Protein AF-0000000084931578 (afdb_homodimer)

Structure (mmCIF, N/CA/C/O backbone):
data_AF-0000000084931578-model_v1
#
loop_
_entity.id
_entity.type
_entity.pdbx_description
1 polymer 'Bacilysin biosynthesis protein BacA'
#
loop_
_atom_site.group_PDB
_atom_site.id
_atom_site.type_symbol
_atom_site.label_atom_id
_atom_site.label_alt_id
_atom_site.label_comp_id
_atom_site.label_asym_id
_atom_site.label_entity_id
_atom_site.label_seq_id
_atom_site.pdbx_PDB_ins_code
_atom_site.Cartn_x
_atom_site.Cartn_y
_atom_site.Cartn_z
_atom_site.occupancy
_atom_site.B_iso_or_equiv
_atom_site.auth_seq_id
_atom_site.auth_comp_id
_atom_site.auth_asym_id
_atom_site.auth_atom_id
_atom_site.pdbx_PDB_model_num
ATOM 1 N N . MET A 1 1 ? 1.864 -27.344 15.055 1 29.47 1 MET A N 1
ATOM 2 C CA . MET A 1 1 ? 2.592 -26.094 15.172 1 29.47 1 MET A CA 1
ATOM 3 C C . MET A 1 1 ? 2.314 -25.188 13.969 1 29.47 1 MET A C 1
ATOM 5 O O . MET A 1 1 ? 2.623 -25.547 12.836 1 29.47 1 MET A O 1
ATOM 9 N N . ASN A 1 2 ? 1.313 -24.25 13.953 1 34.22 2 ASN A N 1
ATOM 10 C CA . ASN A 1 2 ? 0.598 -23.609 12.852 1 34.22 2 ASN A CA 1
ATOM 11 C C . ASN A 1 2 ? 1.52 -22.719 12.031 1 34.22 2 ASN A C 1
ATOM 13 O O . ASN A 1 2 ? 2.42 -22.078 12.57 1 34.22 2 ASN A O 1
ATOM 17 N N . ASP A 1 3 ? 1.694 -23.047 10.742 1 42.78 3 ASP A N 1
ATOM 18 C CA . ASP A 1 3 ? 2.5 -22.453 9.688 1 42.78 3 ASP A CA 1
ATOM 19 C C . ASP A 1 3 ? 2.523 -20.938 9.805 1 42.78 3 ASP A C 1
ATOM 21 O O . ASP A 1 3 ? 3.537 -20.297 9.508 1 42.78 3 ASP A O 1
ATOM 25 N N . SER A 1 4 ? 1.486 -20.453 10.391 1 46.97 4 SER A N 1
ATOM 26 C CA . SER A 1 4 ? 1.402 -19 10.578 1 46.97 4 SER A CA 1
ATOM 27 C C . SER A 1 4 ? 2.398 -18.516 11.633 1 46.97 4 SER A C 1
ATOM 29 O O . SER A 1 4 ? 2.977 -17.438 11.5 1 46.97 4 SER A O 1
ATOM 31 N N . THR A 1 5 ? 2.592 -19.422 12.617 1 41.91 5 THR A N 1
ATOM 32 C CA . THR A 1 5 ? 3.488 -19.062 13.711 1 41.91 5 THR A CA 1
ATOM 33 C C . THR A 1 5 ? 4.938 -19.062 13.234 1 41.91 5 THR A C 1
ATOM 35 O O . THR A 1 5 ? 5.719 -18.188 13.633 1 41.91 5 THR A O 1
ATOM 38 N N . ALA A 1 6 ? 5.332 -20.016 12.5 1 41.78 6 ALA A N 1
ATOM 39 C CA . ALA A 1 6 ? 6.699 -20.109 12 1 41.78 6 ALA A CA 1
ATOM 40 C C . ALA A 1 6 ? 7.012 -18.938 11.055 1 41.78 6 ALA A C 1
ATOM 42 O O . ALA A 1 6 ? 8.102 -18.359 11.117 1 41.78 6 ALA A O 1
ATOM 43 N N . LEU A 1 7 ? 6.051 -18.594 10.305 1 50.47 7 LEU A N 1
ATOM 44 C CA . LEU A 1 7 ? 6.215 -17.484 9.375 1 50.47 7 LEU A CA 1
ATOM 45 C C . LEU A 1 7 ? 6.383 -16.156 10.133 1 50.47 7 LEU A C 1
ATOM 47 O O . LEU A 1 7 ? 7.191 -15.32 9.75 1 50.47 7 LEU A O 1
ATOM 51 N N . LYS A 1 8 ? 5.707 -16.203 11.273 1 54.22 8 LYS A N 1
ATOM 52 C CA . LYS A 1 8 ? 5.816 -15.008 12.102 1 54.22 8 LYS A CA 1
ATOM 53 C C . LYS A 1 8 ? 7.18 -14.938 12.789 1 54.22 8 LYS A C 1
ATOM 55 O O . LYS A 1 8 ? 7.797 -13.875 12.844 1 54.22 8 LYS A O 1
ATOM 60 N N . ALA A 1 9 ? 7.633 -16.062 13.32 1 46.94 9 ALA A N 1
ATOM 61 C CA . ALA A 1 9 ? 8.914 -16.125 14.023 1 46.94 9 ALA A CA 1
ATOM 62 C C . ALA A 1 9 ? 10.062 -15.742 13.094 1 46.94 9 ALA A C 1
ATOM 64 O O . ALA A 1 9 ? 10.977 -15.016 13.492 1 46.94 9 ALA A O 1
ATOM 65 N N . ASP A 1 10 ? 10.047 -16.281 11.82 1 58.78 10 ASP A N 1
ATOM 66 C CA . ASP A 1 10 ? 11.094 -15.984 10.852 1 58.78 10 ASP A CA 1
ATOM 67 C C . ASP A 1 10 ? 11.094 -14.5 10.469 1 58.78 10 ASP A C 1
ATOM 69 O O . ASP A 1 10 ? 12.148 -13.883 10.359 1 58.78 10 ASP A O 1
ATOM 73 N N . ARG A 1 11 ? 9.938 -13.945 10.602 1 66.81 11 ARG A N 1
ATOM 74 C CA . ARG A 1 11 ? 9.836 -12.523 10.281 1 66.81 11 ARG A CA 1
ATOM 75 C C . ARG A 1 11 ? 10.352 -11.664 11.43 1 66.81 11 ARG A C 1
ATOM 77 O O . ARG A 1 11 ? 10.992 -10.641 11.211 1 66.81 11 ARG A O 1
ATOM 84 N N . ASP A 1 12 ? 10.148 -12.219 12.586 1 68.44 12 ASP A N 1
ATOM 85 C CA . ASP A 1 12 ? 10.625 -11.484 13.758 1 68.44 12 ASP A CA 1
ATOM 86 C C . ASP A 1 12 ? 12.148 -11.406 13.766 1 68.44 12 ASP A C 1
ATOM 88 O O . ASP A 1 12 ? 12.719 -10.375 14.141 1 68.44 12 ASP A O 1
ATOM 92 N N . GLY A 1 13 ? 12.766 -12.5 13.352 1 68.44 13 GLY A N 1
ATOM 93 C CA . GLY A 1 13 ? 14.219 -12.484 13.266 1 68.44 13 GLY A CA 1
ATOM 94 C C . GLY A 1 13 ? 14.742 -11.492 12.242 1 68.44 13 GLY A C 1
ATOM 95 O O . GLY A 1 13 ? 15.711 -10.773 12.508 1 68.44 13 GLY A O 1
ATOM 96 N N . THR A 1 14 ? 14.047 -11.43 11.133 1 72.19 14 THR A N 1
ATOM 97 C CA . THR A 1 14 ? 14.414 -10.484 10.078 1 72.19 14 THR A CA 1
ATOM 98 C C . THR A 1 14 ? 14.242 -9.047 10.555 1 72.19 14 THR A C 1
ATOM 100 O O . THR A 1 14 ? 15.102 -8.203 10.305 1 72.19 14 THR A O 1
ATOM 103 N N . LEU A 1 15 ? 13.273 -8.781 11.359 1 83.81 15 LEU A N 1
ATOM 104 C CA . LEU A 1 15 ? 12.945 -7.434 11.797 1 83.81 15 LEU A CA 1
ATOM 105 C C . LEU A 1 15 ? 13.961 -6.926 12.812 1 83.81 15 LEU A C 1
ATOM 107 O O . LEU A 1 15 ? 14.289 -5.734 12.828 1 83.81 15 LEU A O 1
ATOM 111 N N . SER A 1 16 ? 14.547 -7.887 13.555 1 82.31 16 SER A N 1
ATOM 112 C CA . SER A 1 16 ? 15.438 -7.5 14.648 1 82.31 16 SER A CA 1
ATOM 113 C C . SER A 1 16 ? 16.781 -7.012 14.117 1 82.31 16 SER A C 1
ATOM 115 O O . SER A 1 16 ? 17.516 -6.309 14.82 1 82.31 16 SER A O 1
ATOM 117 N N . GLY A 1 17 ? 17.062 -7.262 12.906 1 91.69 17 GLY A N 1
ATOM 118 C CA . GLY A 1 17 ? 18.344 -6.887 12.344 1 91.69 17 GLY A CA 1
ATOM 119 C C . GLY A 1 17 ? 18.344 -5.52 11.688 1 91.69 17 GLY A C 1
ATOM 120 O O . GLY A 1 17 ? 19.391 -4.969 11.367 1 91.69 17 GLY A O 1
ATOM 121 N N . VAL A 1 18 ? 17.172 -4.902 11.609 1 95.94 18 VAL A N 1
ATOM 122 C CA . VAL A 1 18 ? 17.062 -3.627 10.914 1 95.94 18 VAL A CA 1
ATOM 123 C C . VAL A 1 18 ? 17.453 -2.486 11.852 1 95.94 18 VAL A C 1
ATOM 125 O O . VAL A 1 18 ? 16.828 -2.303 12.906 1 95.94 18 VAL A O 1
ATOM 128 N N . THR A 1 19 ? 18.469 -1.692 11.461 1 97.31 19 THR A N 1
ATOM 129 C CA . THR A 1 19 ? 18.922 -0.599 12.312 1 97.31 19 THR A CA 1
ATOM 130 C C . THR A 1 19 ? 18.875 0.727 11.555 1 97.31 19 THR A C 1
ATOM 132 O O . THR A 1 19 ? 19.062 1.792 12.156 1 97.31 19 THR A O 1
ATOM 135 N N . ARG A 1 20 ? 18.672 0.65 10.219 1 98.31 20 ARG A N 1
ATOM 136 C CA . ARG A 1 20 ? 18.562 1.847 9.391 1 98.31 20 ARG A CA 1
ATOM 137 C C . ARG A 1 20 ? 17.312 1.793 8.516 1 98.31 20 ARG A C 1
ATOM 139 O O . ARG A 1 20 ? 17.031 0.767 7.895 1 98.31 20 ARG A O 1
ATOM 146 N N . ILE A 1 21 ? 16.609 2.895 8.516 1 98.62 21 ILE A N 1
ATOM 147 C CA . ILE A 1 21 ? 15.438 3 7.664 1 98.62 21 ILE A CA 1
ATOM 148 C C . ILE A 1 21 ? 15.578 4.199 6.734 1 98.62 21 ILE A C 1
ATOM 150 O O . ILE A 1 21 ? 15.844 5.316 7.188 1 98.62 21 ILE A O 1
ATOM 154 N N . HIS A 1 22 ? 15.5 3.9 5.445 1 98.69 22 HIS A N 1
ATOM 155 C CA . HIS A 1 22 ? 15.422 4.922 4.41 1 98.69 22 HIS A CA 1
ATOM 156 C C . HIS A 1 22 ? 13.977 5.281 4.094 1 98.69 22 HIS A C 1
ATOM 158 O O . HIS A 1 22 ? 13.133 4.391 3.93 1 98.69 22 HIS A O 1
ATOM 164 N N . THR A 1 23 ? 13.688 6.559 4.02 1 98.06 23 THR A N 1
ATOM 165 C CA . THR A 1 23 ? 12.312 6.957 3.723 1 98.06 23 THR A CA 1
ATOM 166 C C . THR A 1 23 ? 12.266 8.391 3.197 1 98.06 23 THR A C 1
ATOM 168 O O . THR A 1 23 ? 13.305 8.984 2.92 1 98.06 23 THR A O 1
ATOM 171 N N . LEU A 1 24 ? 11.047 8.828 3.01 1 95.25 24 LEU A N 1
ATOM 172 C CA . LEU A 1 24 ? 10.781 10.102 2.34 1 95.25 24 LEU A CA 1
ATOM 173 C C . LEU A 1 24 ? 11.148 11.273 3.24 1 95.25 24 LEU A C 1
ATOM 175 O O . LEU A 1 24 ? 10.789 11.289 4.422 1 95.25 24 LEU A O 1
ATOM 179 N N . GLY A 1 25 ? 11.953 12.172 2.717 1 91.94 25 GLY A N 1
ATOM 180 C CA . GLY A 1 25 ? 12.062 13.508 3.285 1 91.94 25 GLY A CA 1
ATOM 181 C C . GLY A 1 25 ? 11.148 14.516 2.623 1 91.94 25 GLY A C 1
ATOM 182 O O . GLY A 1 25 ? 10.242 14.141 1.871 1 91.94 25 GLY A O 1
ATOM 183 N N . PRO A 1 26 ? 11.289 15.781 2.936 1 89.31 26 PRO A N 1
ATOM 184 C CA . PRO A 1 26 ? 12.141 16.344 3.984 1 89.31 26 PRO A CA 1
ATOM 185 C C . PRO A 1 26 ? 11.656 15.992 5.391 1 89.31 26 PRO A C 1
ATOM 187 O O . PRO A 1 26 ? 10.734 15.188 5.547 1 89.31 26 PRO A O 1
ATOM 190 N N . SER A 1 27 ? 12.391 16.453 6.395 1 91.19 27 SER A N 1
ATOM 191 C CA . SER A 1 27 ? 11.984 16.25 7.781 1 91.19 27 SER A CA 1
ATOM 192 C C . SER A 1 27 ? 10.562 16.734 8.023 1 91.19 27 SER A C 1
ATOM 194 O O . SER A 1 27 ? 10.141 17.75 7.473 1 91.19 27 SER A O 1
ATOM 196 N N . GLY A 1 28 ? 9.805 15.906 8.859 1 88.5 28 GLY A N 1
ATOM 197 C CA . GLY A 1 28 ? 8.453 16.297 9.211 1 88.5 28 GLY A CA 1
ATOM 198 C C . GLY A 1 28 ? 7.391 15.539 8.43 1 88.5 28 GLY A C 1
ATOM 199 O O . GLY A 1 28 ? 6.195 15.734 8.648 1 88.5 28 GLY A O 1
ATOM 200 N N . THR A 1 29 ? 7.828 14.703 7.473 1 90.56 29 THR A N 1
ATOM 201 C CA . THR A 1 29 ? 6.867 13.938 6.684 1 90.56 29 THR A CA 1
ATOM 202 C C . THR A 1 29 ? 6.211 12.852 7.531 1 90.56 29 THR A C 1
ATOM 204 O O . THR A 1 29 ? 6.742 12.461 8.57 1 90.56 29 THR A O 1
ATOM 207 N N . ASN A 1 30 ? 5.055 12.445 7.129 1 93.88 30 ASN A N 1
ATOM 208 C CA . ASN A 1 30 ? 4.395 11.305 7.758 1 93.88 30 ASN A CA 1
ATOM 209 C C . ASN A 1 30 ? 5.27 10.055 7.715 1 93.88 30 ASN A C 1
ATOM 211 O O . ASN A 1 30 ? 5.246 9.242 8.641 1 93.88 30 ASN A O 1
ATOM 215 N N . LEU A 1 31 ? 6.07 9.93 6.668 1 96.44 31 LEU A N 1
ATOM 216 C CA . LEU A 1 31 ? 6.918 8.75 6.523 1 96.44 31 LEU A CA 1
ATOM 217 C C . LEU A 1 31 ? 8.062 8.781 7.535 1 96.44 31 LEU A C 1
ATOM 219 O O . LEU A 1 31 ? 8.406 7.746 8.117 1 96.44 31 LEU A O 1
ATOM 223 N N . GLU A 1 32 ? 8.609 9.953 7.738 1 96.44 32 GLU A N 1
ATOM 224 C CA . GLU A 1 32 ? 9.609 10.062 8.789 1 96.44 32 GLU A CA 1
ATOM 225 C C . GLU A 1 32 ? 9.023 9.719 10.156 1 96.44 32 GLU A C 1
ATOM 227 O O . GLU A 1 32 ? 9.617 8.969 10.93 1 96.44 32 GLU A O 1
ATOM 232 N N . LYS A 1 33 ? 7.852 10.289 10.438 1 96.44 33 LYS A N 1
ATOM 233 C CA . LYS A 1 33 ? 7.129 9.984 11.672 1 96.44 33 LYS A CA 1
ATOM 234 C C . LYS A 1 33 ? 6.957 8.477 11.844 1 96.44 33 LYS A C 1
ATOM 236 O O . LYS A 1 33 ? 7.211 7.934 12.922 1 96.44 33 LYS A O 1
ATOM 241 N N . ALA A 1 34 ? 6.578 7.797 10.797 1 98.19 34 ALA A N 1
ATOM 242 C CA . ALA A 1 34 ? 6.336 6.355 10.82 1 98.19 34 ALA A CA 1
ATOM 243 C C . ALA A 1 34 ? 7.629 5.586 11.086 1 98.19 34 ALA A C 1
ATOM 245 O O . ALA A 1 34 ? 7.629 4.594 11.812 1 98.19 34 ALA A O 1
ATOM 246 N N . ALA A 1 35 ? 8.703 6.035 10.484 1 98.62 35 ALA A N 1
ATOM 247 C CA . ALA A 1 35 ? 9.984 5.367 10.688 1 98.62 35 ALA A CA 1
ATOM 248 C C . ALA A 1 35 ? 10.422 5.445 12.141 1 98.62 35 ALA A C 1
ATOM 250 O O . ALA A 1 35 ? 10.82 4.441 12.734 1 98.62 35 ALA A O 1
ATOM 251 N N . HIS A 1 36 ? 10.312 6.586 12.727 1 98.44 36 HIS A N 1
ATOM 252 C CA . HIS A 1 36 ? 10.664 6.746 14.133 1 98.44 36 HIS A CA 1
ATOM 253 C C . HIS A 1 36 ? 9.742 5.922 15.023 1 98.44 36 HIS A C 1
ATOM 255 O O . HIS A 1 36 ? 10.188 5.32 16 1 98.44 36 HIS A O 1
ATOM 261 N N . HIS A 1 37 ? 8.492 5.941 14.672 1 98.25 37 HIS A N 1
ATOM 262 C CA . HIS A 1 37 ? 7.523 5.152 15.422 1 98.25 37 HIS A CA 1
ATOM 263 C C . HIS A 1 37 ? 7.887 3.672 15.398 1 98.25 37 HIS A C 1
ATOM 265 O O . HIS A 1 37 ? 7.812 2.996 16.438 1 98.25 37 HIS A O 1
ATOM 271 N N . TRP A 1 38 ? 8.273 3.178 14.242 1 97.88 38 TRP A N 1
ATOM 272 C CA . TRP A 1 38 ? 8.625 1.77 14.086 1 97.88 38 TRP A CA 1
ATOM 273 C C . TRP A 1 38 ? 9.773 1.392 15.016 1 97.88 38 TRP A C 1
ATOM 275 O O . TRP A 1 38 ? 9.711 0.37 15.703 1 97.88 38 TRP A O 1
ATOM 285 N N . PHE A 1 39 ? 10.812 2.203 15.094 1 97.81 39 PHE A N 1
ATOM 286 C CA . PHE A 1 39 ? 11.953 1.946 15.969 1 97.81 39 PHE A CA 1
ATOM 287 C C . PHE A 1 39 ? 11.539 2.043 17.438 1 97.81 39 PHE A C 1
ATOM 289 O O . PHE A 1 39 ? 11.93 1.201 18.25 1 97.81 39 PHE A O 1
ATOM 296 N N . ALA A 1 40 ? 10.75 3.043 17.781 1 97.5 40 ALA A N 1
ATOM 297 C CA . ALA A 1 40 ? 10.344 3.27 19.172 1 97.5 40 ALA A CA 1
ATOM 298 C C . ALA A 1 40 ? 9.539 2.09 19.703 1 97.5 40 ALA A C 1
ATOM 300 O O . ALA A 1 40 ? 9.766 1.637 20.828 1 97.5 40 ALA A O 1
ATOM 301 N N . GLU A 1 41 ? 8.633 1.572 18.906 1 95.56 41 GLU A N 1
ATOM 302 C CA . GLU A 1 41 ? 7.781 0.458 19.312 1 95.56 41 GLU A CA 1
ATOM 303 C C . GLU A 1 41 ? 8.609 -0.794 19.594 1 95.56 41 GLU A C 1
ATOM 305 O O . GLU A 1 41 ? 8.211 -1.642 20.391 1 95.56 41 GLU A O 1
ATOM 310 N N . ARG A 1 42 ? 9.742 -0.866 19 1 93.81 42 ARG A N 1
ATOM 311 C CA . ARG A 1 42 ? 10.57 -2.061 19.109 1 93.81 42 ARG A CA 1
ATOM 312 C C . ARG A 1 42 ? 11.727 -1.828 20.078 1 93.81 42 ARG A C 1
ATOM 314 O O . ARG A 1 42 ? 12.516 -2.738 20.344 1 93.81 42 ARG A O 1
ATOM 321 N N . GLY A 1 43 ? 11.797 -0.645 20.562 1 94.56 43 GLY A N 1
ATOM 322 C CA . GLY A 1 43 ? 12.875 -0.302 21.484 1 94.56 43 GLY A CA 1
ATOM 323 C C . GLY A 1 43 ? 14.242 -0.31 20.812 1 94.56 43 GLY A C 1
ATOM 324 O O . GLY A 1 43 ? 15.234 -0.687 21.438 1 94.56 43 GLY A O 1
ATOM 325 N N . VAL A 1 44 ? 14.266 -0.039 19.562 1 93.5 44 VAL A N 1
ATOM 326 C CA . VAL A 1 44 ? 15.516 -0.022 18.797 1 93.5 44 VAL A CA 1
ATOM 327 C C . VAL A 1 44 ? 15.969 1.42 18.578 1 93.5 44 VAL A C 1
ATOM 329 O O . VAL A 1 44 ? 15.164 2.285 18.234 1 93.5 44 VAL A O 1
ATOM 332 N N . ASN A 1 45 ? 17.188 1.663 18.922 1 95.38 45 ASN A N 1
ATOM 333 C CA . ASN A 1 45 ? 17.797 2.957 18.609 1 95.38 45 ASN A CA 1
ATOM 334 C C . ASN A 1 45 ? 18.344 2.986 17.188 1 95.38 45 ASN A C 1
ATOM 336 O O . ASN A 1 45 ? 19.562 2.973 16.984 1 95.38 45 ASN A O 1
ATOM 340 N N . GLY A 1 46 ? 17.5 3.1 16.219 1 97.19 46 GLY A N 1
ATOM 341 C CA . GLY A 1 46 ? 17.891 3.062 14.812 1 97.19 46 GLY A CA 1
ATOM 342 C C . GLY A 1 46 ? 18.031 4.441 14.195 1 97.19 46 GLY A C 1
ATOM 343 O O . GLY A 1 46 ? 17.75 5.449 14.844 1 97.19 46 GLY A O 1
ATOM 344 N N . THR A 1 47 ? 18.562 4.453 13.008 1 98.38 47 THR A N 1
ATOM 345 C CA . THR A 1 47 ? 18.781 5.684 12.258 1 98.38 47 THR A CA 1
ATOM 346 C C . THR A 1 47 ? 17.766 5.801 11.117 1 98.38 47 THR A C 1
ATOM 348 O O . THR A 1 47 ? 17.547 4.84 10.375 1 98.38 47 THR A O 1
ATOM 351 N N . VAL A 1 48 ? 17.188 6.953 11.023 1 98.69 48 VAL A N 1
ATOM 352 C CA . VAL A 1 48 ? 16.281 7.25 9.914 1 98.69 48 VAL A CA 1
ATOM 353 C C . VAL A 1 48 ? 16.984 8.156 8.906 1 98.69 48 VAL A C 1
ATOM 355 O O . VAL A 1 48 ? 17.5 9.227 9.273 1 98.69 48 VAL A O 1
ATOM 358 N N . LEU A 1 49 ? 17.094 7.715 7.695 1 98.69 49 LEU A N 1
ATOM 359 C CA . LEU A 1 49 ? 17.703 8.477 6.605 1 98.69 49 LEU A CA 1
ATOM 360 C C . LEU A 1 49 ? 16.641 8.977 5.633 1 98.69 49 LEU A C 1
ATOM 362 O O . LEU A 1 49 ? 15.875 8.18 5.078 1 98.69 49 LEU A O 1
ATOM 366 N N . LEU A 1 50 ? 16.625 10.281 5.434 1 97.31 50 LEU A N 1
ATOM 367 C CA . LEU A 1 50 ? 15.602 10.922 4.609 1 97.31 50 LEU A CA 1
ATOM 368 C C . LEU A 1 50 ? 16.109 11.156 3.193 1 97.31 50 LEU A C 1
ATOM 370 O O . LEU A 1 50 ? 17.266 11.523 3 1 97.31 50 LEU A O 1
ATOM 374 N N . HIS A 1 51 ? 15.25 10.906 2.205 1 97.19 51 HIS A N 1
ATOM 375 C CA . HIS A 1 51 ? 15.547 11.055 0.785 1 97.19 51 HIS A CA 1
ATOM 376 C C . HIS A 1 51 ? 14.492 11.898 0.083 1 97.19 51 HIS A C 1
ATOM 378 O O . HIS A 1 51 ? 13.391 12.086 0.608 1 97.19 51 HIS A O 1
ATOM 384 N N . SER A 1 52 ? 14.812 12.422 -1.125 1 93.75 52 SER A N 1
ATOM 385 C CA . SER A 1 52 ? 13.859 13.234 -1.879 1 93.75 52 SER A CA 1
ATOM 386 C C . SER A 1 52 ? 12.68 12.398 -2.355 1 93.75 52 SER A C 1
ATOM 388 O O . SER A 1 52 ? 11.547 12.891 -2.412 1 93.75 52 SER A O 1
ATOM 390 N N . GLU A 1 53 ? 12.953 11.18 -2.672 1 94.69 53 GLU A N 1
ATOM 391 C CA . GLU A 1 53 ? 11.938 10.195 -3.043 1 94.69 53 GLU A CA 1
ATOM 392 C C . GLU A 1 53 ? 12.148 8.875 -2.295 1 94.69 53 GLU A C 1
ATOM 394 O O . GLU A 1 53 ? 13.273 8.555 -1.9 1 94.69 53 GLU A O 1
ATOM 399 N N . VAL A 1 54 ? 11.086 8.141 -2.104 1 96.88 54 VAL A N 1
ATOM 400 C CA . VAL A 1 54 ? 11.164 6.887 -1.354 1 96.88 54 VAL A CA 1
ATOM 401 C C . VAL A 1 54 ? 12.148 5.938 -2.033 1 96.88 54 VAL A C 1
ATOM 403 O O . VAL A 1 54 ? 13.008 5.344 -1.374 1 96.88 54 VAL A O 1
ATOM 406 N N . GLU A 1 55 ? 12.094 5.867 -3.363 1 96.5 55 GLU A N 1
ATOM 407 C CA . GLU A 1 55 ? 12.859 4.871 -4.105 1 96.5 55 GLU A CA 1
ATOM 408 C C . GLU A 1 55 ? 14.344 5.219 -4.113 1 96.5 55 GLU A C 1
ATOM 410 O O . GLU A 1 55 ? 15.18 4.379 -4.453 1 96.5 55 GLU A O 1
ATOM 415 N N . ASP A 1 56 ? 14.719 6.477 -3.713 1 97.12 56 ASP A N 1
ATOM 416 C CA . ASP A 1 56 ? 16.125 6.844 -3.596 1 97.12 56 ASP A CA 1
ATOM 417 C C . ASP A 1 56 ? 16.844 5.961 -2.572 1 97.12 56 ASP A C 1
ATOM 419 O O . ASP A 1 56 ? 18.062 5.809 -2.619 1 97.12 56 ASP A O 1
ATOM 423 N N . GLY A 1 57 ? 16.109 5.387 -1.657 1 97.62 57 GLY A N 1
ATOM 424 C CA . GLY A 1 57 ? 16.688 4.465 -0.688 1 97.62 57 GLY A CA 1
ATOM 425 C C . GLY A 1 57 ? 17.359 3.266 -1.329 1 97.62 57 GLY A C 1
ATOM 426 O O . GLY A 1 57 ? 18.297 2.699 -0.765 1 97.62 57 GLY A O 1
ATOM 427 N N . LEU A 1 58 ? 16.922 2.9 -2.523 1 96.75 58 LEU A N 1
ATOM 428 C CA . LEU A 1 58 ? 17.484 1.758 -3.24 1 96.75 58 LEU A CA 1
ATOM 429 C C . LEU A 1 58 ? 18.953 1.988 -3.574 1 96.75 58 LEU A C 1
ATOM 431 O O . LEU A 1 58 ? 19.734 1.041 -3.611 1 96.75 58 LEU A O 1
ATOM 435 N N . ASP A 1 59 ? 19.281 3.184 -3.799 1 96.31 59 ASP A N 1
ATOM 436 C CA . ASP A 1 59 ? 20.641 3.533 -4.176 1 96.31 59 ASP A CA 1
ATOM 437 C C . ASP A 1 59 ? 21.547 3.641 -2.947 1 96.31 59 ASP A C 1
ATOM 439 O O . ASP A 1 59 ? 22.766 3.527 -3.055 1 96.31 59 ASP A O 1
ATOM 443 N N . ALA A 1 60 ? 20.938 3.826 -1.803 1 96.31 60 ALA A N 1
ATOM 444 C CA . ALA A 1 60 ? 21.703 4.133 -0.596 1 96.31 60 ALA A CA 1
ATOM 445 C C . ALA A 1 60 ? 21.844 2.9 0.295 1 96.31 60 ALA A C 1
ATOM 447 O O . ALA A 1 60 ? 22.797 2.785 1.063 1 96.31 60 ALA A O 1
ATOM 448 N N . MET A 1 61 ? 20.984 1.977 0.166 1 95.31 61 MET A N 1
ATOM 449 C CA . MET A 1 61 ? 20.906 0.893 1.143 1 95.31 61 MET A CA 1
ATOM 450 C C . MET A 1 61 ? 21.938 -0.192 0.828 1 95.31 61 MET A C 1
ATOM 452 O O . MET A 1 61 ? 22.312 -0.388 -0.332 1 95.31 61 MET A O 1
ATOM 456 N N . GLY A 1 62 ? 22.469 -1.049 1.839 1 90.38 62 GLY A N 1
ATOM 457 C CA . GLY A 1 62 ? 23.469 -2.094 1.73 1 90.38 62 GLY A CA 1
ATOM 458 C C . GLY A 1 62 ? 22.891 -3.457 1.417 1 90.38 62 GLY A C 1
ATOM 459 O O . GLY A 1 62 ? 23.609 -4.445 1.322 1 90.38 62 GLY A O 1
ATOM 460 N N . PHE A 1 63 ? 21.672 -3.66 1.215 1 94.5 63 PHE A N 1
ATOM 461 C CA . PHE A 1 63 ? 20.922 -4.875 0.915 1 94.5 63 PHE A CA 1
ATOM 462 C C . PHE A 1 63 ? 21.5 -6.066 1.679 1 94.5 63 PHE A C 1
ATOM 464 O O . PHE A 1 63 ? 21.719 -7.133 1.102 1 94.5 63 PHE A O 1
ATOM 471 N N . ASP A 1 64 ? 21.797 -5.953 2.953 1 93.69 64 ASP A N 1
ATOM 472 C CA . ASP A 1 64 ? 22.391 -7.012 3.771 1 93.69 64 ASP A CA 1
ATOM 473 C C . ASP A 1 64 ? 21.438 -7.426 4.895 1 93.69 64 ASP A C 1
ATOM 475 O O . ASP A 1 64 ? 21.844 -8.102 5.84 1 93.69 64 ASP A O 1
ATOM 479 N N . GLY A 1 65 ? 20.344 -6.969 4.852 1 94.94 65 GLY A N 1
ATOM 480 C CA . GLY A 1 65 ? 19.344 -7.34 5.844 1 94.94 65 GLY A CA 1
ATOM 481 C C . GLY A 1 65 ? 19.266 -6.363 7.004 1 94.94 65 GLY A C 1
ATOM 482 O O . GLY A 1 65 ? 18.344 -6.426 7.809 1 94.94 65 GLY A O 1
ATOM 483 N N . SER A 1 66 ? 20.141 -5.371 7.078 1 96.31 66 SER A N 1
ATOM 484 C CA . SER A 1 66 ? 20.188 -4.469 8.227 1 96.31 66 SER A CA 1
ATOM 485 C C . SER A 1 66 ? 19.469 -3.156 7.93 1 96.31 66 SER A C 1
ATOM 487 O O . SER A 1 66 ? 19.312 -2.318 8.82 1 96.31 66 SER A O 1
ATOM 489 N N . GLU A 1 67 ? 19.094 -2.943 6.625 1 97.88 67 GLU A N 1
ATOM 490 C CA . GLU A 1 67 ? 18.469 -1.685 6.223 1 97.88 67 GLU A CA 1
ATOM 491 C C . GLU A 1 67 ? 17.141 -1.925 5.508 1 97.88 67 GLU A C 1
ATOM 493 O O . GLU A 1 67 ? 16.953 -2.959 4.863 1 97.88 67 GLU A O 1
ATOM 498 N N . ALA A 1 68 ? 16.297 -0.956 5.684 1 98.19 68 ALA A N 1
ATOM 499 C CA . ALA A 1 68 ? 14.961 -1.088 5.094 1 98.19 68 ALA A CA 1
ATOM 500 C C . ALA A 1 68 ? 14.484 0.239 4.508 1 98.19 68 ALA A C 1
ATOM 502 O O . ALA A 1 68 ? 14.992 1.302 4.871 1 98.19 68 ALA A O 1
ATOM 503 N N . ILE A 1 69 ? 13.586 0.117 3.566 1 98.5 69 ILE A N 1
ATOM 504 C CA . ILE A 1 69 ? 12.805 1.243 3.078 1 98.5 69 ILE A CA 1
ATOM 505 C C . ILE A 1 69 ? 11.43 1.241 3.746 1 98.5 69 ILE A C 1
ATOM 507 O O . ILE A 1 69 ? 10.742 0.216 3.768 1 98.5 69 ILE A O 1
ATOM 511 N N . LEU A 1 70 ? 11.109 2.318 4.375 1 98.75 70 LEU A N 1
ATOM 512 C CA . LEU A 1 70 ? 9.75 2.51 4.871 1 98.75 70 LEU A CA 1
ATOM 513 C C . LEU A 1 70 ? 8.938 3.385 3.92 1 98.75 70 LEU A C 1
ATOM 515 O O . LEU A 1 70 ? 9.383 4.469 3.539 1 98.75 70 LEU A O 1
ATOM 519 N N . ALA A 1 71 ? 7.789 2.877 3.465 1 98.25 71 ALA A N 1
ATOM 520 C CA . ALA A 1 71 ? 6.875 3.596 2.58 1 98.25 71 ALA A CA 1
ATOM 521 C C . ALA A 1 71 ? 5.453 3.574 3.127 1 98.25 71 ALA A C 1
ATOM 523 O O . ALA A 1 71 ? 5.219 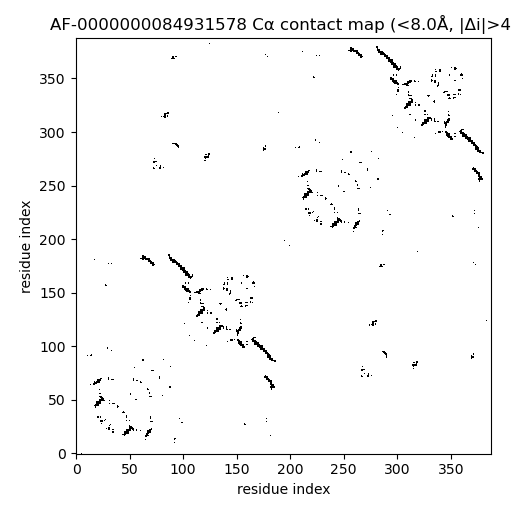3.117 4.25 1 98.25 71 ALA A O 1
ATOM 524 N N . CYS A 1 72 ? 4.59 4.281 2.447 1 97.31 72 CYS A N 1
ATOM 525 C CA . CYS A 1 72 ? 3.156 4.23 2.709 1 97.31 72 CYS A CA 1
ATOM 526 C C . CYS A 1 72 ? 2.438 3.408 1.643 1 97.31 72 CYS A C 1
ATOM 528 O O . CYS A 1 72 ? 2.801 3.459 0.466 1 97.31 72 CYS A O 1
ATOM 530 N N . ALA A 1 73 ? 1.421 2.66 2.043 1 97.38 73 ALA A N 1
ATOM 531 C CA . ALA A 1 73 ? 0.681 1.823 1.104 1 97.38 73 ALA A CA 1
ATOM 532 C C . ALA A 1 73 ? 0.114 2.656 -0.043 1 97.38 73 ALA A C 1
ATOM 534 O O . ALA A 1 73 ? -0.029 2.162 -1.165 1 97.38 73 ALA A O 1
ATOM 535 N N . VAL A 1 74 ? -0.073 3.908 0.221 1 94.25 74 VAL A N 1
ATOM 536 C CA . VAL A 1 74 ? -0.715 4.742 -0.789 1 94.25 74 VAL A CA 1
ATOM 537 C C . VAL A 1 74 ? 0.332 5.605 -1.489 1 94.25 74 VAL A C 1
ATOM 539 O O . VAL A 1 74 ? -0.009 6.582 -2.162 1 94.25 74 VAL A O 1
ATOM 542 N N . TYR A 1 75 ? 1.587 5.301 -1.243 1 93.38 75 TYR A N 1
ATOM 543 C CA . TYR A 1 75 ? 2.621 5.957 -2.037 1 93.38 75 TYR A CA 1
ATOM 544 C C . TYR A 1 75 ? 2.447 5.648 -3.52 1 93.38 75 TYR A C 1
ATOM 546 O O . TYR A 1 75 ? 2.324 4.484 -3.908 1 93.38 75 TYR A O 1
ATOM 554 N N . PRO A 1 76 ? 2.443 6.684 -4.355 1 90 76 PRO A N 1
ATOM 555 C CA . PRO A 1 76 ? 2.027 6.492 -5.746 1 90 76 PRO A CA 1
ATOM 556 C C . PRO A 1 76 ? 2.951 5.551 -6.516 1 90 76 PRO A C 1
ATOM 558 O O . PRO A 1 76 ? 2.516 4.883 -7.457 1 90 76 PRO A O 1
ATOM 561 N N . LYS A 1 77 ? 4.172 5.445 -6.109 1 92.88 77 LYS A N 1
ATOM 562 C CA . LYS A 1 77 ? 5.125 4.641 -6.871 1 92.88 77 LYS A CA 1
ATOM 563 C C . LYS A 1 77 ? 5.441 3.336 -6.148 1 92.88 77 LYS A C 1
ATOM 565 O O . LYS A 1 77 ? 6.406 2.648 -6.492 1 92.88 77 LYS A O 1
ATOM 570 N N . LEU A 1 78 ? 4.684 2.996 -5.152 1 95 78 LEU A N 1
ATOM 571 C CA . LEU A 1 78 ? 5.008 1.809 -4.371 1 95 78 LEU A CA 1
ATOM 572 C C . LEU A 1 78 ? 4.941 0.554 -5.234 1 95 78 LEU A C 1
ATOM 574 O O . LEU A 1 78 ? 5.801 -0.326 -5.125 1 95 78 LEU A O 1
ATOM 578 N N . HIS A 1 79 ? 3.906 0.513 -6.078 1 91.81 79 HIS A N 1
ATOM 579 C CA . HIS A 1 79 ? 3.752 -0.604 -7 1 91.81 79 HIS A CA 1
ATOM 580 C C . HIS A 1 79 ? 5.039 -0.858 -7.781 1 91.81 79 HIS A C 1
ATOM 582 O O . HIS A 1 79 ? 5.574 -1.969 -7.758 1 91.81 79 HIS A O 1
ATOM 588 N N . ASP A 1 80 ? 5.59 0.135 -8.391 1 89.88 80 ASP A N 1
ATOM 589 C CA . ASP A 1 80 ? 6.785 0.027 -9.219 1 89.88 80 ASP A CA 1
ATOM 590 C C . ASP A 1 80 ? 8.016 -0.283 -8.367 1 89.88 80 ASP A C 1
ATOM 592 O O . ASP A 1 80 ? 8.875 -1.074 -8.773 1 89.88 80 ASP A O 1
ATOM 596 N N . LEU A 1 81 ? 8.086 0.36 -7.23 1 93.56 81 LEU A N 1
ATOM 597 C CA . LEU A 1 81 ? 9.211 0.154 -6.324 1 93.56 81 LEU A CA 1
ATOM 598 C C . LEU A 1 81 ? 9.328 -1.313 -5.926 1 93.56 81 LEU A C 1
ATOM 600 O O . LEU A 1 81 ? 10.406 -1.901 -6.012 1 93.56 81 LEU A O 1
ATOM 604 N N . VAL A 1 82 ? 8.258 -1.915 -5.586 1 92.69 82 VAL A N 1
ATOM 605 C CA . VAL A 1 82 ? 8.258 -3.275 -5.059 1 92.69 82 VAL A CA 1
ATOM 606 C C . VAL A 1 82 ? 8.461 -4.27 -6.199 1 92.69 82 VAL A C 1
ATOM 608 O O . VAL A 1 82 ? 9.367 -5.102 -6.152 1 92.69 82 VAL A O 1
ATOM 611 N N . PHE A 1 83 ? 7.699 -4.16 -7.258 1 86.44 83 PHE A N 1
ATOM 612 C CA . PHE A 1 83 ? 7.734 -5.184 -8.289 1 86.44 83 PHE A CA 1
ATOM 613 C C . PHE A 1 83 ? 9 -5.066 -9.133 1 86.44 83 PHE A C 1
ATOM 615 O O . PHE A 1 83 ? 9.445 -6.047 -9.727 1 86.44 83 PHE A O 1
ATOM 622 N N . GLY A 1 84 ? 9.594 -3.934 -9.117 1 86.25 84 GLY A N 1
ATOM 623 C CA . GLY A 1 84 ? 10.875 -3.787 -9.797 1 86.25 84 GLY A CA 1
ATOM 624 C C . GLY A 1 84 ? 12.031 -4.367 -9.008 1 86.25 84 GLY A C 1
ATOM 625 O O . GLY A 1 84 ? 13.133 -4.523 -9.539 1 86.25 84 GLY A O 1
ATOM 626 N N . ASN A 1 85 ? 11.773 -4.727 -7.758 1 90.12 85 ASN A N 1
ATOM 627 C CA . ASN A 1 85 ? 12.891 -5.102 -6.898 1 90.12 85 ASN A CA 1
ATOM 628 C C . ASN A 1 85 ? 12.57 -6.336 -6.062 1 90.12 85 ASN A C 1
ATOM 630 O O . ASN A 1 85 ? 13.086 -6.492 -4.953 1 90.12 85 ASN A O 1
ATOM 634 N N . LEU A 1 86 ? 11.758 -7.176 -6.559 1 87.25 86 LEU A N 1
ATOM 635 C CA . LEU A 1 86 ? 11.352 -8.375 -5.836 1 87.25 86 LEU A CA 1
ATOM 636 C C . LEU A 1 86 ? 12.562 -9.266 -5.543 1 87.25 86 LEU A C 1
ATOM 638 O O . LEU A 1 86 ? 12.555 -10.023 -4.57 1 87.25 86 LEU A O 1
ATOM 642 N N . HIS A 1 87 ? 13.578 -9.148 -6.289 1 84.06 87 HIS A N 1
ATOM 643 C CA . HIS A 1 87 ? 14.758 -9.992 -6.148 1 84.06 87 HIS A CA 1
ATOM 644 C C . HIS A 1 87 ? 15.641 -9.516 -5 1 84.06 87 HIS A C 1
ATOM 646 O O . HIS A 1 87 ? 16.547 -10.227 -4.566 1 84.06 87 HIS A O 1
ATOM 652 N N . ARG A 1 88 ? 15.367 -8.352 -4.43 1 91.44 88 ARG A N 1
ATOM 653 C CA . ARG A 1 88 ? 16.297 -7.816 -3.447 1 91.44 88 ARG A CA 1
ATOM 654 C C . ARG A 1 88 ? 15.57 -7.059 -2.346 1 91.44 88 ARG A C 1
ATOM 656 O O . ARG A 1 88 ? 16.188 -6.578 -1.396 1 91.44 88 ARG A O 1
ATOM 663 N N . LEU A 1 89 ? 14.289 -6.871 -2.482 1 93.06 89 LEU A N 1
ATOM 664 C CA . LEU A 1 89 ? 13.461 -6.223 -1.472 1 93.06 89 LEU A CA 1
ATOM 665 C C . LEU A 1 89 ? 12.359 -7.164 -0.988 1 93.06 89 LEU A C 1
ATOM 667 O O . LEU A 1 89 ? 11.727 -7.852 -1.791 1 93.06 89 LEU A O 1
ATOM 671 N N . GLU A 1 90 ? 12.164 -7.234 0.29 1 93.38 90 GLU A N 1
ATOM 672 C CA . GLU A 1 90 ? 11.109 -8.055 0.878 1 93.38 90 GLU A CA 1
ATOM 673 C C . GLU A 1 90 ? 10.25 -7.242 1.842 1 93.38 90 GLU A C 1
ATOM 675 O O . GLU A 1 90 ? 10.773 -6.598 2.754 1 93.38 90 GLU A O 1
ATOM 680 N N . MET A 1 91 ? 8.953 -7.207 1.584 1 95.75 91 MET A N 1
ATOM 681 C CA . MET A 1 91 ? 8.039 -6.621 2.566 1 95.75 91 MET A CA 1
ATOM 682 C C . MET A 1 91 ? 7.984 -7.469 3.832 1 95.75 91 MET A C 1
ATOM 684 O O . MET A 1 91 ? 7.582 -8.633 3.787 1 95.75 91 MET A O 1
ATOM 688 N N . VAL A 1 92 ? 8.352 -6.875 4.988 1 96.19 92 VAL A N 1
ATOM 689 C CA . VAL A 1 92 ? 8.539 -7.715 6.164 1 96.19 92 VAL A CA 1
ATOM 690 C C . VAL A 1 92 ? 7.609 -7.246 7.285 1 96.19 92 VAL A C 1
ATOM 692 O O . VAL A 1 92 ? 7.398 -7.961 8.266 1 96.19 92 VAL A O 1
ATOM 695 N N . ASP A 1 93 ? 7.094 -6.039 7.141 1 97.19 93 ASP A N 1
ATOM 696 C CA . ASP A 1 93 ? 6.227 -5.516 8.188 1 97.19 93 ASP A CA 1
ATOM 697 C C . ASP A 1 93 ? 5.277 -4.453 7.637 1 97.19 93 ASP A C 1
ATOM 699 O O . ASP A 1 93 ? 5.516 -3.896 6.562 1 97.19 93 ASP A O 1
ATOM 703 N N . SER A 1 94 ? 4.238 -4.27 8.32 1 98.19 94 SER A N 1
ATOM 704 C CA . SER A 1 94 ? 3.271 -3.205 8.078 1 98.19 94 SER A CA 1
ATOM 705 C C . SER A 1 94 ? 2.547 -2.805 9.359 1 98.19 94 SER A C 1
ATOM 707 O O . SER A 1 94 ? 2.455 -3.598 10.297 1 98.19 94 SER A O 1
ATOM 709 N N . PHE A 1 95 ? 2.119 -1.541 9.383 1 97.5 95 PHE A N 1
ATOM 710 C CA . PHE 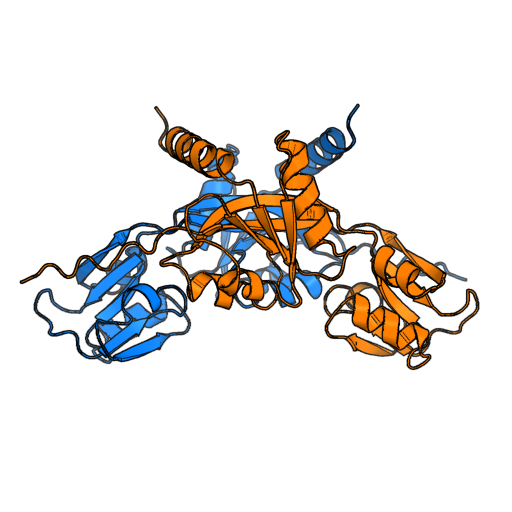A 1 95 ? 1.384 -1.051 10.539 1 97.5 95 PHE A CA 1
ATOM 711 C C . PHE A 1 95 ? 0.563 0.182 10.18 1 97.5 95 PHE A C 1
ATOM 713 O O . PHE A 1 95 ? 0.834 0.841 9.172 1 97.5 95 PHE A O 1
ATOM 720 N N . ILE A 1 96 ? -0.42 0.417 10.984 1 97.38 96 ILE A N 1
ATOM 721 C CA . ILE A 1 96 ? -1.252 1.606 10.836 1 97.38 96 ILE A CA 1
ATOM 722 C C . ILE A 1 96 ? -0.794 2.686 11.812 1 97.38 96 ILE A C 1
ATOM 724 O O . ILE A 1 96 ? -0.514 2.395 12.984 1 97.38 96 ILE A O 1
ATOM 728 N N . LEU A 1 97 ? -0.628 3.834 11.328 1 97.38 97 LEU A N 1
ATOM 729 C CA . LEU A 1 97 ? -0.288 4.988 12.148 1 97.38 97 LEU A CA 1
ATOM 730 C C . LEU A 1 97 ? -1.017 6.238 11.664 1 97.38 97 LEU A C 1
ATOM 732 O O . LEU A 1 97 ? -1.128 6.465 10.461 1 97.38 97 LEU A O 1
ATOM 736 N N . ASP A 1 98 ? -1.446 7.004 12.586 1 95.94 98 ASP A N 1
ATOM 737 C CA . ASP A 1 98 ? -2.076 8.281 12.258 1 95.94 98 ASP A CA 1
ATOM 738 C C . ASP A 1 98 ? -1.072 9.242 11.625 1 95.94 98 ASP A C 1
ATOM 740 O O . ASP A 1 98 ? 0.061 9.359 12.094 1 95.94 98 ASP A O 1
ATOM 744 N N . THR A 1 99 ? -1.531 9.898 10.539 1 93.94 99 THR A N 1
ATOM 745 C CA . THR A 1 99 ? -0.739 10.984 9.977 1 93.94 99 THR A CA 1
ATOM 746 C C . THR A 1 99 ? -0.71 12.18 10.922 1 93.94 99 THR A C 1
ATOM 748 O O . THR A 1 99 ? -1.416 12.195 11.938 1 93.94 99 THR A O 1
ATOM 751 N N . HIS A 1 100 ? 0.21 13.109 10.609 1 93.75 100 HIS A N 1
ATOM 752 C CA . HIS A 1 100 ? -0.045 14.438 11.148 1 93.75 100 HIS A CA 1
ATOM 753 C C . HIS A 1 100 ? -1.442 14.93 10.781 1 93.75 100 HIS A C 1
ATOM 755 O O . HIS A 1 100 ? -2.043 14.438 9.82 1 93.75 100 HIS A O 1
ATOM 761 N N . ASP A 1 101 ? -1.912 15.883 11.562 1 93.38 101 ASP A N 1
ATOM 762 C CA . ASP A 1 101 ? -3.238 16.406 11.258 1 93.38 101 ASP A CA 1
ATOM 763 C C . ASP A 1 101 ? -3.289 16.984 9.844 1 93.38 101 ASP A C 1
ATOM 765 O O . ASP A 1 101 ? -2.355 17.656 9.414 1 93.38 101 ASP A O 1
ATOM 769 N N . MET A 1 102 ? -4.383 16.625 9.172 1 90.31 102 MET A N 1
ATOM 770 C CA . MET A 1 102 ? -4.695 17.328 7.926 1 90.31 102 MET A CA 1
ATOM 771 C C . MET A 1 102 ? -5.465 18.609 8.203 1 90.31 102 MET A C 1
ATOM 773 O O . MET A 1 102 ? -6.398 18.625 9 1 90.31 102 MET A O 1
ATOM 777 N N . VAL A 1 103 ? -5.004 19.656 7.508 1 91.38 103 VAL A N 1
ATOM 778 C CA . VAL A 1 103 ? -5.598 20.938 7.828 1 91.38 103 VAL A CA 1
ATOM 779 C C . VAL A 1 103 ? -5.883 21.719 6.543 1 91.38 103 VAL A C 1
ATOM 781 O O . VAL A 1 103 ? -5.219 21.5 5.523 1 91.38 103 VAL A O 1
ATOM 784 N N . LEU A 1 104 ? -6.914 22.469 6.621 1 90.81 104 LEU A N 1
ATOM 785 C CA . LEU A 1 104 ? -7.031 23.625 5.727 1 90.81 104 LEU A CA 1
ATOM 786 C C . LEU A 1 104 ? -6.266 24.828 6.281 1 90.81 104 LEU A C 1
ATOM 788 O O . LEU A 1 104 ? -6.484 25.234 7.426 1 90.81 104 LEU A O 1
ATOM 792 N N . ALA A 1 105 ? -5.359 25.281 5.449 1 94.12 105 ALA A N 1
ATOM 793 C CA . ALA A 1 105 ? -4.527 26.375 5.938 1 94.12 105 ALA A CA 1
ATOM 794 C C . ALA A 1 105 ? -4.457 27.516 4.914 1 94.12 105 ALA A C 1
ATOM 796 O O . ALA A 1 105 ? -4.629 27.281 3.713 1 94.12 105 ALA A O 1
ATOM 797 N N . GLY A 1 106 ? -4.328 28.672 5.445 1 94.88 106 GLY A N 1
ATOM 798 C CA . GLY A 1 106 ? -4.164 29.875 4.637 1 94.88 106 GLY A CA 1
ATOM 799 C C . GLY A 1 106 ? -3.182 30.859 5.234 1 94.88 106 GLY A C 1
ATOM 800 O O . GLY A 1 106 ? -2.604 30.609 6.293 1 94.88 106 GLY A O 1
ATOM 801 N N . ARG A 1 107 ? -2.947 31.938 4.434 1 92.5 107 ARG A N 1
ATOM 802 C CA . ARG A 1 107 ? -1.976 32.938 4.852 1 92.5 107 ARG A CA 1
ATOM 803 C C . ARG A 1 107 ? -2.523 33.781 5.996 1 92.5 107 ARG A C 1
ATOM 805 O O . ARG A 1 107 ? -1.756 34.375 6.758 1 92.5 107 ARG A O 1
ATOM 812 N N . SER A 1 108 ? -3.812 33.938 6.105 1 86.81 108 SER A N 1
ATOM 813 C CA . SER A 1 108 ? -4.434 34.719 7.172 1 86.81 108 SER A CA 1
ATOM 814 C C . SER A 1 108 ? -5.77 34.125 7.59 1 86.81 108 SER A C 1
ATOM 816 O O . SER A 1 108 ? -6.355 33.312 6.852 1 86.81 108 SER A O 1
ATOM 818 N N . GLU A 1 109 ? -6.27 34.312 8.844 1 77.75 109 GLU A N 1
ATOM 819 C CA . GLU A 1 109 ? -7.508 33.75 9.391 1 77.75 109 GLU A CA 1
ATOM 820 C C . GLU A 1 109 ? -8.719 34.25 8.609 1 77.75 109 GLU A C 1
ATOM 822 O O . GLU A 1 109 ? -9.703 33.531 8.453 1 77.75 109 GLU A O 1
ATOM 827 N N . GLY A 1 110 ? -8.672 35.375 7.984 1 75 110 GLY A N 1
ATOM 828 C CA . GLY A 1 110 ? -9.836 35.969 7.34 1 75 110 GLY A CA 1
ATOM 829 C C . GLY A 1 110 ? -9.773 35.906 5.828 1 75 110 GLY A C 1
ATOM 830 O O . GLY A 1 110 ? -10.469 36.656 5.141 1 75 110 GLY A O 1
ATOM 831 N N . VAL A 1 111 ? -9.141 34.969 5.355 1 73.19 111 VAL A N 1
ATOM 832 C CA . VAL A 1 111 ? -8.992 34.938 3.902 1 73.19 111 VAL A CA 1
ATOM 833 C C . VAL A 1 111 ? -10.219 34.281 3.277 1 73.19 111 VAL A C 1
ATOM 835 O O . VAL A 1 111 ? -10.711 33.25 3.773 1 73.19 111 VAL A O 1
ATOM 838 N N . GLU A 1 112 ? -10.852 34.969 2.398 1 82.31 112 GLU A N 1
ATOM 839 C CA . GLU A 1 112 ? -11.867 34.312 1.568 1 82.31 112 GLU A CA 1
ATOM 840 C C . GLU A 1 112 ? -11.258 33.219 0.701 1 82.31 112 GLU A C 1
ATOM 842 O O . GLU A 1 112 ? -10.375 33.5 -0.114 1 82.31 112 GLU A O 1
ATOM 847 N N . VAL A 1 113 ? -11.695 32.031 0.93 1 86.62 113 VAL A N 1
ATOM 848 C CA . VAL A 1 113 ? -11.102 30.891 0.249 1 86.62 113 VAL A CA 1
ATOM 849 C C . VAL A 1 113 ? -11.812 30.656 -1.084 1 86.62 113 VAL A C 1
ATOM 851 O O . VAL A 1 113 ? -12.969 30.234 -1.113 1 86.62 113 VAL A O 1
ATOM 854 N N . ARG A 1 114 ? -11.172 31 -2.146 1 88.44 114 ARG A N 1
ATOM 855 C CA . ARG A 1 114 ? -11.719 30.75 -3.477 1 88.44 114 ARG A CA 1
ATOM 856 C C . ARG A 1 114 ? -10.914 29.688 -4.211 1 88.44 114 ARG A C 1
ATOM 858 O O . ARG A 1 114 ? -11.469 28.891 -4.973 1 88.44 114 ARG A O 1
ATOM 865 N N . THR A 1 115 ? -9.625 29.734 -3.971 1 91.38 115 THR A N 1
ATOM 866 C CA . THR A 1 115 ? -8.734 28.766 -4.598 1 91.38 115 THR A CA 1
ATOM 867 C C . THR A 1 115 ? -7.98 27.953 -3.541 1 91.38 115 THR A C 1
ATOM 869 O O . THR A 1 115 ? -7.48 28.516 -2.564 1 91.38 115 THR A O 1
ATOM 872 N N . ILE A 1 116 ? -8.055 26.656 -3.725 1 91.75 116 ILE A N 1
ATOM 873 C CA . ILE A 1 116 ? -7.418 25.75 -2.777 1 91.75 116 ILE A CA 1
ATOM 874 C C . ILE A 1 116 ? -6.441 24.844 -3.516 1 91.75 116 ILE A C 1
ATOM 876 O O . ILE A 1 116 ? -6.758 24.328 -4.594 1 91.75 116 ILE A O 1
ATOM 880 N N . VAL A 1 117 ? -5.238 24.75 -3.021 1 90.94 117 VAL A N 1
ATOM 881 C CA . VAL A 1 117 ? -4.289 23.766 -3.529 1 90.94 117 VAL A CA 1
ATOM 882 C C . VAL A 1 117 ? -4.129 22.641 -2.523 1 90.94 117 VAL A C 1
ATOM 884 O O . VAL A 1 117 ? -4.016 22.875 -1.319 1 90.94 117 VAL A O 1
ATOM 887 N N . SER A 1 118 ? -4.324 21.453 -2.979 1 87.19 118 SER A N 1
ATOM 888 C CA . SER A 1 118 ? -4.316 20.297 -2.1 1 87.19 118 SER A CA 1
ATOM 889 C C . SER A 1 118 ? -3.473 19.156 -2.684 1 87.19 118 SER A C 1
ATOM 891 O O . SER A 1 118 ? -3.35 19.031 -3.904 1 87.19 118 SER A O 1
ATOM 893 N N . HIS A 1 119 ? -2.762 18.5 -1.768 1 76.06 119 HIS A N 1
ATOM 894 C CA . HIS A 1 119 ? -2.271 17.203 -2.211 1 76.06 119 HIS A CA 1
ATOM 895 C C . HIS A 1 119 ? -3.422 16.297 -2.617 1 76.06 119 HIS A C 1
ATOM 897 O O . HIS A 1 119 ? -4.57 16.516 -2.23 1 76.06 119 HIS A O 1
ATOM 903 N N . ALA A 1 120 ? -3.223 15.375 -3.521 1 62.88 120 ALA A N 1
ATOM 904 C CA . ALA A 1 120 ? -4.262 14.477 -4.027 1 62.88 120 ALA A CA 1
ATOM 905 C C . ALA A 1 120 ? -5.098 13.906 -2.885 1 62.88 120 ALA A C 1
ATOM 907 O O . ALA A 1 120 ? -6.328 13.875 -2.963 1 62.88 120 ALA A O 1
ATOM 908 N N . ALA A 1 121 ? -4.559 13.57 -1.808 1 57.78 121 ALA A N 1
ATOM 909 C CA . ALA A 1 121 ? -5.238 12.797 -0.769 1 57.78 121 ALA A CA 1
ATOM 910 C C . ALA A 1 121 ? -6.414 13.578 -0.19 1 57.78 121 ALA A C 1
ATOM 912 O O . ALA A 1 121 ? -7.539 13.07 -0.138 1 57.78 121 ALA A O 1
ATOM 913 N N . PRO A 1 122 ? -6.262 14.805 0.211 1 58.88 122 PRO A N 1
ATOM 914 C CA . PRO A 1 122 ? -7.312 15.43 1.02 1 58.88 122 PRO A CA 1
ATOM 915 C C . PRO A 1 122 ? -8.219 16.344 0.202 1 58.88 122 PRO A C 1
ATOM 917 O O . PRO A 1 122 ? -8.992 17.125 0.771 1 58.88 122 PRO A O 1
ATOM 920 N N . SER A 1 123 ? -8.141 16.234 -1.079 1 61.03 123 SER A N 1
ATOM 921 C CA . SER A 1 123 ? -8.945 17.156 -1.882 1 61.03 123 SER A CA 1
ATOM 922 C C . SER A 1 123 ? -10.438 16.922 -1.66 1 61.03 123 SER A C 1
ATOM 924 O O . SER A 1 123 ? -11.234 17.859 -1.725 1 61.03 123 SER A O 1
ATOM 926 N N . SER A 1 124 ? -10.766 15.664 -1.352 1 65.19 124 SER A N 1
ATOM 927 C CA . SER A 1 124 ? -12.172 15.344 -1.16 1 65.19 124 SER A CA 1
ATOM 928 C C . SER A 1 124 ? -12.727 16 0.094 1 65.19 124 SER A C 1
ATOM 930 O O . SER A 1 124 ? -13.938 16.203 0.217 1 65.19 124 SER A O 1
ATOM 932 N N . LEU A 1 125 ? -11.82 16.484 0.945 1 66.81 125 LEU A N 1
ATOM 933 C CA . LEU A 1 125 ? -12.211 17.109 2.209 1 66.81 125 LEU A CA 1
ATOM 934 C C . LEU A 1 125 ? -12.742 18.516 1.982 1 66.81 125 LEU A C 1
ATOM 936 O O . LEU A 1 125 ? -13.461 19.047 2.83 1 66.81 125 LEU A O 1
ATOM 940 N N . VAL A 1 126 ? -12.344 19.078 0.745 1 68.88 126 VAL A N 1
ATOM 941 C CA . VAL A 1 126 ? -12.688 20.484 0.532 1 68.88 126 VAL A CA 1
ATOM 942 C C . VAL A 1 126 ? -13.383 20.641 -0.817 1 68.88 126 VAL A C 1
ATOM 944 O O . VAL A 1 126 ? -13.422 21.75 -1.375 1 68.88 126 VAL A O 1
ATOM 947 N N . ALA A 1 127 ? -13.961 19.609 -1.32 1 66.31 127 ALA A N 1
ATOM 948 C CA . ALA A 1 127 ? -14.539 19.625 -2.66 1 66.31 127 ALA A CA 1
ATOM 949 C C . ALA A 1 127 ? -15.633 20.672 -2.777 1 66.31 127 ALA A C 1
ATOM 951 O O . ALA A 1 127 ? -15.836 21.25 -3.852 1 66.31 127 ALA A O 1
ATOM 952 N N . ASP A 1 128 ? -16.188 21.062 -1.693 1 71.38 128 ASP A N 1
ATOM 953 C CA . ASP A 1 128 ? -17.312 22 -1.756 1 71.38 128 ASP A CA 1
ATOM 954 C C . ASP A 1 128 ? -16.891 23.391 -1.304 1 71.38 128 ASP A C 1
ATOM 956 O O . ASP A 1 128 ? -17.719 24.297 -1.175 1 71.38 128 ASP A O 1
ATOM 960 N N . ARG A 1 129 ? -15.578 23.641 -1.161 1 76.62 129 ARG A N 1
ATOM 961 C CA . ARG A 1 129 ? -15.156 24.891 -0.544 1 76.62 129 ARG A CA 1
ATOM 962 C C . ARG A 1 129 ? -14.539 25.828 -1.576 1 76.62 129 ARG A C 1
ATOM 964 O O . ARG A 1 129 ? -14.336 27.016 -1.302 1 76.62 129 ARG A O 1
ATOM 971 N N . GLY A 1 130 ? -14.281 25.391 -2.727 1 80.38 130 GLY A N 1
ATOM 972 C CA . GLY A 1 130 ? -13.641 26.203 -3.758 1 80.38 130 GLY A CA 1
ATOM 973 C C . GLY A 1 130 ? -13.078 25.359 -4.895 1 80.38 130 GLY A C 1
ATOM 974 O O . GLY A 1 130 ? -13.391 24.172 -5.02 1 80.38 130 GLY A O 1
ATOM 975 N N . THR A 1 131 ? -12.375 26.125 -5.785 1 87.12 131 THR A N 1
ATOM 976 C CA . THR A 1 131 ? -11.68 25.438 -6.863 1 87.12 131 THR A CA 1
ATOM 977 C C . THR A 1 131 ? -10.406 24.766 -6.348 1 87.12 131 THR A C 1
ATOM 979 O O . THR A 1 131 ? -9.516 25.453 -5.84 1 87.12 131 THR A O 1
ATOM 982 N N . VAL A 1 132 ? -10.367 23.531 -6.445 1 87.56 132 VAL A N 1
ATOM 983 C CA . VAL A 1 132 ? -9.258 22.766 -5.867 1 87.56 132 VAL A CA 1
ATOM 984 C C . VAL A 1 132 ? -8.289 22.344 -6.965 1 87.56 132 VAL A C 1
ATOM 986 O O . VAL A 1 132 ? -8.703 21.812 -7.996 1 87.56 132 VAL A O 1
ATOM 989 N N . THR A 1 133 ? -7.043 22.75 -6.797 1 88.19 133 THR A N 1
ATOM 990 C CA . THR A 1 133 ? -5.949 22.312 -7.656 1 88.19 133 THR A CA 1
ATOM 991 C C . THR A 1 133 ? -5.035 21.344 -6.91 1 88.19 133 THR A C 1
ATOM 993 O O . THR A 1 133 ? -4.773 21.516 -5.719 1 88.19 133 THR A O 1
ATOM 996 N N . THR A 1 134 ? -4.52 20.328 -7.613 1 86 134 THR A N 1
ATOM 997 C CA . THR A 1 134 ? -3.717 19.297 -6.969 1 86 134 THR A CA 1
ATOM 998 C C . THR A 1 134 ? -2.236 19.656 -7.008 1 86 134 THR A C 1
ATOM 1000 O O . THR A 1 134 ? -1.739 20.141 -8.023 1 86 134 THR A O 1
ATOM 1003 N N . ALA A 1 135 ? -1.669 19.5 -5.863 1 86.88 135 ALA A N 1
ATOM 1004 C CA . ALA A 1 135 ? -0.219 19.641 -5.758 1 86.88 135 ALA A CA 1
ATOM 1005 C C . ALA A 1 135 ? 0.447 18.266 -5.637 1 86.88 135 ALA A C 1
ATOM 1007 O O . ALA A 1 135 ? -0.205 17.281 -5.281 1 86.88 135 ALA A O 1
ATOM 1008 N N . SER A 1 136 ? 1.702 18.141 -5.906 1 75.88 136 SER A N 1
ATOM 1009 C CA . SER A 1 136 ? 2.447 16.875 -5.93 1 75.88 136 SER A CA 1
ATOM 1010 C C . SER A 1 136 ? 2.738 16.391 -4.52 1 75.88 136 SER A C 1
ATOM 1012 O O . SER A 1 136 ? 3.104 15.219 -4.324 1 75.88 136 SER A O 1
ATOM 1014 N N . SER A 1 137 ? 2.715 17.188 -3.5 1 79.81 137 SER A N 1
ATOM 1015 C CA . SER A 1 137 ? 3.016 16.844 -2.117 1 79.81 137 SER A CA 1
ATOM 1016 C C . SER A 1 137 ? 2.389 17.828 -1.145 1 79.81 137 SER A C 1
ATOM 1018 O O . SER A 1 137 ? 2.006 18.938 -1.537 1 79.81 137 SER A O 1
ATOM 1020 N N . ASN A 1 138 ? 2.318 17.359 0.082 1 87 138 ASN A N 1
ATOM 1021 C CA . ASN A 1 138 ? 1.827 18.25 1.128 1 87 138 ASN A CA 1
ATOM 1022 C C . ASN A 1 138 ? 2.715 19.484 1.279 1 87 138 ASN A C 1
ATOM 1024 O O . ASN A 1 138 ? 2.215 20.609 1.408 1 87 138 ASN A O 1
ATOM 1028 N N . SER A 1 139 ? 3.977 19.297 1.229 1 86.12 139 SER A N 1
ATOM 1029 C CA . SER A 1 139 ? 4.91 20.406 1.368 1 86.12 139 SER A CA 1
ATOM 1030 C C . SER A 1 139 ? 4.758 21.406 0.224 1 86.12 139 SER A C 1
ATOM 1032 O O . SER A 1 139 ? 4.805 22.625 0.44 1 86.12 139 SER A O 1
ATOM 1034 N N . ARG A 1 140 ? 4.566 20.859 -0.982 1 86.69 140 ARG A N 1
ATOM 1035 C CA . ARG A 1 140 ? 4.391 21.719 -2.143 1 86.69 140 ARG A CA 1
ATOM 1036 C C . ARG A 1 140 ? 3.09 22.516 -2.037 1 86.69 140 ARG A C 1
ATOM 1038 O O . ARG A 1 140 ? 3.055 23.703 -2.363 1 86.69 140 ARG A O 1
ATOM 1045 N N . ALA A 1 141 ? 2.084 21.875 -1.608 1 91.81 141 ALA A N 1
ATOM 1046 C CA . ALA A 1 141 ? 0.809 22.562 -1.43 1 91.81 141 ALA A CA 1
ATOM 1047 C C . ALA A 1 141 ? 0.948 23.719 -0.456 1 91.81 141 ALA A C 1
ATOM 1049 O O . ALA A 1 141 ? 0.507 24.844 -0.747 1 91.81 141 ALA A O 1
ATOM 1050 N N . ALA A 1 142 ? 1.573 23.484 0.601 1 93.75 142 ALA A N 1
ATOM 1051 C CA . ALA A 1 142 ? 1.773 24.516 1.611 1 93.75 142 ALA A CA 1
ATOM 1052 C C . ALA A 1 142 ? 2.621 25.656 1.062 1 93.75 142 ALA A C 1
ATOM 1054 O O . ALA A 1 142 ? 2.314 26.828 1.29 1 93.75 142 ALA A O 1
ATOM 1055 N N . ALA A 1 143 ? 3.621 25.312 0.37 1 93.06 143 ALA A N 1
ATOM 1056 C CA . ALA A 1 143 ? 4.523 26.312 -0.184 1 93.06 143 ALA A CA 1
ATOM 1057 C C . ALA A 1 143 ? 3.797 27.219 -1.178 1 93.06 143 ALA A C 1
ATOM 1059 O O . ALA A 1 143 ? 3.988 28.438 -1.174 1 93.06 143 ALA A O 1
ATOM 1060 N N . LEU A 1 144 ? 3.004 26.625 -2.041 1 94.25 144 LEU A N 1
ATOM 1061 C CA . LEU A 1 144 ? 2.254 27.391 -3.033 1 94.25 144 LEU A CA 1
ATOM 1062 C C . LEU A 1 144 ? 1.277 28.344 -2.357 1 94.25 144 LEU A C 1
ATOM 1064 O O . LEU A 1 144 ? 1.111 29.484 -2.801 1 94.25 144 LEU A O 1
ATOM 1068 N N . CYS A 1 145 ? 0.678 27.922 -1.334 1 95.31 145 CYS A N 1
ATOM 1069 C CA . CYS A 1 145 ? -0.234 28.766 -0.573 1 95.31 145 CYS A CA 1
ATOM 1070 C C . CYS A 1 145 ? 0.516 29.906 0.103 1 95.31 145 CYS A C 1
ATOM 1072 O O . CYS A 1 145 ? 0.09 31.062 0.035 1 95.31 145 CYS A O 1
ATOM 1074 N N . ALA A 1 146 ? 1.562 29.594 0.709 1 95.88 146 ALA A N 1
ATOM 1075 C CA . ALA A 1 146 ? 2.381 30.594 1.384 1 95.88 146 ALA A CA 1
ATOM 1076 C C . ALA A 1 146 ? 2.861 31.656 0.403 1 95.88 146 ALA A C 1
ATOM 1078 O O . ALA A 1 146 ? 2.971 32.844 0.758 1 95.88 146 ALA A O 1
ATOM 1079 N N . ALA A 1 147 ? 3.098 31.219 -0.821 1 95.94 147 ALA A N 1
ATOM 1080 C CA . ALA A 1 147 ? 3.582 32.125 -1.865 1 95.94 147 ALA A CA 1
ATOM 1081 C C . ALA A 1 147 ? 2.451 32.969 -2.406 1 95.94 147 ALA A C 1
ATOM 1083 O O . ALA A 1 147 ? 2.686 33.875 -3.209 1 95.94 147 ALA A O 1
ATOM 1084 N N . GLY A 1 148 ? 1.274 32.688 -2.021 1 94.31 148 GLY A N 1
ATOM 1085 C CA . GLY A 1 148 ? 0.136 33.5 -2.42 1 94.31 148 GLY A CA 1
ATOM 1086 C C . GLY A 1 148 ? -0.477 33.062 -3.736 1 94.31 148 GLY A C 1
ATOM 1087 O O . GLY A 1 148 ? -1.291 33.781 -4.316 1 94.31 148 GLY A O 1
ATOM 1088 N N . GLU A 1 149 ? -0.122 31.891 -4.207 1 95.44 149 GLU A N 1
ATOM 1089 C CA . GLU A 1 149 ? -0.648 31.406 -5.477 1 95.44 149 GLU A CA 1
ATOM 1090 C C . GLU A 1 149 ? -2.07 30.875 -5.32 1 95.44 149 GLU A C 1
ATOM 1092 O O . GLU A 1 149 ? -2.838 30.844 -6.285 1 95.44 149 GLU A O 1
ATOM 1097 N N . PHE A 1 150 ? -2.363 30.5 -4.102 1 95.25 150 PHE A N 1
ATOM 1098 C CA . PHE A 1 150 ? -3.695 30.031 -3.742 1 95.25 150 PHE A CA 1
ATOM 1099 C C . PHE A 1 150 ? -4.152 30.656 -2.426 1 95.25 150 PHE A C 1
ATOM 1101 O O . PHE A 1 150 ? -3.324 31.062 -1.61 1 95.25 150 PHE A O 1
ATOM 1108 N N . ASP A 1 151 ? -5.461 30.734 -2.234 1 94.12 151 ASP A N 1
ATOM 1109 C CA . ASP A 1 151 ? -6.004 31.312 -1.012 1 94.12 151 ASP A CA 1
ATOM 1110 C C . ASP A 1 151 ? -5.754 30.406 0.188 1 94.12 151 ASP A C 1
ATOM 1112 O O . ASP A 1 151 ? -5.531 30.875 1.302 1 94.12 151 ASP A O 1
ATOM 1116 N N . ALA A 1 152 ? -5.852 29.109 -0.113 1 94.12 152 ALA A N 1
ATOM 1117 C CA . ALA A 1 152 ? -5.707 28.125 0.945 1 94.12 152 ALA A CA 1
ATOM 1118 C C . ALA A 1 152 ? -5.113 26.828 0.401 1 94.12 152 ALA A C 1
ATOM 1120 O O . ALA A 1 152 ? -4.961 26.672 -0.812 1 94.12 152 ALA A O 1
ATOM 1121 N N . CYS A 1 153 ? -4.688 26 1.337 1 93 153 CYS A N 1
ATOM 1122 C CA . CYS A 1 153 ? -4.207 24.672 0.964 1 93 153 CYS A CA 1
ATOM 1123 C C . CYS A 1 153 ? -4.688 23.625 1.951 1 93 153 CYS A C 1
ATOM 1125 O O . CYS A 1 153 ? -4.992 23.938 3.104 1 93 153 CYS A O 1
ATOM 1127 N N . VAL A 1 154 ? -4.91 22.484 1.433 1 91.31 154 VAL A N 1
ATOM 1128 C CA . VAL A 1 154 ? -5.035 21.312 2.293 1 91.31 154 VAL A CA 1
ATOM 1129 C C . VAL A 1 154 ? -3.688 20.609 2.396 1 91.31 154 VAL A C 1
ATOM 1131 O O . VAL A 1 154 ? -3.098 20.219 1.381 1 91.31 154 VAL A O 1
ATOM 1134 N N . THR A 1 155 ? -3.225 20.531 3.59 1 91.12 155 THR A N 1
ATOM 1135 C CA . THR A 1 155 ? -1.901 19.969 3.852 1 91.12 155 THR A CA 1
ATOM 1136 C C . THR A 1 155 ? -1.82 19.406 5.27 1 91.12 155 THR A C 1
ATOM 1138 O O . THR A 1 155 ? -2.836 19.312 5.961 1 91.12 155 THR A O 1
ATOM 1141 N N . THR A 1 156 ? -0.666 18.953 5.648 1 91.44 156 THR A N 1
ATOM 1142 C CA . THR A 1 156 ? -0.474 18.531 7.031 1 91.44 156 THR A CA 1
ATOM 1143 C C . THR A 1 156 ? -0.2 19.734 7.934 1 91.44 156 THR A C 1
ATOM 1145 O O . THR A 1 156 ? 0.282 20.766 7.473 1 91.44 156 THR A O 1
ATOM 1148 N N . SER A 1 157 ? -0.524 19.531 9.188 1 93.31 157 SER A N 1
ATOM 1149 C CA . SER A 1 157 ? -0.232 20.578 10.172 1 93.31 157 SER A CA 1
ATOM 1150 C C . SER A 1 157 ? 1.252 20.922 10.18 1 93.31 157 SER A C 1
ATOM 1152 O O . SER A 1 157 ? 1.619 22.094 10.289 1 93.31 157 SER A O 1
ATOM 1154 N N . ARG A 1 158 ? 2.047 19.984 9.977 1 92.81 158 ARG A N 1
ATOM 1155 C CA . ARG A 1 158 ? 3.492 20.188 9.977 1 92.81 158 ARG A CA 1
ATOM 1156 C C . ARG A 1 158 ? 3.926 21.016 8.781 1 92.81 158 ARG A C 1
ATOM 1158 O O . ARG A 1 158 ? 4.727 21.953 8.922 1 92.81 158 ARG A O 1
ATOM 1165 N N . ALA A 1 159 ? 3.434 20.688 7.645 1 91.62 159 ALA A N 1
ATOM 1166 C CA . ALA A 1 159 ? 3.77 21.438 6.438 1 91.62 159 ALA A CA 1
ATOM 1167 C C . ALA A 1 159 ? 3.264 22.875 6.531 1 91.62 159 ALA A C 1
ATOM 1169 O O . ALA A 1 159 ? 3.947 23.812 6.109 1 91.62 159 ALA A O 1
ATOM 1170 N N . ALA A 1 160 ? 2.09 23.078 7.047 1 94.12 160 ALA A N 1
ATOM 1171 C CA . ALA A 1 160 ? 1.539 24.422 7.238 1 94.12 160 ALA A CA 1
ATOM 1172 C C . ALA A 1 160 ? 2.43 25.25 8.156 1 94.12 160 ALA A C 1
ATOM 1174 O O . ALA A 1 160 ? 2.74 26.406 7.848 1 94.12 160 ALA A O 1
ATOM 1175 N N . GLN A 1 161 ? 2.779 24.609 9.211 1 94.75 161 GLN A N 1
ATOM 1176 C CA . GLN A 1 161 ? 3.635 25.266 10.188 1 94.75 161 GLN A CA 1
ATOM 1177 C C . GLN A 1 161 ? 4.977 25.656 9.57 1 94.75 161 GLN A C 1
ATOM 1179 O O . GLN A 1 161 ? 5.477 26.766 9.789 1 94.75 161 GLN A O 1
ATOM 1184 N N . ALA A 1 162 ? 5.496 24.766 8.859 1 93.12 162 ALA A N 1
ATOM 1185 C CA . ALA A 1 162 ? 6.793 24.984 8.234 1 93.12 162 ALA A CA 1
ATOM 1186 C C . ALA A 1 162 ? 6.75 26.203 7.305 1 93.12 162 ALA A C 1
ATOM 1188 O O . ALA A 1 162 ? 7.758 26.891 7.129 1 93.12 162 ALA A O 1
ATOM 1189 N N . GLU A 1 163 ? 5.586 26.5 6.727 1 95 163 GLU A N 1
ATOM 1190 C CA . GLU A 1 163 ? 5.449 27.594 5.773 1 95 163 GLU A CA 1
ATOM 1191 C C . GLU A 1 163 ? 4.832 28.812 6.434 1 95 163 GLU A C 1
ATOM 1193 O O . GLU A 1 163 ? 4.504 29.797 5.758 1 95 163 GLU A O 1
ATOM 1198 N N . GLY A 1 164 ? 4.578 28.734 7.738 1 95.62 164 GLY A N 1
ATOM 1199 C CA . GLY A 1 164 ? 4.035 29.859 8.477 1 95.62 164 GLY A CA 1
ATOM 1200 C C . GLY A 1 164 ? 2.57 30.125 8.18 1 95.62 164 GLY A C 1
ATOM 1201 O O . GLY A 1 164 ? 2.107 31.25 8.258 1 95.62 164 GLY A O 1
ATOM 1202 N N . LEU A 1 165 ? 1.866 29.141 7.789 1 96.44 165 LEU A N 1
ATOM 1203 C CA . LEU A 1 165 ? 0.456 29.297 7.453 1 96.44 165 LEU A CA 1
ATOM 1204 C C . LEU A 1 165 ? -0.417 29.172 8.695 1 96.44 165 LEU A C 1
ATOM 1206 O O . LEU A 1 165 ? -0.015 28.547 9.68 1 96.44 165 LEU A O 1
ATOM 1210 N N . ARG A 1 166 ? -1.551 29.766 8.617 1 96 166 ARG A N 1
ATOM 1211 C CA . ARG A 1 166 ? -2.543 29.641 9.68 1 96 166 ARG A CA 1
ATOM 1212 C C . ARG A 1 166 ? -3.547 28.547 9.375 1 96 166 ARG A C 1
ATOM 1214 O O . ARG A 1 166 ? -4.086 28.469 8.273 1 96 166 ARG A O 1
ATOM 1221 N N . VAL A 1 167 ? -3.803 27.797 10.328 1 94.81 167 VAL A N 1
ATOM 1222 C CA . VAL A 1 167 ? -4.785 26.719 10.18 1 94.81 167 VAL A CA 1
ATOM 1223 C C . VAL A 1 167 ? -6.195 27.297 10.219 1 94.81 167 VAL A C 1
ATOM 1225 O O . VAL A 1 167 ? -6.559 28 11.172 1 94.81 167 VAL A O 1
ATOM 1228 N N . LEU A 1 168 ? -6.965 27.109 9.211 1 92.56 168 LEU A N 1
ATOM 1229 C CA . LEU A 1 168 ? -8.352 27.562 9.125 1 92.56 168 LEU A CA 1
ATOM 1230 C C . LEU A 1 168 ? -9.305 26.5 9.641 1 92.56 168 LEU A C 1
ATOM 1232 O O . LEU A 1 168 ? -10.352 26.812 10.211 1 92.56 168 LEU A O 1
ATOM 1236 N N . GLU A 1 169 ? -8.984 25.281 9.375 1 90.56 169 GLU A N 1
ATOM 1237 C CA . GLU A 1 169 ? -9.766 24.125 9.797 1 90.56 169 GLU A CA 1
ATOM 1238 C C . GLU A 1 169 ? -8.875 22.891 10 1 90.56 169 GLU A C 1
ATOM 1240 O O . GLU A 1 169 ? -7.977 22.641 9.188 1 90.56 169 GLU A O 1
ATOM 1245 N N . ASN A 1 170 ? -9.086 22.203 11.055 1 92.5 170 ASN A N 1
ATOM 1246 C CA . ASN A 1 170 ? -8.359 20.969 11.359 1 92.5 170 ASN A CA 1
ATOM 1247 C C . ASN A 1 170 ? -9.227 19.734 11.133 1 92.5 170 ASN A C 1
ATOM 1249 O O . ASN A 1 170 ? -10.211 19.531 11.844 1 92.5 170 ASN A O 1
ATOM 1253 N N . PHE A 1 171 ? -8.828 18.938 10.133 1 85.75 171 PHE A N 1
ATOM 1254 C CA . PHE A 1 171 ? -9.602 17.75 9.781 1 85.75 171 PHE A CA 1
ATOM 1255 C C . PHE A 1 171 ? -9.156 16.547 10.594 1 85.75 171 PHE A C 1
ATOM 1257 O O . PHE A 1 171 ? -9.781 15.484 10.547 1 85.75 171 PHE A O 1
ATOM 1264 N N . GLY A 1 172 ? -8.07 16.734 11.391 1 89.56 172 GLY A N 1
ATOM 1265 C CA . GLY A 1 172 ? -7.551 15.641 12.188 1 89.56 172 GLY A CA 1
ATOM 1266 C C . GLY A 1 172 ? -6.641 14.711 11.406 1 89.56 172 GLY A C 1
ATOM 1267 O O . GLY A 1 172 ? -6.305 14.992 10.258 1 89.56 172 GLY A O 1
ATOM 1268 N N . PRO A 1 173 ? -6.172 13.648 12.102 1 92.25 173 PRO A N 1
ATOM 1269 C CA . PRO A 1 173 ? -5.281 12.688 11.453 1 92.25 173 PRO A CA 1
ATOM 1270 C C . PRO A 1 173 ? -6.031 11.672 10.594 1 92.25 173 PRO A C 1
ATOM 1272 O O . PRO A 1 173 ? -7.25 11.531 10.719 1 92.25 173 PRO A O 1
ATOM 1275 N N . VAL A 1 174 ? -5.398 11.172 9.672 1 89.06 174 VAL A N 1
ATOM 1276 C CA . VAL A 1 174 ? -5.895 10.07 8.859 1 89.06 174 VAL A CA 1
ATOM 1277 C C . VAL A 1 174 ? -5.035 8.828 9.102 1 89.06 174 VAL A C 1
ATOM 1279 O O . VAL A 1 174 ? -3.812 8.867 8.938 1 89.06 174 VAL A O 1
ATOM 1282 N N . PRO A 1 175 ? -5.66 7.711 9.57 1 94.12 175 PRO A N 1
ATOM 1283 C CA . PRO A 1 175 ? -4.855 6.492 9.695 1 94.12 175 PRO A CA 1
ATOM 1284 C C . PRO A 1 175 ? -4.363 5.977 8.344 1 94.12 175 PRO A C 1
ATOM 1286 O O . PRO A 1 175 ? -5.133 5.926 7.379 1 94.12 175 PRO A O 1
ATOM 1289 N N . MET A 1 176 ? -3.096 5.68 8.25 1 95.44 176 MET A N 1
ATOM 1290 C CA . MET A 1 176 ? -2.492 5.156 7.031 1 95.44 176 MET A CA 1
ATOM 1291 C C . MET A 1 176 ? -1.674 3.902 7.324 1 95.44 176 MET A C 1
ATOM 1293 O O . MET A 1 176 ? -1.113 3.762 8.414 1 95.44 176 MET A O 1
ATOM 1297 N N . VAL A 1 177 ? -1.671 3.018 6.34 1 98 177 VAL A N 1
ATOM 1298 C CA . VAL A 1 177 ? -0.837 1.823 6.43 1 98 177 VAL A CA 1
ATOM 1299 C C . VAL A 1 177 ? 0.568 2.135 5.918 1 98 177 VAL A C 1
ATOM 1301 O O . VAL A 1 177 ? 0.733 2.645 4.809 1 98 177 VAL A O 1
ATOM 1304 N N . PHE A 1 178 ? 1.519 1.859 6.742 1 98.5 178 PHE A N 1
ATOM 1305 C CA . PHE A 1 178 ? 2.92 1.983 6.363 1 98.5 178 PHE A CA 1
ATOM 1306 C C . PHE A 1 178 ? 3.553 0.611 6.172 1 98.5 178 PHE A C 1
ATOM 1308 O O . PHE A 1 178 ? 3.16 -0.357 6.828 1 98.5 178 PHE A O 1
ATOM 1315 N N . THR A 1 179 ? 4.477 0.519 5.207 1 98.56 179 THR A N 1
ATOM 1316 C CA . THR A 1 179 ? 5.113 -0.744 4.844 1 98.56 179 THR A CA 1
ATOM 1317 C C . THR A 1 179 ? 6.625 -0.666 5.043 1 98.56 179 THR A C 1
ATOM 1319 O O . THR A 1 179 ? 7.234 0.378 4.801 1 98.56 179 THR A O 1
ATOM 1322 N N . LEU A 1 180 ? 7.188 -1.714 5.512 1 98.38 180 LEU A N 1
ATOM 1323 C CA . LEU A 1 180 ? 8.633 -1.824 5.691 1 98.38 180 LEU A CA 1
ATOM 1324 C C . LEU A 1 180 ? 9.219 -2.879 4.758 1 98.38 180 LEU A C 1
ATOM 1326 O O . LEU A 1 180 ? 8.773 -4.031 4.758 1 98.38 180 LEU A O 1
ATOM 1330 N N . HIS A 1 181 ? 10.211 -2.525 3.959 1 97.69 181 HIS A N 1
ATOM 1331 C CA . HIS A 1 181 ? 10.844 -3.363 2.949 1 97.69 181 HIS A CA 1
ATOM 1332 C C . HIS A 1 181 ? 12.328 -3.551 3.24 1 97.69 181 HIS A C 1
ATOM 1334 O O . HIS A 1 181 ? 13.117 -2.611 3.098 1 97.69 181 HIS A O 1
ATOM 1340 N N . VAL A 1 182 ? 12.734 -4.727 3.605 1 97.19 182 VAL A N 1
ATOM 1341 C CA . VAL A 1 182 ? 14.125 -4.984 3.965 1 97.19 182 VAL A CA 1
ATOM 1342 C C . VAL A 1 182 ? 14.922 -5.355 2.715 1 97.19 182 VAL A C 1
ATOM 1344 O O . VAL A 1 182 ? 14.43 -6.09 1.854 1 97.19 182 VAL A O 1
ATOM 1347 N N . GLY A 1 183 ? 16.078 -4.77 2.574 1 95.5 183 GLY A N 1
ATOM 1348 C CA . GLY A 1 183 ? 16.984 -5.125 1.498 1 95.5 183 GLY A CA 1
ATOM 1349 C C . GLY A 1 183 ? 17.766 -6.402 1.772 1 95.5 183 GLY A C 1
ATOM 1350 O O . GLY A 1 183 ? 18.328 -6.57 2.855 1 95.5 183 GLY A O 1
ATOM 1351 N N . ARG A 1 184 ? 17.719 -7.305 0.812 1 91.75 184 ARG A N 1
ATOM 1352 C CA . ARG A 1 184 ? 18.438 -8.562 0.895 1 91.75 184 ARG A CA 1
ATOM 1353 C C . ARG A 1 184 ? 19.359 -8.75 -0.312 1 91.75 184 ARG A C 1
ATOM 1355 O O . ARG A 1 184 ? 19.109 -8.164 -1.373 1 91.75 184 ARG A O 1
ATOM 1362 N N . THR A 1 185 ? 20.359 -9.578 0.029 1 82.69 185 THR A N 1
ATOM 1363 C CA . THR A 1 185 ? 21.219 -9.922 -1.098 1 82.69 185 THR A CA 1
ATOM 1364 C C . THR A 1 185 ? 20.422 -10.672 -2.172 1 82.69 185 THR A C 1
ATOM 1366 O O . THR A 1 185 ? 19.625 -11.547 -1.86 1 82.69 185 THR A O 1
ATOM 1369 N N . ALA A 1 186 ? 20.562 -10.102 -3.348 1 72.88 186 ALA A N 1
ATOM 1370 C CA . ALA A 1 186 ? 19.812 -10.672 -4.461 1 72.88 186 ALA A CA 1
ATOM 1371 C C . ALA A 1 186 ? 20.062 -12.172 -4.582 1 72.88 186 ALA A C 1
ATOM 1373 O O . ALA A 1 186 ? 21.203 -12.633 -4.402 1 72.88 186 ALA A O 1
ATOM 1374 N N . THR A 1 187 ? 19.109 -13 -4.352 1 58.03 187 THR A N 1
ATOM 1375 C CA . THR A 1 187 ? 19.266 -14.43 -4.598 1 58.03 187 THR A CA 1
ATOM 1376 C C . THR A 1 187 ? 19.578 -14.688 -6.07 1 58.03 187 THR A C 1
ATOM 1378 O O . THR A 1 187 ? 18.969 -14.086 -6.953 1 58.03 187 THR A O 1
ATOM 1381 N N . GLY A 1 188 ? 20.812 -14.625 -6.488 1 48 188 GLY A N 1
ATOM 1382 C CA . GLY A 1 188 ? 21.25 -14.984 -7.824 1 48 188 GLY A CA 1
ATOM 1383 C C . GLY A 1 188 ? 20.391 -16.062 -8.469 1 48 188 GLY A C 1
ATOM 1384 O O . GLY A 1 188 ? 19.719 -16.828 -7.777 1 48 188 GLY A O 1
ATOM 1385 N N . SER A 1 189 ? 19.656 -15.789 -9.555 1 42.78 189 SER A N 1
ATOM 1386 C CA . SER A 1 189 ? 19.219 -16.906 -10.391 1 42.78 189 SER A CA 1
ATOM 1387 C C . SER A 1 189 ? 20.219 -18.062 -10.336 1 42.78 189 SER A C 1
ATOM 1389 O O . SER A 1 189 ? 21.422 -17.859 -10.531 1 42.78 189 SER A O 1
ATOM 1391 N N . ALA A 1 190 ? 20.125 -19.062 -9.516 1 35.19 190 ALA A N 1
ATOM 1392 C CA . ALA A 1 190 ? 20.922 -20.266 -9.758 1 35.19 190 ALA A CA 1
ATOM 1393 C C . ALA A 1 190 ? 20.984 -20.594 -11.242 1 35.19 190 ALA A C 1
ATOM 1395 O O . ALA A 1 190 ? 19.984 -20.969 -11.852 1 35.19 190 ALA A O 1
ATOM 1396 N N . ALA A 1 191 ? 21.641 -19.906 -12.141 1 33.38 191 ALA A N 1
ATOM 1397 C CA . ALA A 1 191 ? 22.109 -20.547 -13.367 1 33.38 191 ALA A CA 1
ATOM 1398 C C . ALA A 1 191 ? 22.656 -21.938 -13.078 1 33.38 191 ALA A C 1
ATOM 1400 O O . ALA A 1 191 ? 23.719 -22.078 -12.453 1 33.38 191 ALA A O 1
ATOM 1401 N N . GLY A 1 192 ? 21.859 -22.859 -12.695 1 25.55 192 GLY A N 1
ATOM 1402 C CA . GLY A 1 192 ? 22.375 -24.203 -12.938 1 25.55 192 GLY A CA 1
ATOM 1403 C C . GLY A 1 192 ? 23.094 -24.328 -14.258 1 25.55 192 GLY A C 1
ATOM 1404 O O . GLY A 1 192 ? 22.625 -23.859 -15.289 1 25.55 192 GLY A O 1
ATOM 1405 N N . THR A 1 193 ? 24.375 -24.094 -14.195 1 25.05 193 THR A N 1
ATOM 1406 C CA . THR A 1 193 ? 25.219 -24.672 -15.234 1 25.05 193 THR A CA 1
ATOM 1407 C C . THR A 1 193 ? 24.609 -25.969 -15.758 1 25.05 193 THR A C 1
ATOM 1409 O O . THR A 1 193 ? 24.453 -26.938 -15.008 1 25.05 193 THR A O 1
ATOM 1412 N N . VAL A 1 194 ? 23.625 -25.859 -16.656 1 21.5 194 VAL A N 1
ATOM 1413 C CA . VAL A 1 194 ? 23.719 -27.047 -17.5 1 21.5 194 VAL A CA 1
ATOM 1414 C C . VAL A 1 194 ? 25.094 -27.109 -18.156 1 21.5 194 VAL A C 1
ATOM 1416 O O . VAL A 1 194 ? 25.625 -26.078 -18.578 1 21.5 194 VAL A O 1
ATOM 1419 N N . MET B 1 1 ? -2.254 5.227 30.625 1 29.67 1 MET B N 1
ATOM 1420 C CA . MET B 1 1 ? -2.994 4.363 29.703 1 29.67 1 MET B CA 1
ATOM 1421 C C . MET B 1 1 ? -2.684 4.723 28.25 1 29.67 1 MET B C 1
ATOM 1423 O O . MET B 1 1 ? -2.957 5.84 27.812 1 29.67 1 MET B O 1
ATOM 1427 N N . ASN B 1 2 ? -1.674 4.102 27.547 1 34.59 2 ASN B N 1
ATOM 1428 C CA . ASN B 1 2 ? -0.917 4.543 26.391 1 34.59 2 ASN B CA 1
ATOM 1429 C C . ASN B 1 2 ? -1.805 4.645 25.156 1 34.59 2 ASN B C 1
ATOM 1431 O O . ASN B 1 2 ? -2.711 3.832 24.953 1 34.59 2 ASN B O 1
ATOM 1435 N N . ASP B 1 3 ? -1.943 5.852 24.609 1 42.88 3 ASP B N 1
ATOM 1436 C CA . ASP B 1 3 ? -2.707 6.32 23.453 1 42.88 3 ASP B CA 1
ATOM 1437 C C . ASP B 1 3 ? -2.717 5.273 22.344 1 42.88 3 ASP B C 1
ATOM 1439 O O . ASP B 1 3 ? -3.713 5.125 21.625 1 42.88 3 ASP B O 1
ATOM 1443 N N . SER B 1 4 ? -1.679 4.469 22.375 1 47.25 4 SER B N 1
ATOM 1444 C CA . SER B 1 4 ? -1.587 3.414 21.359 1 47.25 4 SER B CA 1
ATOM 1445 C C . SER B 1 4 ? -2.613 2.316 21.625 1 47.25 4 SER B C 1
ATOM 1447 O O . SER B 1 4 ? -3.172 1.748 20.688 1 47.25 4 SER B O 1
ATOM 1449 N N . THR B 1 5 ? -2.852 2.119 22.922 1 42.31 5 THR B N 1
ATOM 1450 C CA . THR B 1 5 ? -3.779 1.061 23.312 1 42.31 5 THR B CA 1
ATOM 1451 C C . THR B 1 5 ? -5.215 1.453 22.969 1 42.31 5 THR B C 1
ATOM 1453 O O . THR B 1 5 ? -6.004 0.618 22.516 1 42.31 5 THR B O 1
ATOM 1456 N N . ALA B 1 6 ? -5.594 2.627 23.234 1 41.78 6 ALA B N 1
ATOM 1457 C CA . ALA B 1 6 ? -6.945 3.102 22.953 1 41.78 6 ALA B CA 1
ATOM 1458 C C . ALA B 1 6 ? -7.223 3.113 21.453 1 41.78 6 ALA B C 1
ATOM 1460 O O . ALA B 1 6 ? -8.305 2.719 21.016 1 41.78 6 ALA B O 1
ATOM 1461 N N . LEU B 1 7 ? -6.215 3.482 20.734 1 50.25 7 LEU B N 1
ATOM 1462 C CA . LEU B 1 7 ? -6.352 3.508 19.281 1 50.25 7 LEU B CA 1
ATOM 1463 C C . LEU B 1 7 ? -6.527 2.098 18.719 1 50.25 7 LEU B C 1
ATOM 1465 O O . LEU B 1 7 ? -7.32 1.881 17.797 1 50.25 7 LEU B O 1
ATOM 1469 N N . LYS B 1 8 ? -5.895 1.238 19.484 1 53.88 8 LYS B N 1
ATOM 1470 C CA . LYS B 1 8 ? -6.016 -0.157 19.078 1 53.88 8 LYS B CA 1
ATOM 1471 C C . LYS B 1 8 ? -7.391 -0.716 19.422 1 53.88 8 LYS B C 1
ATOM 1473 O O . LYS B 1 8 ? -8 -1.423 18.625 1 53.88 8 LYS B O 1
ATOM 1478 N N . ALA B 1 9 ? -7.859 -0.422 20.625 1 46.84 9 ALA B N 1
ATOM 1479 C CA . ALA B 1 9 ? -9.164 -0.912 21.078 1 46.84 9 ALA B CA 1
ATOM 1480 C C . ALA B 1 9 ? -10.281 -0.411 20.172 1 46.84 9 ALA B C 1
ATOM 1482 O O . ALA B 1 9 ? -11.195 -1.162 19.828 1 46.84 9 ALA B O 1
ATOM 1483 N N . ASP B 1 10 ? -10.242 0.912 19.781 1 58.47 10 ASP B N 1
ATOM 1484 C CA . ASP B 1 10 ? -11.258 1.504 18.922 1 58.47 10 ASP B CA 1
ATOM 1485 C C . ASP B 1 10 ? -11.234 0.877 17.531 1 58.47 10 ASP B C 1
ATOM 1487 O O . ASP B 1 10 ? -12.281 0.589 16.953 1 58.47 10 ASP B O 1
ATOM 1491 N N . ARG B 1 11 ? -10.078 0.41 17.203 1 66.44 11 ARG B N 1
ATOM 1492 C CA . ARG B 1 11 ? -9.961 -0.228 15.898 1 66.44 11 ARG B CA 1
ATOM 1493 C C . ARG B 1 11 ? -10.492 -1.655 15.938 1 66.44 11 ARG B C 1
ATOM 1495 O O . ARG B 1 11 ? -11.117 -2.113 14.984 1 66.44 11 ARG B O 1
ATOM 1502 N N . ASP B 1 12 ? -10.328 -2.221 17.078 1 68.38 12 ASP B N 1
ATOM 1503 C CA . ASP B 1 12 ? -10.828 -3.584 17.234 1 68.38 12 ASP B CA 1
ATOM 1504 C C . ASP B 1 12 ? -12.352 -3.623 17.141 1 68.38 12 ASP B C 1
ATOM 1506 O O . ASP B 1 12 ? -12.922 -4.551 16.562 1 68.38 12 ASP B O 1
ATOM 1510 N N . GLY B 1 13 ? -12.977 -2.607 17.719 1 68.5 13 GLY B N 1
ATOM 1511 C CA . GLY B 1 13 ? -14.422 -2.531 17.625 1 68.5 13 GLY B CA 1
ATOM 1512 C C . GLY B 1 13 ? -14.914 -2.35 16.203 1 68.5 13 GLY B C 1
ATOM 1513 O O . GLY B 1 13 ? -15.883 -2.99 15.781 1 68.5 13 GLY B O 1
ATOM 1514 N N . THR B 1 14 ? -14.188 -1.534 15.469 1 72.19 14 THR B N 1
ATOM 1515 C CA . THR B 1 14 ? -14.516 -1.297 14.07 1 72.19 14 THR B CA 1
ATOM 1516 C C . THR B 1 14 ? -14.352 -2.572 13.25 1 72.19 14 THR B C 1
ATOM 1518 O O . THR B 1 14 ? -15.188 -2.893 12.406 1 72.19 14 THR B O 1
ATOM 1521 N N . LEU B 1 15 ? -13.398 -3.381 13.57 1 84 15 LEU B N 1
ATOM 1522 C CA . LEU B 1 15 ? -13.062 -4.57 12.797 1 84 15 LEU B CA 1
ATOM 1523 C C . LEU B 1 15 ? -14.102 -5.672 13.016 1 84 15 LEU B C 1
ATOM 1525 O O . LEU B 1 15 ? -14.414 -6.422 12.094 1 84 15 LEU B O 1
ATOM 1529 N N . SER B 1 16 ? -14.711 -5.645 14.219 1 82.38 16 SER B N 1
ATOM 1530 C CA . SER B 1 16 ? -15.617 -6.73 14.578 1 82.38 16 SER B CA 1
ATOM 1531 C C . SER B 1 16 ? -16.938 -6.613 13.836 1 82.38 16 SER B C 1
ATOM 1533 O O . SER B 1 16 ? -17.672 -7.594 13.719 1 82.38 16 SER B O 1
ATOM 1535 N N . GLY B 1 17 ? -17.203 -5.516 13.273 1 91.69 17 GLY B N 1
ATOM 1536 C CA . GLY B 1 17 ? -18.484 -5.305 12.602 1 91.69 17 GLY B CA 1
ATOM 1537 C C . GLY B 1 17 ? -18.438 -5.652 11.125 1 91.69 17 GLY B C 1
ATOM 1538 O O . GLY B 1 17 ? -19.484 -5.727 10.469 1 91.69 17 GLY B O 1
ATOM 1539 N N . VAL B 1 18 ? -17.266 -5.98 10.617 1 95.94 18 VAL B N 1
ATOM 1540 C CA . VAL B 1 18 ? -17.125 -6.238 9.188 1 95.94 18 VAL B CA 1
ATOM 1541 C C . VAL B 1 18 ? -17.516 -7.68 8.883 1 95.94 18 VAL B C 1
ATOM 1543 O O . VAL B 1 18 ? -16.922 -8.617 9.414 1 95.94 18 VAL B O 1
ATOM 1546 N N . THR B 1 19 ? -18.531 -7.852 7.984 1 97.31 19 THR B N 1
ATOM 1547 C CA . THR B 1 19 ? -19 -9.195 7.656 1 97.31 19 THR B CA 1
ATOM 1548 C C . THR B 1 19 ? -18.922 -9.445 6.152 1 97.31 19 THR B C 1
ATOM 1550 O O . THR B 1 19 ? -19.094 -10.57 5.695 1 97.31 19 THR B O 1
ATOM 1553 N N . ARG B 1 20 ? -18.672 -8.359 5.375 1 98.31 20 ARG B N 1
ATOM 1554 C CA . ARG B 1 20 ? -18.531 -8.477 3.928 1 98.31 20 ARG B CA 1
ATOM 1555 C C . ARG B 1 20 ? -17.266 -7.77 3.445 1 98.31 20 ARG B C 1
ATOM 1557 O O . ARG B 1 20 ? -16.984 -6.645 3.861 1 98.31 20 ARG B O 1
ATOM 1564 N N . ILE B 1 21 ? -16.547 -8.469 2.607 1 98.62 21 ILE B N 1
ATOM 1565 C CA . ILE B 1 21 ? -15.352 -7.887 2.018 1 98.62 21 ILE B CA 1
ATOM 1566 C C . ILE B 1 21 ? -15.461 -7.91 0.496 1 98.62 21 ILE B C 1
ATOM 1568 O O . ILE B 1 21 ? -15.719 -8.961 -0.097 1 98.62 21 ILE B O 1
ATOM 1572 N N . HIS B 1 22 ? -15.359 -6.727 -0.069 1 98.69 22 HIS B N 1
ATOM 1573 C CA . HIS B 1 22 ? -15.242 -6.562 -1.514 1 98.69 22 HIS B CA 1
ATOM 1574 C C . HIS B 1 22 ? -13.781 -6.559 -1.956 1 98.69 22 HIS B C 1
ATOM 1576 O O . HIS B 1 22 ? -12.953 -5.879 -1.352 1 98.69 22 HIS B O 1
ATOM 1582 N N . THR B 1 23 ? -13.477 -7.312 -2.996 1 98.06 23 THR B N 1
ATOM 1583 C CA . THR B 1 23 ? -12.094 -7.344 -3.461 1 98.06 23 THR B CA 1
ATOM 1584 C C . THR B 1 23 ? -12.016 -7.836 -4.902 1 98.06 23 THR B C 1
ATOM 1586 O O . THR B 1 23 ? -13.047 -7.992 -5.566 1 98.06 23 THR B O 1
ATOM 1589 N N . LEU B 1 24 ? -10.781 -7.984 -5.332 1 95.25 24 LEU B N 1
ATOM 1590 C CA . LEU B 1 24 ? -10.492 -8.266 -6.734 1 95.25 24 LEU B CA 1
ATOM 1591 C C . LEU B 1 24 ? -10.859 -9.695 -7.094 1 95.25 24 LEU B C 1
ATOM 1593 O O . LEU B 1 24 ? -10.531 -10.633 -6.359 1 95.25 24 LEU B O 1
ATOM 1597 N N . GLY B 1 25 ? -11.648 -9.836 -8.148 1 92.06 25 GLY B N 1
ATOM 1598 C CA . GLY B 1 25 ? -11.758 -11.117 -8.828 1 92.06 25 GLY B CA 1
ATOM 1599 C C . GLY B 1 25 ? -10.812 -11.242 -10.016 1 92.06 25 GLY B C 1
ATOM 1600 O O . GLY B 1 25 ? -9.906 -10.422 -10.18 1 92.06 25 GLY B O 1
ATOM 1601 N N . PRO B 1 26 ? -10.945 -12.289 -10.789 1 89.38 26 PRO B N 1
ATOM 1602 C CA . PRO B 1 26 ? -11.812 -13.453 -10.594 1 89.38 26 PRO B CA 1
ATOM 1603 C C . PRO B 1 26 ? -11.367 -14.32 -9.422 1 89.38 26 PRO B C 1
ATOM 1605 O O . PRO B 1 26 ? -10.453 -13.945 -8.68 1 89.38 26 PRO B O 1
ATOM 1608 N N . SER B 1 27 ? -12.109 -15.398 -9.164 1 91.25 27 SER B N 1
ATOM 1609 C CA . SER B 1 27 ? -11.742 -16.359 -8.117 1 91.25 27 SER B CA 1
ATOM 1610 C C . SER B 1 27 ? -10.312 -16.859 -8.312 1 91.25 27 SER B C 1
ATOM 1612 O O . SER B 1 27 ? -9.875 -17.078 -9.445 1 91.25 27 SER B O 1
ATOM 1614 N N . GLY B 1 28 ? -9.586 -17 -7.117 1 88.81 28 GLY B N 1
ATOM 1615 C CA . GLY B 1 28 ? -8.234 -17.531 -7.168 1 88.81 28 GLY B CA 1
ATOM 1616 C C . GLY B 1 28 ? -7.172 -16.453 -7.051 1 88.81 28 GLY B C 1
ATOM 1617 O O . GLY B 1 28 ? -5.977 -16.766 -7.039 1 88.81 28 GLY B O 1
ATOM 1618 N N . THR B 1 29 ? -7.605 -15.18 -7.012 1 90.69 29 THR B N 1
ATOM 1619 C CA . THR B 1 29 ? -6.637 -14.094 -6.891 1 90.69 29 THR B CA 1
ATOM 1620 C C . THR B 1 29 ? -6.012 -14.086 -5.496 1 90.69 29 THR B C 1
ATOM 1622 O O . THR B 1 29 ? -6.57 -14.648 -4.555 1 90.69 29 THR B O 1
ATOM 1625 N N . ASN B 1 30 ? -4.852 -13.523 -5.402 1 93.94 30 ASN B N 1
ATOM 1626 C CA . ASN B 1 30 ? -4.223 -13.305 -4.102 1 93.94 30 ASN B CA 1
ATOM 1627 C C . ASN B 1 30 ? -5.113 -12.477 -3.18 1 93.94 30 ASN B C 1
ATOM 1629 O O . ASN B 1 30 ? -5.117 -12.68 -1.965 1 93.94 30 ASN B O 1
ATOM 1633 N N . LEU B 1 31 ? -5.883 -11.562 -3.764 1 96.5 31 LEU B N 1
ATOM 1634 C CA . LEU B 1 31 ? -6.742 -10.703 -2.955 1 96.5 31 LEU B CA 1
ATOM 1635 C C . LEU B 1 31 ? -7.906 -11.492 -2.367 1 96.5 31 LEU B C 1
ATOM 1637 O O . LEU B 1 31 ? -8.273 -11.297 -1.207 1 96.5 31 LEU B O 1
ATOM 1641 N N . GLU B 1 32 ? -8.445 -12.383 -3.16 1 96.5 32 GLU B N 1
ATOM 1642 C CA . GLU B 1 32 ? -9.477 -13.258 -2.609 1 96.5 32 GLU B CA 1
ATOM 1643 C C . GLU B 1 32 ? -8.922 -14.109 -1.472 1 96.5 32 GLU B C 1
ATOM 1645 O O . GLU B 1 32 ? -9.547 -14.234 -0.418 1 96.5 32 GLU B O 1
ATOM 1650 N N . LYS B 1 33 ? -7.758 -14.711 -1.714 1 96.5 33 LYS B N 1
ATOM 1651 C CA . LYS B 1 33 ? -7.07 -15.484 -0.684 1 96.5 33 LYS B CA 1
ATOM 1652 C C . LYS B 1 33 ? -6.914 -14.672 0.601 1 96.5 33 LYS B C 1
ATOM 1654 O O . LYS B 1 33 ? -7.199 -15.172 1.692 1 96.5 33 LYS B O 1
ATOM 1659 N N . ALA B 1 34 ? -6.52 -13.438 0.477 1 98.19 34 ALA B N 1
ATOM 1660 C CA . ALA B 1 34 ? -6.297 -12.547 1.615 1 98.19 34 ALA B CA 1
ATOM 1661 C C . ALA B 1 34 ? -7.605 -12.258 2.35 1 98.19 34 ALA B C 1
ATOM 1663 O O . ALA B 1 34 ? -7.633 -12.203 3.58 1 98.19 34 ALA B O 1
ATOM 1664 N N . ALA B 1 35 ? -8.656 -12.062 1.598 1 98.62 35 ALA B N 1
ATOM 1665 C CA . ALA B 1 35 ? -9.953 -11.781 2.213 1 98.62 35 ALA B CA 1
ATOM 1666 C C . ALA B 1 35 ? -10.422 -12.969 3.059 1 98.62 35 ALA B C 1
ATOM 1668 O O . ALA B 1 35 ? -10.844 -12.789 4.203 1 98.62 35 ALA B O 1
ATOM 1669 N N . HIS B 1 36 ? -10.312 -14.133 2.541 1 98.44 36 HIS B N 1
ATOM 1670 C CA . HIS B 1 36 ? -10.695 -15.328 3.291 1 98.44 36 HIS B CA 1
ATOM 1671 C C . HIS B 1 36 ? -9.805 -15.516 4.512 1 98.44 36 HIS B C 1
ATOM 1673 O O . HIS B 1 36 ? -10.281 -15.891 5.586 1 98.44 36 HIS B O 1
ATOM 1679 N N . HIS B 1 37 ? -8.547 -15.266 4.301 1 98.31 37 HIS B N 1
ATOM 1680 C CA . HIS B 1 37 ? -7.605 -15.367 5.41 1 98.31 37 HIS B CA 1
ATOM 1681 C C . HIS B 1 37 ? -7.984 -14.414 6.539 1 98.31 37 HIS B C 1
ATOM 1683 O O . HIS B 1 37 ? -7.945 -14.789 7.715 1 98.31 37 HIS B O 1
ATOM 1689 N N . TRP B 1 38 ? -8.344 -13.203 6.191 1 97.88 38 TRP B N 1
ATOM 1690 C CA . TRP B 1 38 ? -8.711 -12.195 7.184 1 97.88 38 TRP B CA 1
ATOM 1691 C C . TRP B 1 38 ? -9.883 -12.672 8.031 1 97.88 38 TRP B C 1
ATOM 1693 O O . TRP B 1 38 ? -9.852 -12.57 9.258 1 97.88 38 TRP B O 1
ATOM 1703 N N . PHE B 1 39 ? -10.914 -13.219 7.422 1 97.88 39 PHE B N 1
ATOM 1704 C CA . PHE B 1 39 ? -12.078 -13.727 8.141 1 97.88 39 PHE B CA 1
ATOM 1705 C C . PHE B 1 39 ? -11.703 -14.93 9 1 97.88 39 PHE B C 1
ATOM 1707 O O . PHE B 1 39 ? -12.117 -15.039 10.148 1 97.88 39 PHE B O 1
ATOM 1714 N N . ALA B 1 40 ? -10.898 -15.836 8.461 1 97.5 40 ALA B N 1
ATOM 1715 C CA . ALA B 1 40 ? -10.523 -17.062 9.164 1 97.5 40 ALA B CA 1
ATOM 1716 C C . ALA B 1 40 ? -9.75 -16.75 10.438 1 97.5 40 ALA B C 1
ATOM 1718 O O . ALA B 1 40 ? -10.008 -17.328 11.492 1 97.5 40 ALA B O 1
ATOM 1719 N N . GLU B 1 41 ? -8.836 -15.805 10.359 1 95.56 41 GLU B N 1
ATOM 1720 C CA . GLU B 1 41 ? -8.008 -15.43 11.5 1 95.56 41 GLU B CA 1
ATOM 1721 C C . GLU B 1 41 ? -8.859 -14.852 12.633 1 95.56 41 GLU B C 1
ATOM 1723 O O . GLU B 1 41 ? -8.492 -14.945 13.805 1 95.56 41 GLU B O 1
ATOM 1728 N N . ARG B 1 42 ? -9.984 -14.352 12.281 1 93.88 42 ARG B N 1
ATOM 1729 C CA . ARG B 1 42 ? -10.828 -13.68 13.258 1 93.88 42 ARG B CA 1
ATOM 1730 C C . ARG B 1 42 ? -12.008 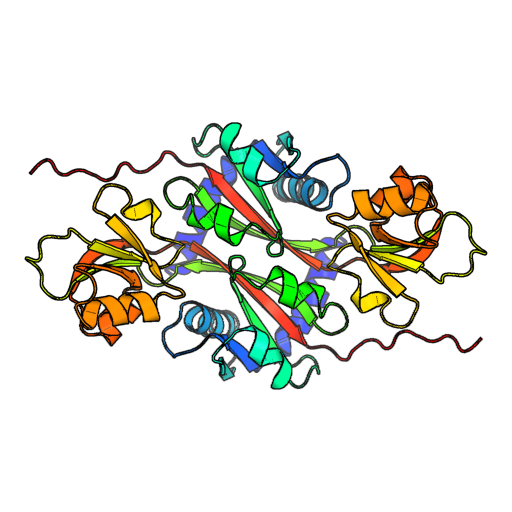-14.562 13.656 1 93.88 42 ARG B C 1
ATOM 1732 O O . ARG B 1 42 ? -12.82 -14.188 14.5 1 93.88 42 ARG B O 1
ATOM 1739 N N . GLY B 1 43 ? -12.07 -15.68 13.039 1 94.56 43 GLY B N 1
ATOM 1740 C CA . GLY B 1 43 ? -13.164 -16.594 13.312 1 94.56 43 GLY B CA 1
ATOM 1741 C C . GLY B 1 43 ? -14.516 -16.062 12.867 1 94.56 43 GLY B C 1
ATOM 1742 O O . GLY B 1 43 ? -15.531 -16.312 13.523 1 94.56 43 GLY B O 1
ATOM 1743 N N . VAL B 1 44 ? -14.508 -15.242 11.875 1 93.62 44 VAL B N 1
ATOM 1744 C CA . VAL B 1 44 ? -15.734 -14.648 11.359 1 93.62 44 VAL B CA 1
ATOM 1745 C C . VAL B 1 44 ? -16.172 -15.391 10.086 1 93.62 44 VAL B C 1
ATOM 1747 O O . VAL B 1 44 ? -15.344 -15.664 9.211 1 93.62 44 VAL B O 1
ATOM 1750 N N . ASN B 1 45 ? -17.391 -15.789 10.086 1 95.44 45 ASN B N 1
ATOM 1751 C CA . ASN B 1 45 ? -17.953 -16.344 8.867 1 95.44 45 ASN B CA 1
ATOM 1752 C C . ASN B 1 45 ? -18.484 -15.25 7.938 1 95.44 45 ASN B C 1
ATOM 1754 O O . ASN B 1 45 ? -19.688 -15.078 7.793 1 95.44 45 ASN B O 1
ATOM 1758 N N . GLY B 1 46 ? -17.609 -14.586 7.262 1 97.19 46 GLY B N 1
ATOM 1759 C CA . GLY B 1 46 ? -17.969 -13.469 6.406 1 97.19 46 GLY B CA 1
ATOM 1760 C C . GLY B 1 46 ? -18.078 -13.852 4.941 1 97.19 46 GLY B C 1
ATOM 1761 O O . GLY B 1 46 ? -17.781 -14.984 4.566 1 97.19 46 GLY B O 1
ATOM 1762 N N . THR B 1 47 ? -18.594 -12.922 4.18 1 98.38 47 THR B N 1
ATOM 1763 C CA . THR B 1 47 ? -18.781 -13.109 2.746 1 98.38 47 THR B CA 1
ATOM 1764 C C . THR B 1 47 ? -17.75 -12.305 1.959 1 98.38 47 THR B C 1
ATOM 1766 O O . THR B 1 47 ? -17.516 -11.125 2.254 1 98.38 47 THR B O 1
ATOM 1769 N N . VAL B 1 48 ? -17.141 -12.969 1.02 1 98.69 48 VAL B N 1
ATOM 1770 C CA . VAL B 1 48 ? -16.219 -12.297 0.112 1 98.69 48 VAL B CA 1
ATOM 1771 C C . VAL B 1 48 ? -16.891 -12.078 -1.243 1 98.69 48 VAL B C 1
ATOM 1773 O O . VAL B 1 48 ? -17.375 -13.023 -1.855 1 98.69 48 VAL B O 1
ATOM 1776 N N . LEU B 1 49 ? -16.969 -10.852 -1.664 1 98.69 49 LEU B N 1
ATOM 1777 C CA . LEU B 1 49 ? -17.531 -10.477 -2.953 1 98.69 49 LEU B CA 1
ATOM 1778 C C . LEU B 1 49 ? -16.438 -10.047 -3.926 1 98.69 49 LEU B C 1
ATOM 1780 O O . LEU B 1 49 ? -15.672 -9.125 -3.633 1 98.69 49 LEU B O 1
ATOM 1784 N N . LEU B 1 50 ? -16.406 -10.719 -5.066 1 97.31 50 LEU B N 1
ATOM 1785 C CA . LEU B 1 50 ? -15.359 -10.492 -6.055 1 97.31 50 LEU B CA 1
ATOM 1786 C C . LEU B 1 50 ? -15.828 -9.523 -7.137 1 97.31 50 LEU B C 1
ATOM 1788 O O . LEU B 1 50 ? -16.984 -9.594 -7.574 1 97.31 50 LEU B O 1
ATOM 1792 N N . HIS B 1 51 ? -14.938 -8.609 -7.547 1 97.19 51 HIS B N 1
ATOM 1793 C CA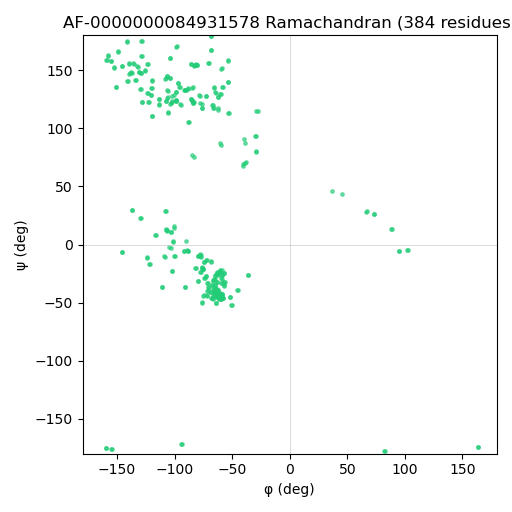 . HIS B 1 51 ? -15.211 -7.59 -8.562 1 97.19 51 HIS B CA 1
ATOM 1794 C C . HIS B 1 51 ? -14.125 -7.582 -9.633 1 97.19 51 HIS B C 1
ATOM 1796 O O . HIS B 1 51 ? -13.031 -8.117 -9.422 1 97.19 51 HIS B O 1
ATOM 1802 N N . SER B 1 52 ? -14.422 -6.969 -10.797 1 93.75 52 SER B N 1
ATOM 1803 C CA . SER B 1 52 ? -13.445 -6.902 -11.883 1 93.75 52 SER B CA 1
ATOM 1804 C C . SER B 1 52 ? -12.258 -6.02 -11.508 1 93.75 52 SER B C 1
ATOM 1806 O O . SER B 1 52 ? -11.125 -6.293 -11.906 1 93.75 52 SER B O 1
ATOM 1808 N N . GLU B 1 53 ? -12.539 -5.004 -10.766 1 94.69 53 GLU B N 1
ATOM 1809 C CA . GLU B 1 53 ? -11.531 -4.102 -10.211 1 94.69 53 GLU B CA 1
ATOM 1810 C C . GLU B 1 53 ? -11.773 -3.861 -8.727 1 94.69 53 GLU B C 1
ATOM 1812 O O . GLU B 1 53 ? -12.906 -3.957 -8.25 1 94.69 53 GLU B O 1
ATOM 1817 N N . VAL B 1 54 ? -10.719 -3.562 -8 1 96.88 54 VAL B N 1
ATOM 1818 C CA . VAL B 1 54 ? -10.828 -3.361 -6.562 1 96.88 54 VAL B CA 1
ATOM 1819 C C . VAL B 1 54 ? -11.805 -2.225 -6.273 1 96.88 54 VAL B C 1
ATOM 1821 O O . VAL B 1 54 ? -12.688 -2.357 -5.418 1 96.88 54 VAL B O 1
ATOM 1824 N N . GLU B 1 55 ? -11.719 -1.143 -7.039 1 96.44 55 GLU B N 1
ATOM 1825 C CA . GLU B 1 55 ? -12.484 0.067 -6.75 1 96.44 55 GLU B CA 1
ATOM 1826 C C . GLU B 1 55 ? -13.961 -0.13 -7.059 1 96.44 55 GLU B C 1
ATOM 1828 O O . GLU B 1 55 ? -14.805 0.671 -6.641 1 96.44 55 GLU B O 1
ATOM 1833 N N . ASP B 1 56 ? -14.336 -1.225 -7.801 1 97.12 56 ASP B N 1
ATOM 1834 C CA . ASP B 1 56 ? -15.742 -1.529 -8.039 1 97.12 56 ASP B CA 1
ATOM 1835 C C . ASP B 1 56 ? -16.484 -1.763 -6.73 1 97.12 56 ASP B C 1
ATOM 1837 O O . ASP B 1 56 ? -17.703 -1.614 -6.668 1 97.12 56 ASP B O 1
ATOM 1841 N N . GLY B 1 57 ? -15.781 -2.131 -5.691 1 97.62 57 GLY B N 1
ATOM 1842 C CA . GLY B 1 57 ? -16.391 -2.301 -4.383 1 97.62 57 GLY B CA 1
ATOM 1843 C C . GLY B 1 57 ? -17.062 -1.041 -3.867 1 97.62 57 GLY B C 1
ATOM 1844 O O . GLY B 1 57 ? -18.016 -1.114 -3.094 1 97.62 57 GLY B O 1
ATOM 1845 N N . LEU B 1 58 ? -16.609 0.118 -4.316 1 96.75 58 LEU B N 1
ATOM 1846 C CA . LEU B 1 58 ? -17.156 1.398 -3.891 1 96.75 58 LEU B CA 1
ATOM 1847 C C . LEU B 1 58 ? -18.625 1.528 -4.316 1 96.75 58 LEU B C 1
ATOM 1849 O O . LEU B 1 58 ? -19.422 2.158 -3.619 1 96.75 58 LEU B O 1
ATOM 1853 N N . ASP B 1 59 ? -18.938 0.954 -5.402 1 96.25 59 ASP B N 1
ATOM 1854 C CA . ASP B 1 59 ? -20.281 1.04 -5.941 1 96.25 59 ASP B CA 1
ATOM 1855 C C . ASP B 1 59 ? -21.203 0.029 -5.27 1 96.25 59 ASP B C 1
ATOM 1857 O O . ASP B 1 59 ? -22.438 0.194 -5.281 1 96.25 59 ASP B O 1
ATOM 1861 N N . ALA B 1 60 ? -20.641 -0.985 -4.676 1 96.31 60 ALA B N 1
ATOM 1862 C CA . ALA B 1 60 ? -21.422 -2.107 -4.168 1 96.31 60 ALA B CA 1
ATOM 1863 C C . ALA B 1 60 ? -21.594 -2.02 -2.654 1 96.31 60 ALA B C 1
ATOM 1865 O O . ALA B 1 60 ? -22.562 -2.535 -2.102 1 96.31 60 ALA B O 1
ATOM 1866 N N . MET B 1 61 ? -20.75 -1.348 -2.008 1 95.31 61 MET B N 1
ATOM 1867 C CA . MET B 1 61 ? -20.703 -1.421 -0.55 1 95.31 61 MET B CA 1
ATOM 1868 C C . MET B 1 61 ? -21.734 -0.484 0.068 1 95.31 61 MET B C 1
ATOM 1870 O O . MET B 1 61 ? -22.094 0.54 -0.523 1 95.31 61 MET B O 1
ATOM 1874 N N . GLY B 1 62 ? -22.266 -0.716 1.334 1 90.56 62 GLY B N 1
ATOM 1875 C CA . GLY B 1 62 ? -23.297 0.033 2.041 1 90.56 62 GLY B CA 1
ATOM 1876 C C . GLY B 1 62 ? -22.734 1.162 2.885 1 90.56 62 GLY B C 1
ATOM 1877 O O . GLY B 1 62 ? -23.484 1.933 3.48 1 90.56 62 GLY B O 1
ATOM 1878 N N . PHE B 1 63 ? -21.5 1.357 3.029 1 94.5 63 PHE B N 1
ATOM 1879 C CA . PHE B 1 63 ? -20.781 2.365 3.793 1 94.5 63 PHE B CA 1
ATOM 1880 C C . PHE B 1 63 ? -21.375 2.527 5.184 1 94.5 63 PHE B C 1
ATOM 1882 O O . PHE B 1 63 ? -21.625 3.648 5.637 1 94.5 63 PHE B O 1
ATOM 1889 N N . ASP B 1 64 ? -21.703 1.477 5.891 1 93.69 64 ASP B N 1
ATOM 1890 C CA . ASP B 1 64 ? -22.312 1.511 7.211 1 93.69 64 ASP B CA 1
ATOM 1891 C C . ASP B 1 64 ? -21.406 0.889 8.266 1 93.69 64 ASP B C 1
ATOM 1893 O O . ASP B 1 64 ? -21.844 0.591 9.375 1 93.69 64 ASP B O 1
ATOM 1897 N N . GLY B 1 65 ? -20.297 0.619 7.898 1 94.88 65 GLY B N 1
ATOM 1898 C CA . GLY B 1 65 ? -19.328 0.07 8.836 1 94.88 65 GLY B CA 1
ATOM 1899 C C . GLY B 1 65 ? -19.266 -1.445 8.812 1 94.88 65 GLY B C 1
ATOM 1900 O O . GLY B 1 65 ? -18.344 -2.043 9.391 1 94.88 65 GLY B O 1
ATOM 1901 N N . SER B 1 66 ? -20.125 -2.117 8.062 1 96.25 66 SER B N 1
ATOM 1902 C CA . SER B 1 66 ? -20.188 -3.574 8.086 1 96.25 66 SER B CA 1
ATOM 1903 C C . SER B 1 66 ? -19.453 -4.18 6.895 1 96.25 66 SER B C 1
ATOM 1905 O O . SER B 1 66 ? -19.297 -5.398 6.809 1 96.25 66 SER B O 1
ATOM 1907 N N . GLU B 1 67 ? -19.047 -3.301 5.922 1 97.88 67 GLU B N 1
ATOM 1908 C CA . GLU B 1 67 ? -18.406 -3.785 4.703 1 97.88 67 GLU B CA 1
ATOM 1909 C C . GLU B 1 67 ? -17.062 -3.094 4.473 1 97.88 67 GLU B C 1
ATOM 1911 O O . GLU B 1 67 ? -16.875 -1.944 4.879 1 97.88 67 GLU B O 1
ATOM 1916 N N . ALA B 1 68 ? -16.203 -3.852 3.848 1 98.19 68 ALA B N 1
ATOM 1917 C CA . ALA B 1 68 ? -14.859 -3.326 3.607 1 98.19 68 ALA B CA 1
ATOM 1918 C C . ALA B 1 68 ? -14.359 -3.707 2.217 1 98.19 68 ALA B C 1
ATOM 1920 O O . ALA B 1 68 ? -14.867 -4.652 1.606 1 98.19 68 ALA B O 1
ATOM 1921 N N . ILE B 1 69 ? -13.445 -2.9 1.739 1 98.5 69 ILE B N 1
ATOM 1922 C CA . ILE B 1 69 ? -12.641 -3.238 0.574 1 98.5 69 ILE B CA 1
ATOM 1923 C C . ILE B 1 69 ? -11.281 -3.771 1.027 1 98.5 69 ILE B C 1
ATOM 1925 O O . ILE B 1 69 ? -10.609 -3.158 1.86 1 98.5 69 ILE B O 1
ATOM 1929 N N . LEU B 1 70 ? -10.961 -4.949 0.587 1 98.75 70 LEU B N 1
ATOM 1930 C CA . LEU B 1 70 ? -9.617 -5.469 0.782 1 98.75 70 LEU B CA 1
ATOM 1931 C C . LEU B 1 70 ? -8.773 -5.289 -0.478 1 98.75 70 LEU B C 1
ATOM 1933 O O . LEU B 1 70 ? -9.195 -5.672 -1.571 1 98.75 70 LEU B O 1
ATOM 1937 N N . ALA B 1 71 ? -7.617 -4.629 -0.346 1 98.31 71 ALA B N 1
ATOM 1938 C CA . ALA B 1 71 ? -6.672 -4.402 -1.439 1 98.31 71 ALA B CA 1
ATOM 1939 C C . ALA B 1 71 ? -5.266 -4.836 -1.047 1 98.31 71 ALA B C 1
ATOM 1941 O O . ALA B 1 71 ? -5.062 -5.434 0.013 1 98.31 71 ALA B O 1
ATOM 1942 N N . CYS B 1 72 ? -4.375 -4.762 -2 1 97.31 72 CYS B N 1
ATOM 1943 C CA . CYS B 1 72 ? -2.947 -4.949 -1.764 1 97.31 72 CYS B CA 1
ATOM 1944 C C . CYS B 1 72 ? -2.215 -3.611 -1.775 1 97.31 72 CYS B C 1
ATOM 1946 O O . CYS B 1 72 ? -2.551 -2.723 -2.561 1 97.31 72 CYS B O 1
ATOM 1948 N N . ALA B 1 73 ? -1.217 -3.461 -0.918 1 97.31 73 ALA B N 1
ATOM 1949 C CA . ALA B 1 73 ? -0.469 -2.209 -0.837 1 97.31 73 ALA B CA 1
ATOM 1950 C C . ALA B 1 73 ? 0.132 -1.841 -2.189 1 97.31 73 ALA B C 1
ATOM 1952 O O . ALA B 1 73 ? 0.291 -0.659 -2.504 1 97.31 73 ALA B O 1
ATOM 1953 N N . VAL B 1 74 ? 0.33 -2.836 -2.994 1 94.12 74 VAL B N 1
ATOM 1954 C CA . VAL B 1 74 ? 1.009 -2.58 -4.262 1 94.12 74 VAL B CA 1
ATOM 1955 C C . VAL B 1 74 ? -0.01 -2.561 -5.398 1 94.12 74 VAL B C 1
ATOM 1957 O O . VAL B 1 74 ? 0.359 -2.646 -6.57 1 94.12 74 VAL B O 1
ATOM 1960 N N . TYR B 1 75 ? -1.277 -2.541 -5.043 1 93.31 75 TYR B N 1
ATOM 1961 C CA . TYR B 1 75 ? -2.283 -2.324 -6.074 1 93.31 75 TYR B CA 1
ATOM 1962 C C . TYR B 1 75 ? -2.08 -0.979 -6.762 1 93.31 75 TYR B C 1
ATOM 1964 O O . TYR B 1 75 ? -1.959 0.053 -6.098 1 93.31 75 TYR B O 1
ATOM 1972 N N . PRO B 1 76 ? -2.043 -0.981 -8.086 1 89.94 76 PRO B N 1
ATOM 1973 C CA . PRO B 1 76 ? -1.599 0.217 -8.805 1 89.94 76 PRO B CA 1
ATOM 1974 C C . PRO B 1 76 ? -2.514 1.417 -8.57 1 89.94 76 PRO B C 1
ATOM 1976 O O . PRO B 1 76 ? -2.062 2.564 -8.633 1 89.94 76 PRO B O 1
ATOM 1979 N N . LYS B 1 77 ? -3.738 1.183 -8.258 1 92.94 77 LYS B N 1
ATOM 1980 C CA . LYS B 1 77 ? -4.684 2.289 -8.141 1 92.94 77 LYS B CA 1
ATOM 1981 C C . LYS B 1 77 ? -5.035 2.551 -6.676 1 92.94 77 LYS B C 1
ATOM 1983 O O . LYS B 1 77 ? -6 3.262 -6.379 1 92.94 77 LYS B O 1
ATOM 1988 N N . LEU B 1 78 ? -4.312 1.979 -5.77 1 95.06 78 LEU B N 1
ATOM 1989 C CA . LEU B 1 78 ? -4.668 2.121 -4.363 1 95.06 78 LEU B CA 1
ATOM 1990 C C . LEU B 1 78 ? -4.598 3.58 -3.928 1 95.06 78 LEU B C 1
ATOM 1992 O O . LEU B 1 78 ? -5.469 4.059 -3.197 1 95.06 78 LEU B O 1
ATOM 1996 N N . HIS B 1 79 ? -3.539 4.246 -4.398 1 91.94 79 HIS B N 1
ATOM 1997 C CA . HIS B 1 79 ? -3.375 5.664 -4.105 1 91.94 79 HIS B CA 1
ATOM 1998 C C . HIS B 1 79 ? -4.645 6.445 -4.426 1 91.94 79 HIS B C 1
ATOM 2000 O O . HIS B 1 79 ? -5.195 7.129 -3.559 1 91.94 79 HIS B O 1
ATOM 2006 N N . ASP B 1 80 ? -5.164 6.305 -5.594 1 90 80 ASP B N 1
ATOM 2007 C CA . ASP B 1 80 ? -6.344 7.031 -6.059 1 90 80 ASP B CA 1
ATOM 2008 C C . ASP B 1 80 ? -7.598 6.578 -5.316 1 90 80 ASP B C 1
ATOM 2010 O O . ASP B 1 80 ? -8.453 7.398 -4.973 1 90 80 ASP B O 1
ATOM 2014 N N . LEU B 1 81 ? -7.688 5.301 -5.102 1 93.75 81 LEU B N 1
ATOM 2015 C CA . LEU B 1 81 ? -8.836 4.738 -4.398 1 93.75 81 LEU B CA 1
ATOM 2016 C C . LEU B 1 81 ? -8.977 5.348 -3.008 1 93.75 81 LEU B C 1
ATOM 2018 O O . LEU B 1 81 ? -10.062 5.793 -2.629 1 93.75 81 LEU B O 1
ATOM 2022 N N . VAL B 1 82 ? -7.926 5.441 -2.303 1 92.88 82 VAL B N 1
ATOM 2023 C CA . VAL B 1 82 ? -7.953 5.883 -0.914 1 92.88 82 VAL B CA 1
ATOM 2024 C C . VAL B 1 82 ? -8.133 7.398 -0.858 1 92.88 82 VAL B C 1
ATOM 2026 O O . VAL B 1 82 ? -9.055 7.895 -0.199 1 92.88 82 VAL B O 1
ATOM 2029 N N . PHE B 1 83 ? -7.348 8.141 -1.598 1 86.44 83 PHE B N 1
ATOM 2030 C CA . PHE B 1 83 ? -7.363 9.594 -1.448 1 86.44 83 PHE B CA 1
ATOM 2031 C C . PHE B 1 83 ? -8.609 10.188 -2.098 1 86.44 83 PHE B C 1
ATOM 2033 O O . PHE B 1 83 ? -9.047 11.281 -1.726 1 86.44 83 PHE B O 1
ATOM 2040 N N . GLY B 1 84 ? -9.195 9.484 -2.979 1 86.25 84 GLY B N 1
ATOM 2041 C CA . GLY B 1 84 ? -10.461 9.93 -3.545 1 86.25 84 GLY B CA 1
ATOM 2042 C C . GLY B 1 84 ? -11.641 9.695 -2.627 1 86.25 84 GLY B C 1
ATOM 2043 O O . GLY B 1 84 ? -12.734 10.219 -2.861 1 86.25 84 GLY B O 1
ATOM 2044 N N . ASN B 1 85 ? -11.414 8.938 -1.561 1 90.25 85 ASN B N 1
ATOM 2045 C CA . ASN B 1 85 ? -12.555 8.516 -0.759 1 90.25 85 ASN B CA 1
ATOM 2046 C C . ASN B 1 85 ? -12.266 8.633 0.735 1 90.25 85 ASN B C 1
ATOM 2048 O O . ASN B 1 85 ? -12.812 7.875 1.539 1 90.25 85 ASN B O 1
ATOM 2052 N N . LEU B 1 86 ? -11.453 9.539 1.1 1 87.38 86 LEU B N 1
ATOM 2053 C CA . LEU B 1 86 ? -11.086 9.719 2.5 1 87.38 86 LEU B CA 1
ATOM 2054 C C . LEU B 1 86 ? -12.305 10.062 3.342 1 87.38 86 LEU B C 1
ATOM 2056 O O . LEU B 1 86 ? -12.336 9.797 4.543 1 87.38 86 LEU B O 1
ATOM 2060 N N . HIS B 1 87 ? -13.305 10.586 2.746 1 84.12 87 HIS B N 1
ATOM 2061 C CA . HIS B 1 87 ? -14.5 11.016 3.461 1 84.12 87 HIS B CA 1
ATOM 2062 C C . HIS B 1 87 ? -15.406 9.836 3.787 1 84.12 87 HIS B C 1
ATOM 2064 O O . HIS B 1 87 ? -16.328 9.961 4.594 1 84.12 87 HIS B O 1
ATOM 2070 N N . ARG B 1 88 ? -15.133 8.656 3.248 1 91.44 88 ARG B N 1
ATOM 2071 C CA . ARG B 1 88 ? -16.078 7.566 3.432 1 91.44 88 ARG B CA 1
ATOM 2072 C C . ARG B 1 88 ? -15.367 6.227 3.553 1 91.44 88 ARG B C 1
ATOM 2074 O O . ARG B 1 88 ? -16 5.191 3.766 1 91.44 88 ARG B O 1
ATOM 2081 N N . LEU B 1 89 ? -14.078 6.199 3.354 1 93.12 89 LEU B N 1
ATOM 2082 C CA . LEU B 1 89 ? -13.266 4.996 3.508 1 93.12 89 LEU B CA 1
ATOM 2083 C C . LEU B 1 89 ? -12.195 5.199 4.57 1 93.12 89 LEU B C 1
ATOM 2085 O O . LEU B 1 89 ? -11.555 6.254 4.617 1 93.12 89 LEU B O 1
ATOM 2089 N N . GLU B 1 90 ? -12.023 4.25 5.43 1 93.38 90 GLU B N 1
ATOM 2090 C CA . GLU B 1 90 ? -10.992 4.293 6.465 1 93.38 90 GLU B CA 1
ATOM 2091 C C . GLU B 1 90 ? -10.148 3.023 6.453 1 93.38 90 GLU B C 1
ATOM 2093 O O . GLU B 1 90 ? -10.68 1.914 6.512 1 93.38 90 GLU B O 1
ATOM 2098 N N . MET B 1 91 ? -8.836 3.188 6.289 1 95.81 91 MET B N 1
ATOM 2099 C CA . MET B 1 91 ? -7.945 2.047 6.469 1 95.81 91 MET B CA 1
ATOM 2100 C C . MET B 1 91 ? -7.922 1.596 7.926 1 95.81 91 MET B C 1
ATOM 2102 O O . MET B 1 91 ? -7.527 2.357 8.812 1 95.81 91 MET B O 1
ATOM 2106 N N . VAL B 1 92 ? -8.305 0.328 8.188 1 96.25 92 VAL B N 1
ATOM 2107 C CA . VAL B 1 92 ? -8.523 -0.058 9.578 1 96.25 92 VAL B CA 1
ATOM 2108 C C . VAL B 1 92 ? -7.617 -1.233 9.938 1 96.25 92 VAL B C 1
ATOM 2110 O O . VAL B 1 92 ? -7.438 -1.55 11.117 1 96.25 92 VAL B O 1
ATOM 2113 N N . ASP B 1 93 ? -7.09 -1.891 8.914 1 97.19 93 ASP B N 1
ATOM 2114 C CA . ASP B 1 93 ? -6.238 -3.045 9.188 1 97.19 93 ASP B CA 1
ATOM 2115 C C . ASP B 1 93 ? -5.262 -3.291 8.039 1 97.19 93 ASP B C 1
ATOM 2117 O O . ASP B 1 93 ? -5.469 -2.801 6.926 1 97.19 93 ASP B O 1
ATOM 2121 N N . SER B 1 94 ? -4.234 -3.953 8.352 1 98.19 94 SER B N 1
ATOM 2122 C CA . SER B 1 94 ? -3.252 -4.441 7.387 1 98.19 94 SER B CA 1
ATOM 2123 C C . SER B 1 94 ? -2.557 -5.699 7.898 1 98.19 94 SER B C 1
ATOM 2125 O O . SER B 1 94 ? -2.496 -5.934 9.109 1 98.19 94 SER B O 1
ATOM 2127 N N . PHE B 1 95 ? -2.117 -6.512 6.938 1 97.56 95 PHE B N 1
ATOM 2128 C CA . PHE B 1 95 ? -1.404 -7.73 7.305 1 97.56 95 PHE B CA 1
ATOM 2129 C C . PHE B 1 95 ? -0.563 -8.234 6.137 1 97.56 95 PHE B C 1
ATOM 2131 O O . PHE B 1 95 ? -0.805 -7.867 4.988 1 97.56 95 PHE B O 1
ATOM 2138 N N . ILE B 1 96 ? 0.402 -9.023 6.488 1 97.38 96 ILE B N 1
ATOM 2139 C CA . ILE B 1 96 ? 1.249 -9.664 5.488 1 97.38 96 ILE B CA 1
ATOM 2140 C C . ILE B 1 96 ? 0.777 -11.102 5.254 1 97.38 96 ILE B C 1
ATOM 2142 O O . ILE B 1 96 ? 0.466 -11.82 6.207 1 97.38 96 ILE B O 1
ATOM 2146 N N . LEU B 1 97 ? 0.626 -11.438 4.051 1 97.38 97 LEU B N 1
ATOM 2147 C CA . LEU B 1 97 ? 0.278 -12.797 3.664 1 97.38 97 LEU B CA 1
ATOM 2148 C C . LEU B 1 97 ? 1.034 -13.211 2.406 1 97.38 97 LEU B C 1
ATOM 2150 O O . LEU B 1 97 ? 1.178 -12.422 1.473 1 97.38 97 LEU B O 1
ATOM 2154 N N . ASP B 1 98 ? 1.456 -14.414 2.396 1 95.94 98 ASP B N 1
ATOM 2155 C CA . ASP B 1 98 ? 2.111 -14.969 1.216 1 95.94 98 ASP B CA 1
ATOM 2156 C C . ASP B 1 98 ? 1.135 -15.078 0.047 1 95.94 98 ASP B C 1
ATOM 2158 O O . ASP B 1 98 ? -0.007 -15.508 0.222 1 95.94 98 ASP B O 1
ATOM 2162 N N . THR B 1 99 ? 1.63 -14.648 -1.13 1 94 99 THR B N 1
ATOM 2163 C CA . THR B 1 99 ? 0.863 -14.883 -2.35 1 94 99 THR B CA 1
ATOM 2164 C C . THR B 1 99 ? 0.824 -16.375 -2.688 1 94 99 THR B C 1
ATOM 2166 O O . THR B 1 99 ? 1.505 -17.172 -2.049 1 94 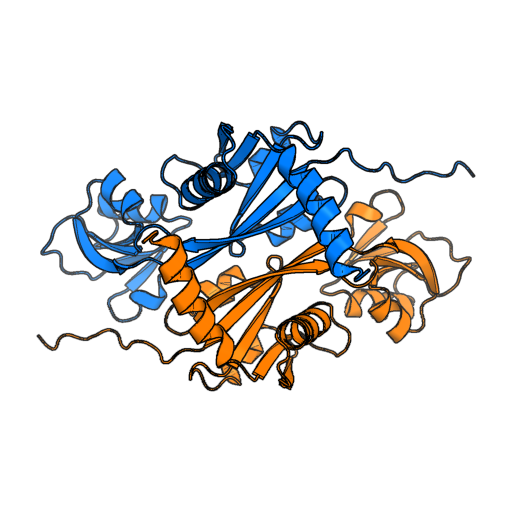99 THR B O 1
ATOM 2169 N N . HIS B 1 100 ? -0.079 -16.703 -3.629 1 93.75 100 HIS B N 1
ATOM 2170 C CA . HIS B 1 100 ? 0.177 -17.953 -4.32 1 93.75 100 HIS B CA 1
ATOM 2171 C C . HIS B 1 100 ? 1.588 -17.984 -4.898 1 93.75 100 HIS B C 1
ATOM 2173 O O . HIS B 1 100 ? 2.203 -16.938 -5.105 1 93.75 100 HIS B O 1
ATOM 2179 N N . ASP B 1 101 ? 2.047 -19.203 -5.125 1 93.44 101 ASP B N 1
ATOM 2180 C CA . ASP B 1 101 ? 3.387 -19.312 -5.695 1 93.44 101 ASP B CA 1
ATOM 2181 C C . ASP B 1 101 ? 3.475 -18.578 -7.031 1 93.44 101 ASP B C 1
ATOM 2183 O O . ASP B 1 101 ? 2.561 -18.656 -7.855 1 93.44 101 ASP B O 1
ATOM 2187 N N . MET B 1 102 ? 4.578 -17.828 -7.156 1 90.5 102 MET B N 1
ATOM 2188 C CA . MET B 1 102 ? 4.926 -17.312 -8.477 1 90.5 102 MET B CA 1
ATOM 2189 C C . MET B 1 102 ? 5.699 -18.344 -9.281 1 90.5 102 MET B C 1
ATOM 2191 O O . MET B 1 102 ? 6.613 -19 -8.758 1 90.5 102 MET B O 1
ATOM 2195 N N . VAL B 1 103 ? 5.281 -18.453 -10.539 1 91.56 103 VAL B N 1
ATOM 2196 C CA . VAL B 1 103 ? 5.883 -19.516 -11.328 1 91.56 103 VAL B CA 1
ATOM 2197 C C . VAL B 1 103 ? 6.203 -19.016 -12.734 1 91.56 103 VAL B C 1
ATOM 2199 O O . VAL B 1 103 ? 5.562 -18.078 -13.227 1 91.56 103 VAL B O 1
ATOM 2202 N N . LEU B 1 104 ? 7.238 -19.578 -13.258 1 91 104 LEU B N 1
ATOM 2203 C CA . LEU B 1 104 ? 7.387 -19.609 -14.703 1 91 104 LEU B CA 1
ATOM 2204 C C . LEU B 1 104 ? 6.621 -20.781 -15.305 1 91 104 LEU B C 1
ATOM 2206 O O . LEU B 1 104 ? 6.816 -21.922 -14.891 1 91 104 LEU B O 1
ATOM 2210 N N . ALA B 1 105 ? 5.738 -20.422 -16.203 1 94.44 105 ALA B N 1
ATOM 2211 C CA . ALA B 1 105 ? 4.902 -21.469 -16.766 1 94.44 105 ALA B CA 1
ATOM 2212 C C . ALA B 1 105 ? 4.875 -21.406 -18.281 1 94.44 105 ALA B C 1
ATOM 2214 O O . ALA B 1 105 ? 5.07 -20.328 -18.859 1 94.44 105 ALA B O 1
ATOM 2215 N N . GLY B 1 106 ? 4.742 -22.547 -18.859 1 95.06 106 GLY B N 1
ATOM 2216 C CA . GLY B 1 106 ? 4.613 -22.688 -20.297 1 95.06 106 GLY B CA 1
ATOM 2217 C C . GLY B 1 106 ? 3.629 -23.766 -20.719 1 95.06 106 GLY B C 1
ATOM 2218 O O . GLY B 1 106 ? 3.021 -24.422 -19.859 1 95.06 106 GLY B O 1
ATOM 2219 N N . ARG B 1 107 ? 3.428 -23.812 -22.047 1 92.88 107 ARG B N 1
ATOM 2220 C CA . ARG B 1 107 ? 2.459 -24.766 -22.594 1 92.88 107 ARG B CA 1
ATOM 2221 C C . ARG B 1 107 ? 2.99 -26.188 -22.516 1 92.88 107 ARG B C 1
ATOM 2223 O O . ARG B 1 107 ? 2.215 -27.156 -22.516 1 92.88 107 ARG B O 1
ATOM 2230 N N . SER B 1 108 ? 4.273 -26.391 -22.531 1 87.19 108 SER B N 1
ATOM 2231 C CA . SER B 1 108 ? 4.883 -27.719 -22.453 1 87.19 108 SER B CA 1
ATOM 2232 C C . SER B 1 108 ? 6.199 -27.672 -21.672 1 87.19 108 SER B C 1
ATOM 2234 O O . SER B 1 108 ? 6.793 -26.594 -21.516 1 87.19 108 SER B O 1
ATOM 2236 N N . GLU B 1 109 ? 6.672 -28.766 -21.016 1 78 109 GLU B N 1
ATOM 2237 C CA . GLU B 1 109 ? 7.891 -28.844 -20.219 1 78 109 GLU B CA 1
ATOM 2238 C C . GLU B 1 109 ? 9.133 -28.578 -21.062 1 78 109 GLU B C 1
ATOM 2240 O O . GLU B 1 109 ? 10.109 -28 -20.562 1 78 109 GLU B O 1
ATOM 2245 N N . GLY B 1 110 ? 9.133 -28.797 -22.344 1 75.38 110 GLY B N 1
ATOM 2246 C CA . GLY B 1 110 ? 10.312 -28.688 -23.188 1 75.38 110 GLY B CA 1
ATOM 2247 C C . GLY B 1 110 ? 10.281 -27.484 -24.094 1 75.38 110 GLY B C 1
ATOM 2248 O O . GLY B 1 110 ? 10.992 -27.438 -25.109 1 75.38 110 GLY B O 1
ATOM 2249 N N . VAL B 1 111 ? 9.648 -26.516 -23.672 1 73.62 111 VAL B N 1
ATOM 2250 C CA . VAL B 1 111 ? 9.523 -25.375 -24.562 1 73.62 111 VAL B CA 1
ATOM 2251 C C . VAL B 1 111 ? 10.758 -24.484 -24.422 1 73.62 111 VAL B C 1
ATOM 2253 O O . VAL B 1 111 ? 11.227 -24.219 -23.312 1 73.62 111 VAL B O 1
ATOM 2256 N N . GLU B 1 112 ? 11.414 -24.234 -25.5 1 82.81 112 GLU B N 1
ATOM 2257 C CA . GLU B 1 112 ? 12.438 -23.188 -25.516 1 82.81 112 GLU B CA 1
ATOM 2258 C C . GLU B 1 112 ? 11.836 -21.812 -25.219 1 82.81 112 GLU B C 1
ATOM 2260 O O . GLU B 1 112 ? 10.969 -21.344 -25.969 1 82.81 112 GLU B O 1
ATOM 2265 N N . VAL B 1 113 ? 12.25 -21.266 -24.141 1 87.12 113 VAL B N 1
ATOM 2266 C CA . VAL B 1 113 ? 11.664 -20 -23.688 1 87.12 113 VAL B CA 1
ATOM 2267 C C . VAL B 1 113 ? 12.398 -18.828 -24.328 1 87.12 113 VAL B C 1
ATOM 2269 O O . VAL B 1 113 ? 13.547 -18.547 -24 1 87.12 113 VAL B O 1
ATOM 2272 N N . ARG B 1 114 ? 11.805 -18.203 -25.281 1 88.88 114 ARG B N 1
ATOM 2273 C CA . ARG B 1 114 ? 12.383 -17.016 -25.922 1 88.88 114 ARG B CA 1
ATOM 2274 C C . ARG B 1 114 ? 11.57 -15.773 -25.578 1 88.88 114 ARG B C 1
ATOM 2276 O O . ARG B 1 114 ? 12.141 -14.688 -25.422 1 88.88 114 ARG B O 1
ATOM 2283 N N . THR B 1 115 ? 10.281 -15.977 -25.5 1 91.69 115 THR B N 1
ATOM 2284 C CA . THR B 1 115 ? 9.391 -14.875 -25.172 1 91.69 115 THR B CA 1
ATOM 2285 C C . THR B 1 115 ? 8.602 -15.172 -23.891 1 91.69 115 THR B C 1
ATOM 2287 O O . THR B 1 115 ? 8.086 -16.281 -23.734 1 91.69 115 THR B O 1
ATOM 2290 N N . ILE B 1 116 ? 8.672 -14.203 -22.984 1 92.06 116 ILE B N 1
ATOM 2291 C CA . ILE B 1 116 ? 7.992 -14.359 -21.703 1 92.06 116 ILE B CA 1
ATOM 2292 C C . ILE B 1 116 ? 7.027 -13.203 -21.484 1 92.06 116 ILE B C 1
ATOM 2294 O O . ILE B 1 116 ? 7.359 -12.047 -21.766 1 92.06 116 ILE B O 1
ATOM 2298 N N . VAL B 1 117 ? 5.812 -13.516 -21.141 1 91.38 117 VAL B N 1
ATOM 2299 C CA . VAL B 1 117 ? 4.859 -12.484 -20.719 1 91.38 117 VAL B CA 1
ATOM 2300 C C . VAL B 1 117 ? 4.664 -12.547 -19.219 1 91.38 117 VAL B C 1
ATOM 2302 O O . VAL B 1 117 ? 4.523 -13.625 -18.641 1 91.38 117 VAL B O 1
ATOM 2305 N N . SER B 1 118 ? 4.844 -11.453 -18.578 1 87.56 118 SER B N 1
ATOM 2306 C CA . SER B 1 118 ? 4.801 -11.398 -17.125 1 87.56 118 SER B CA 1
ATOM 2307 C C . SER B 1 118 ? 3.963 -10.219 -16.641 1 87.56 118 SER B C 1
ATOM 2309 O O . SER B 1 118 ? 3.859 -9.195 -17.328 1 87.56 118 SER B O 1
ATOM 2311 N N . HIS B 1 119 ? 3.221 -10.5 -15.555 1 76.31 119 HIS B N 1
ATOM 2312 C CA . HIS B 1 119 ? 2.719 -9.328 -14.852 1 76.31 119 HIS B CA 1
ATOM 2313 C C . HIS B 1 119 ? 3.863 -8.438 -14.375 1 76.31 119 HIS B C 1
ATOM 2315 O O . HIS B 1 119 ? 5.004 -8.891 -14.266 1 76.31 119 HIS B O 1
ATOM 2321 N N . ALA B 1 120 ? 3.68 -7.145 -14.258 1 63.03 120 ALA B N 1
ATOM 2322 C CA . ALA B 1 120 ? 4.719 -6.195 -13.867 1 63.03 120 ALA B CA 1
ATOM 2323 C C . ALA B 1 120 ? 5.52 -6.715 -12.68 1 63.03 120 ALA B C 1
ATOM 2325 O O . ALA B 1 120 ? 6.75 -6.641 -12.672 1 63.03 120 ALA B O 1
ATOM 2326 N N . ALA B 1 121 ? 4.961 -7.336 -11.734 1 57.38 121 ALA B N 1
ATOM 2327 C CA . ALA B 1 121 ? 5.605 -7.656 -10.469 1 57.38 121 ALA B CA 1
ATOM 2328 C C . ALA B 1 121 ? 6.777 -8.609 -10.672 1 57.38 121 ALA B C 1
ATOM 2330 O O . ALA B 1 121 ? 7.891 -8.344 -10.211 1 57.38 121 ALA B O 1
ATOM 2331 N N . PRO B 1 122 ? 6.645 -9.695 -11.359 1 58.88 122 PRO B N 1
ATOM 2332 C CA . PRO B 1 122 ? 7.676 -10.734 -11.305 1 58.88 122 PRO B CA 1
ATOM 2333 C C . PRO B 1 122 ? 8.609 -10.703 -12.516 1 58.88 122 PRO B C 1
ATOM 2335 O O . PRO B 1 122 ? 9.383 -11.641 -12.727 1 58.88 122 PRO B O 1
ATOM 2338 N N . SER B 1 123 ? 8.586 -9.625 -13.242 1 61.81 123 SER B N 1
ATOM 2339 C CA . SER B 1 123 ? 9.414 -9.594 -14.438 1 61.81 123 SER B CA 1
ATOM 2340 C C . SER B 1 123 ? 10.898 -9.641 -14.086 1 61.81 123 SER B C 1
ATOM 2342 O O . SER B 1 123 ? 11.703 -10.203 -14.836 1 61.81 123 SER B O 1
ATOM 2344 N N . SER B 1 124 ? 11.211 -9.102 -12.914 1 65.88 124 SER B N 1
ATOM 2345 C CA . SER B 1 124 ? 12.609 -9.07 -12.508 1 65.88 124 SER B CA 1
ATOM 2346 C C . SER B 1 124 ? 13.141 -10.469 -12.219 1 65.88 124 SER B C 1
ATOM 2348 O O . SER B 1 124 ? 14.352 -10.711 -12.266 1 65.88 124 SER B O 1
ATOM 2350 N N . LEU B 1 125 ? 12.211 -11.414 -12.07 1 66.81 125 LEU B N 1
ATOM 2351 C CA . LEU B 1 125 ? 12.57 -12.789 -11.734 1 66.81 125 LEU B CA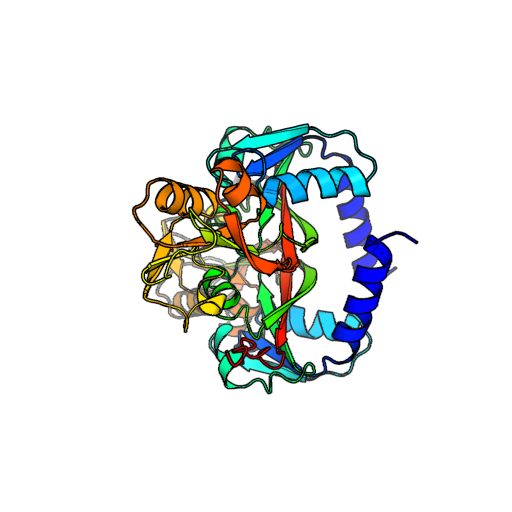 1
ATOM 2352 C C . LEU B 1 125 ? 13.125 -13.516 -12.961 1 66.81 125 LEU B C 1
ATOM 2354 O O . LEU B 1 125 ? 13.828 -14.516 -12.82 1 66.81 125 LEU B O 1
ATOM 2358 N N . VAL B 1 126 ? 12.773 -12.906 -14.188 1 69.06 126 VAL B N 1
ATOM 2359 C CA . VAL B 1 126 ? 13.141 -13.633 -15.398 1 69.06 126 VAL B CA 1
ATOM 2360 C C . VAL B 1 126 ? 13.867 -12.695 -16.359 1 69.06 126 VAL B C 1
ATOM 2362 O O . VAL B 1 126 ? 13.922 -12.961 -17.562 1 69.06 126 VAL B O 1
ATOM 2365 N N . ALA B 1 127 ? 14.43 -11.664 -15.852 1 66.88 127 ALA B N 1
ATOM 2366 C CA . ALA B 1 127 ? 15.039 -10.633 -16.688 1 66.88 127 ALA B CA 1
ATOM 2367 C C . ALA B 1 127 ? 16.141 -11.219 -17.562 1 66.88 127 ALA B C 1
ATOM 2369 O O . ALA B 1 127 ? 16.375 -10.75 -18.672 1 66.88 127 ALA B O 1
ATOM 2370 N N . ASP B 1 128 ? 16.672 -12.32 -17.172 1 72 128 ASP B N 1
ATOM 2371 C CA . ASP B 1 128 ? 17.812 -12.867 -17.922 1 72 128 ASP B CA 1
ATOM 2372 C C . ASP B 1 128 ? 17.391 -14.102 -18.719 1 72 128 ASP B C 1
ATOM 2374 O O . ASP B 1 128 ? 18.234 -14.781 -19.312 1 72 128 ASP B O 1
ATOM 2378 N N . ARG B 1 129 ? 16.094 -14.359 -18.859 1 77.12 129 ARG B N 1
ATOM 2379 C CA . ARG B 1 129 ? 15.664 -15.625 -19.438 1 77.12 129 ARG B CA 1
ATOM 2380 C C . ARG B 1 129 ? 15.086 -15.414 -20.844 1 77.12 129 ARG B C 1
ATOM 2382 O O . ARG B 1 129 ? 14.883 -16.375 -21.578 1 77.12 129 ARG B O 1
ATOM 2389 N N . GLY B 1 130 ? 14.852 -14.25 -21.234 1 80.94 130 GLY B N 1
ATOM 2390 C CA . GLY B 1 130 ? 14.242 -13.945 -22.516 1 80.94 130 GLY B CA 1
ATOM 2391 C C . GLY B 1 130 ? 13.695 -12.539 -22.609 1 80.94 130 GLY B C 1
ATOM 2392 O O . GLY B 1 130 ? 13.984 -11.695 -21.75 1 80.94 130 GLY B O 1
ATOM 2393 N N . THR B 1 131 ? 13.023 -12.328 -23.781 1 87.44 131 THR B N 1
ATOM 2394 C CA . THR B 1 131 ? 12.352 -11.047 -23.953 1 87.44 131 THR B CA 1
ATOM 2395 C C . THR B 1 131 ? 11.055 -11.008 -23.141 1 87.44 131 THR B C 1
ATOM 2397 O O . THR B 1 131 ? 10.148 -11.82 -23.375 1 87.44 131 THR B O 1
ATOM 2400 N N . VAL B 1 132 ? 11.008 -10.148 -22.234 1 87.94 132 VAL B N 1
ATOM 2401 C CA . VAL B 1 132 ? 9.875 -10.102 -21.312 1 87.94 132 VAL B CA 1
ATOM 2402 C C . VAL B 1 132 ? 8.93 -8.977 -21.703 1 87.94 132 VAL B C 1
ATOM 2404 O O . VAL B 1 132 ? 9.359 -7.84 -21.922 1 87.94 132 VAL B O 1
ATOM 2407 N N . THR B 1 133 ? 7.676 -9.344 -21.938 1 88.5 133 THR B N 1
ATOM 2408 C CA . THR B 1 133 ? 6.598 -8.391 -22.172 1 88.5 133 THR B CA 1
ATOM 2409 C C . THR B 1 133 ? 5.652 -8.344 -20.984 1 88.5 133 THR B C 1
ATOM 2411 O O . THR B 1 133 ? 5.363 -9.375 -20.359 1 88.5 133 THR B O 1
ATOM 2414 N N . THR B 1 134 ? 5.148 -7.145 -20.656 1 86.19 134 THR B N 1
ATOM 2415 C CA . THR B 1 134 ? 4.32 -6.977 -19.469 1 86.19 134 THR B CA 1
ATOM 2416 C C . THR B 1 134 ? 2.842 -7.168 -19.812 1 86.19 134 THR B C 1
ATOM 2418 O O . THR B 1 134 ? 2.371 -6.691 -20.844 1 86.19 134 THR B O 1
ATOM 2421 N N . ALA B 1 135 ? 2.248 -7.953 -18.969 1 87.19 135 ALA B N 1
ATOM 2422 C CA . ALA B 1 135 ? 0.797 -8.109 -19.031 1 87.19 135 ALA B CA 1
ATOM 2423 C C . ALA B 1 135 ? 0.113 -7.328 -17.922 1 87.19 135 ALA B C 1
ATOM 2425 O O . ALA B 1 135 ? 0.745 -6.98 -16.922 1 87.19 135 ALA B O 1
ATOM 2426 N N . SER B 1 136 ? -1.14 -7.02 -18.016 1 75.94 136 SER B N 1
ATOM 2427 C CA . SER B 1 136 ? -1.899 -6.199 -17.078 1 75.94 136 SER B CA 1
ATOM 2428 C C . SER B 1 136 ? -2.223 -6.977 -15.797 1 75.94 136 SER B C 1
ATOM 2430 O O . SER B 1 136 ? -2.6 -6.383 -14.789 1 75.94 136 SER B O 1
ATOM 2432 N N . SER B 1 137 ? -2.211 -8.281 -15.781 1 80 137 SER B N 1
ATOM 2433 C CA . SER B 1 137 ? -2.541 -9.125 -14.641 1 80 137 SER B CA 1
ATOM 2434 C C . SER B 1 137 ? -1.929 -10.516 -14.781 1 80 137 SER B C 1
ATOM 2436 O O . SER B 1 137 ? -1.528 -10.914 -15.875 1 80 137 SER B O 1
ATOM 2438 N N . ASN B 1 138 ? -1.902 -11.172 -13.633 1 87.25 138 ASN B N 1
ATOM 2439 C CA . ASN B 1 138 ? -1.426 -12.547 -13.656 1 87.25 138 ASN B CA 1
ATOM 2440 C C . ASN B 1 138 ? -2.307 -13.43 -14.531 1 87.25 138 ASN B C 1
ATOM 2442 O O . ASN B 1 138 ? -1.8 -14.242 -15.312 1 87.25 138 ASN B O 1
ATOM 2446 N N . SER B 1 139 ? -3.561 -13.258 -14.453 1 86.5 139 SER B N 1
ATOM 2447 C CA . SER B 1 139 ? -4.488 -14.062 -15.25 1 86.5 139 SER B CA 1
ATOM 2448 C C . SER B 1 139 ? -4.301 -13.805 -16.734 1 86.5 139 SER B C 1
ATOM 2450 O O . SER B 1 139 ? -4.336 -14.742 -17.547 1 86.5 139 SER B O 1
ATOM 2452 N N . ARG B 1 140 ? -4.086 -12.523 -17.062 1 87 140 ARG B N 1
ATOM 2453 C CA . ARG B 1 140 ? -3.869 -12.172 -18.469 1 87 140 ARG B CA 1
ATOM 2454 C C . ARG B 1 140 ? -2.566 -12.773 -18.984 1 87 140 ARG B C 1
ATOM 2456 O O . ARG B 1 140 ? -2.51 -13.273 -20.109 1 87 140 ARG B O 1
ATOM 2463 N N . ALA B 1 141 ? -1.574 -12.711 -18.203 1 92 141 ALA B N 1
ATOM 2464 C CA . ALA B 1 141 ? -0.297 -13.305 -18.594 1 92 141 ALA B CA 1
ATOM 2465 C C . ALA B 1 141 ? -0.448 -14.797 -18.875 1 92 141 ALA B C 1
ATOM 2467 O O . ALA B 1 141 ? 0.01 -15.281 -19.922 1 92 141 ALA B O 1
ATOM 2468 N N . ALA B 1 142 ? -1.107 -15.445 -18.031 1 93.94 142 ALA B N 1
ATOM 2469 C CA . ALA B 1 142 ? -1.321 -16.875 -18.203 1 93.94 142 ALA B CA 1
ATOM 2470 C C . ALA B 1 142 ? -2.145 -17.172 -19.453 1 93.94 142 ALA B C 1
ATOM 2472 O O . ALA B 1 142 ? -1.83 -18.094 -20.219 1 93.94 142 ALA B O 1
ATOM 2473 N N . ALA B 1 143 ? -3.121 -16.391 -19.641 1 93.25 143 ALA B N 1
ATOM 2474 C CA . ALA B 1 143 ? -4 -16.594 -20.797 1 93.25 143 ALA B CA 1
ATOM 2475 C C . ALA B 1 143 ? -3.24 -16.406 -22.109 1 93.25 143 ALA B C 1
ATOM 2477 O O . ALA B 1 143 ? -3.418 -17.172 -23.047 1 93.25 143 ALA B O 1
ATOM 2478 N N . LEU B 1 144 ? -2.436 -15.367 -22.156 1 94.5 144 LEU B N 1
ATOM 2479 C CA . LEU B 1 144 ? -1.653 -15.094 -23.359 1 94.5 144 LEU B CA 1
ATOM 2480 C C . LEU B 1 144 ? -0.682 -16.234 -23.656 1 94.5 144 LEU B C 1
ATOM 2482 O O . LEU B 1 144 ? -0.493 -16.609 -24.812 1 94.5 144 LEU B O 1
ATOM 2486 N N . CYS B 1 145 ? -0.107 -16.766 -22.672 1 95.56 145 CYS B N 1
ATOM 2487 C CA . CYS B 1 145 ? 0.797 -17.891 -22.828 1 95.56 145 CYS B CA 1
ATOM 2488 C C . CYS B 1 145 ? 0.045 -19.141 -23.297 1 95.56 145 CYS B C 1
ATOM 2490 O O . CYS B 1 145 ? 0.486 -19.812 -24.219 1 95.56 145 CYS B O 1
ATOM 2492 N N . ALA B 1 146 ? -1.018 -19.375 -22.688 1 96 146 ALA B N 1
ATOM 2493 C CA . ALA B 1 146 ? -1.84 -20.531 -23.062 1 96 146 ALA B CA 1
ATOM 2494 C C . ALA B 1 146 ? -2.285 -20.438 -24.516 1 96 146 ALA B C 1
ATOM 2496 O O . ALA B 1 146 ? -2.389 -21.453 -25.219 1 96 146 ALA B O 1
ATOM 2497 N N . ALA B 1 147 ? -2.496 -19.203 -24.953 1 96.06 147 ALA B N 1
ATOM 2498 C CA . ALA B 1 147 ? -2.945 -18.969 -26.328 1 96.06 147 ALA B CA 1
ATOM 2499 C C . ALA B 1 147 ? -1.792 -19.109 -27.312 1 96.06 147 ALA B C 1
ATOM 2501 O O . ALA B 1 147 ? -1.998 -19.047 -28.531 1 96.06 147 ALA B O 1
ATOM 2502 N N . GLY B 1 148 ? -0.626 -19.219 -26.797 1 94.44 148 GLY B N 1
ATOM 2503 C CA . GLY B 1 148 ? 0.531 -19.438 -27.656 1 94.44 148 GLY B CA 1
ATOM 2504 C C . GLY B 1 148 ? 1.169 -18.141 -28.141 1 94.44 148 GLY B C 1
ATOM 2505 O O . GLY B 1 148 ? 2.01 -18.156 -29.031 1 94.44 148 GLY B O 1
ATOM 2506 N N . GLU B 1 149 ? 0.804 -17.047 -27.547 1 95.62 149 GLU B N 1
ATOM 2507 C CA . GLU B 1 149 ? 1.353 -15.758 -27.953 1 95.62 149 GLU B CA 1
ATOM 2508 C C . GLU B 1 149 ? 2.766 -15.562 -27.406 1 95.62 149 GLU B C 1
ATOM 2510 O O . GLU B 1 149 ? 3.553 -14.805 -27.984 1 95.62 149 GLU B O 1
ATOM 2515 N N . PHE B 1 150 ? 3.025 -16.281 -26.344 1 95.5 150 PHE B N 1
ATOM 2516 C CA . PHE B 1 150 ? 4.344 -16.281 -25.719 1 95.5 150 PHE B CA 1
ATOM 2517 C C . PHE B 1 150 ? 4.77 -17.688 -25.359 1 95.5 150 PHE B C 1
ATOM 2519 O O . PHE B 1 150 ? 3.93 -18.578 -25.188 1 95.5 150 PHE B O 1
ATOM 2526 N N . ASP B 1 151 ? 6.078 -17.906 -25.25 1 94.31 151 ASP B N 1
ATOM 2527 C CA . ASP B 1 151 ? 6.598 -19.219 -24.922 1 94.31 151 ASP B CA 1
ATOM 2528 C C . AS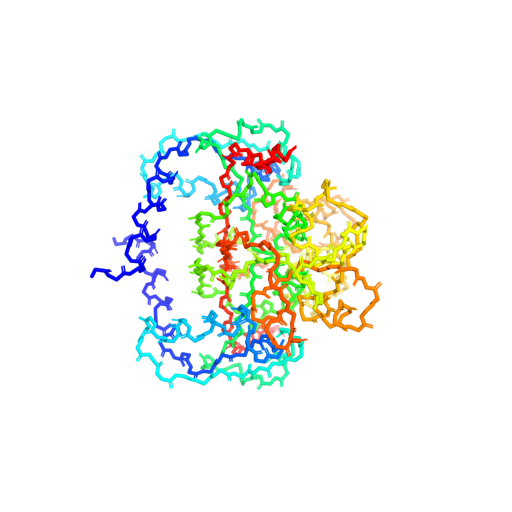P B 1 151 ? 6.309 -19.578 -23.469 1 94.31 151 ASP B C 1
ATOM 2530 O O . ASP B 1 151 ? 6.062 -20.734 -23.141 1 94.31 151 ASP B O 1
ATOM 2534 N N . ALA B 1 152 ? 6.402 -18.531 -22.672 1 94.25 152 ALA B N 1
ATOM 2535 C CA . ALA B 1 152 ? 6.223 -18.719 -21.234 1 94.25 152 ALA B CA 1
ATOM 2536 C C . ALA B 1 152 ? 5.625 -17.469 -20.578 1 94.25 152 ALA B C 1
ATOM 2538 O O . ALA B 1 152 ? 5.5 -16.438 -21.234 1 94.25 152 ALA B O 1
ATOM 2539 N N . CYS B 1 153 ? 5.172 -17.688 -19.375 1 93.31 153 CYS B N 1
ATOM 2540 C CA . CYS B 1 153 ? 4.684 -16.547 -18.594 1 93.31 153 CYS B CA 1
ATOM 2541 C C . CYS B 1 153 ? 5.129 -16.656 -17.141 1 93.31 153 CYS B C 1
ATOM 2543 O O . CYS B 1 153 ? 5.406 -17.75 -16.656 1 93.31 153 CYS B O 1
ATOM 2545 N N . VAL B 1 154 ? 5.344 -15.539 -16.578 1 91.56 154 VAL B N 1
ATOM 2546 C CA . VAL B 1 154 ? 5.434 -15.469 -15.117 1 91.56 154 VAL B CA 1
ATOM 2547 C C . VAL B 1 154 ? 4.074 -15.086 -14.539 1 91.56 154 VAL B C 1
ATOM 2549 O O . VAL B 1 154 ? 3.498 -14.062 -14.898 1 91.56 154 VAL B O 1
ATOM 2552 N N . THR B 1 155 ? 3.59 -15.961 -13.727 1 91.38 155 THR B N 1
ATOM 2553 C CA . THR B 1 155 ? 2.254 -15.797 -13.164 1 91.38 155 THR B CA 1
ATOM 2554 C C . THR B 1 155 ? 2.133 -16.547 -11.844 1 91.38 155 THR B C 1
ATOM 2556 O O . THR B 1 155 ? 3.131 -17.031 -11.305 1 91.38 155 THR B O 1
ATOM 2559 N N . THR B 1 156 ? 0.966 -16.547 -11.289 1 91.69 156 THR B N 1
ATOM 2560 C CA . THR B 1 156 ? 0.737 -17.344 -10.086 1 91.69 156 THR B CA 1
ATOM 2561 C C . THR B 1 156 ? 0.453 -18.797 -10.453 1 91.69 156 THR B C 1
ATOM 2563 O O . THR B 1 156 ? -0.013 -19.078 -11.555 1 91.69 156 THR B O 1
ATOM 2566 N N . SER B 1 157 ? 0.751 -19.641 -9.5 1 93.56 157 SER B N 1
ATOM 2567 C CA . SER B 1 157 ? 0.445 -21.062 -9.695 1 93.56 157 SER B CA 1
ATOM 2568 C C . SER B 1 157 ? -1.036 -21.266 -9.992 1 93.56 157 SER B C 1
ATOM 2570 O O . SER B 1 157 ? -1.396 -22.078 -10.844 1 93.56 157 SER B O 1
ATOM 2572 N N . ARG B 1 158 ? -1.842 -20.5 -9.398 1 93.06 158 ARG B N 1
ATOM 2573 C CA . ARG B 1 158 ? -3.285 -20.609 -9.594 1 93.06 158 ARG B CA 1
ATOM 2574 C C . ARG B 1 158 ? -3.682 -20.203 -11.008 1 93.06 158 ARG B C 1
ATOM 2576 O O . ARG B 1 158 ? -4.477 -20.891 -11.648 1 93.06 158 ARG B O 1
ATOM 2583 N N . ALA B 1 159 ? -3.158 -19.125 -11.453 1 91.94 159 ALA B N 1
ATOM 2584 C CA . ALA B 1 159 ? -3.459 -18.656 -12.805 1 91.94 159 ALA B CA 1
ATOM 2585 C C . ALA B 1 159 ? -2.939 -19.641 -13.852 1 91.94 159 ALA B C 1
ATOM 2587 O O . ALA B 1 159 ? -3.602 -19.906 -14.859 1 91.94 159 ALA B O 1
ATOM 2588 N N . ALA B 1 160 ? -1.773 -20.188 -13.648 1 94.31 160 ALA B N 1
ATOM 2589 C CA . ALA B 1 160 ? -1.214 -21.188 -14.555 1 94.31 160 ALA B CA 1
ATOM 2590 C C . ALA B 1 160 ? -2.119 -22.406 -14.641 1 94.31 160 ALA B C 1
ATOM 2592 O O . ALA B 1 160 ? -2.412 -22.906 -15.734 1 94.31 160 ALA B O 1
ATOM 2593 N N . GLN B 1 161 ? -2.502 -22.812 -13.484 1 94.81 161 GLN B N 1
ATOM 2594 C CA . GLN B 1 161 ? -3.375 -23.984 -13.406 1 94.81 161 GLN B CA 1
ATOM 2595 C C . GLN B 1 161 ? -4.699 -23.734 -14.117 1 94.81 161 GLN B C 1
ATOM 2597 O O . GLN B 1 161 ? -5.191 -24.594 -14.852 1 94.81 161 GLN B O 1
ATOM 2602 N N . ALA B 1 162 ? -5.207 -22.609 -13.898 1 93.25 162 ALA B N 1
ATOM 2603 C CA . ALA B 1 162 ? -6.488 -22.25 -14.5 1 93.25 162 ALA B CA 1
ATOM 2604 C C . ALA B 1 162 ? -6.406 -22.297 -16.031 1 93.25 162 ALA B C 1
ATOM 2606 O O . ALA B 1 162 ? -7.402 -22.578 -16.703 1 93.25 162 ALA B O 1
ATOM 2607 N N . GLU B 1 163 ? -5.227 -22.062 -16.594 1 95.12 163 GLU B N 1
ATOM 2608 C CA . GLU B 1 163 ? -5.055 -22.016 -18.031 1 95.12 163 GLU B CA 1
ATOM 2609 C C . GLU B 1 163 ? -4.438 -23.312 -18.562 1 95.12 163 GLU B C 1
ATOM 2611 O O . GLU B 1 163 ? -4.082 -23.406 -19.734 1 95.12 163 GLU B O 1
ATOM 2616 N N . GLY B 1 164 ? -4.215 -24.266 -17.656 1 95.75 164 GLY B N 1
ATOM 2617 C CA . GLY B 1 164 ? -3.676 -25.547 -18.047 1 95.75 164 GLY B CA 1
ATOM 2618 C C . GLY B 1 164 ? -2.203 -25.5 -18.406 1 95.75 164 GLY B C 1
ATOM 2619 O O . GLY B 1 164 ? -1.728 -26.281 -19.219 1 95.75 164 GLY B O 1
ATOM 2620 N N . LEU B 1 165 ? -1.501 -24.594 -17.875 1 96.56 165 LEU B N 1
ATOM 2621 C CA . LEU B 1 165 ? -0.081 -24.438 -18.172 1 96.56 165 LEU B CA 1
ATOM 2622 C C . LEU B 1 165 ? 0.761 -25.344 -17.266 1 96.56 165 LEU B C 1
ATOM 2624 O O . LEU B 1 165 ? 0.329 -25.703 -16.172 1 96.56 165 LEU B O 1
ATOM 2628 N N . ARG B 1 166 ? 1.907 -25.656 -17.75 1 96.06 166 ARG B N 1
ATOM 2629 C CA . ARG B 1 166 ? 2.875 -26.422 -16.969 1 96.06 166 ARG B CA 1
ATOM 2630 C C . ARG B 1 166 ? 3.871 -25.5 -16.281 1 96.06 166 ARG B C 1
ATOM 2632 O O . ARG B 1 166 ? 4.43 -24.594 -16.906 1 96.06 166 ARG B O 1
ATOM 2639 N N . VAL B 1 167 ? 4.098 -25.781 -15.102 1 94.94 167 VAL B N 1
ATOM 2640 C CA . VAL B 1 167 ? 5.066 -24.984 -14.344 1 94.94 167 VAL B CA 1
ATOM 2641 C C . VAL B 1 167 ? 6.484 -25.406 -14.734 1 94.94 167 VAL B C 1
ATOM 2643 O O . VAL B 1 167 ? 6.836 -26.578 -14.664 1 94.94 167 VAL B O 1
ATOM 2646 N N . LEU B 1 168 ? 7.273 -24.5 -15.203 1 92.69 168 LEU B N 1
ATOM 2647 C CA . LEU B 1 168 ? 8.664 -24.734 -15.578 1 92.69 168 LEU B CA 1
ATOM 2648 C C . LEU B 1 168 ? 9.594 -24.469 -14.398 1 92.69 168 LEU B C 1
ATOM 2650 O O . LEU B 1 168 ? 10.633 -25.125 -14.258 1 92.69 168 LEU B O 1
ATOM 2654 N N . GLU B 1 169 ? 9.273 -23.5 -13.625 1 90.69 169 GLU B N 1
ATOM 2655 C CA . GLU B 1 169 ? 10.031 -23.094 -12.445 1 90.69 169 GLU B CA 1
ATOM 2656 C C . GLU B 1 169 ? 9.117 -22.469 -11.391 1 90.69 169 GLU B C 1
ATOM 2658 O O . GLU B 1 169 ? 8.234 -21.672 -11.727 1 90.69 169 GLU B O 1
ATOM 2663 N N . ASN B 1 170 ? 9.305 -22.859 -10.188 1 92.62 170 ASN B N 1
ATOM 2664 C CA . ASN B 1 170 ? 8.555 -22.312 -9.055 1 92.62 170 ASN B CA 1
ATOM 2665 C C . ASN B 1 170 ? 9.414 -21.375 -8.227 1 92.62 170 ASN B C 1
ATOM 2667 O O . ASN B 1 170 ? 10.383 -21.797 -7.586 1 92.62 170 ASN B O 1
ATOM 2671 N N . PHE B 1 171 ? 9.039 -20.078 -8.242 1 85.94 171 PHE B N 1
ATOM 2672 C CA . PHE B 1 171 ? 9.805 -19.062 -7.527 1 85.94 171 PHE B CA 1
ATOM 2673 C C . PHE B 1 171 ? 9.32 -18.938 -6.086 1 85.94 171 PHE B C 1
ATOM 2675 O O . PHE B 1 171 ? 9.938 -18.234 -5.281 1 85.94 171 PHE B O 1
ATOM 2682 N N . GLY B 1 172 ? 8.227 -19.672 -5.754 1 89.62 172 GLY B N 1
ATOM 2683 C CA . GLY B 1 172 ? 7.676 -19.594 -4.41 1 89.62 172 GLY B CA 1
ATOM 2684 C C . GLY B 1 172 ? 6.77 -18.391 -4.203 1 89.62 172 GLY B C 1
ATOM 2685 O O . GLY B 1 172 ? 6.465 -17.672 -5.152 1 89.62 172 GLY B O 1
ATOM 2686 N N . PRO B 1 173 ? 6.281 -18.266 -2.949 1 92.25 173 PRO B N 1
ATOM 2687 C CA . PRO B 1 173 ? 5.391 -17.141 -2.633 1 92.25 173 PRO B CA 1
ATOM 2688 C C . PRO B 1 173 ? 6.152 -15.852 -2.369 1 92.25 173 PRO B C 1
ATOM 2690 O O . PRO B 1 173 ? 7.363 -15.875 -2.15 1 92.25 173 PRO B O 1
ATOM 2693 N N . VAL B 1 174 ? 5.535 -14.82 -2.58 1 89 174 VAL B N 1
ATOM 2694 C CA . VAL B 1 174 ? 6.039 -13.5 -2.219 1 89 174 VAL B CA 1
ATOM 2695 C C . VAL B 1 174 ? 5.16 -12.891 -1.124 1 89 174 VAL B C 1
ATOM 2697 O O . VAL B 1 174 ? 3.945 -12.773 -1.286 1 89 174 VAL B O 1
ATOM 2700 N N . PRO B 1 175 ? 5.754 -12.57 0.054 1 94.12 175 PRO B N 1
ATOM 2701 C CA . PRO B 1 175 ? 4.938 -11.891 1.06 1 94.12 175 PRO B CA 1
ATOM 2702 C C . PRO B 1 175 ? 4.473 -10.508 0.604 1 94.12 175 PRO B C 1
ATOM 2704 O O . PRO B 1 175 ? 5.262 -9.734 0.057 1 94.12 175 PRO B O 1
ATOM 2707 N N . MET B 1 176 ? 3.205 -10.234 0.737 1 95.44 176 MET B N 1
ATOM 2708 C CA . MET B 1 176 ? 2.625 -8.945 0.365 1 95.44 176 MET B CA 1
ATOM 2709 C C . MET B 1 176 ? 1.783 -8.375 1.504 1 95.44 176 MET B C 1
ATOM 2711 O O . MET B 1 176 ? 1.195 -9.133 2.281 1 95.44 176 MET B O 1
ATOM 2715 N N . VAL B 1 177 ? 1.787 -7.059 1.589 1 98 177 VAL B N 1
ATOM 2716 C CA . VAL B 1 177 ? 0.937 -6.367 2.553 1 98 177 VAL B CA 1
ATOM 2717 C C . VAL B 1 177 ? -0.452 -6.152 1.955 1 98 177 VAL B C 1
ATOM 2719 O O . VAL B 1 177 ? -0.583 -5.605 0.858 1 98 177 VAL B O 1
ATOM 2722 N N . PHE B 1 178 ? -1.427 -6.613 2.658 1 98.5 178 PHE B N 1
ATOM 2723 C CA . PHE B 1 178 ? -2.818 -6.383 2.289 1 98.5 178 PHE B CA 1
ATOM 2724 C C . PHE B 1 178 ? -3.463 -5.363 3.221 1 98.5 178 PHE B C 1
ATOM 2726 O O . PHE B 1 178 ? -3.094 -5.266 4.391 1 98.5 178 PHE B O 1
ATOM 2733 N N . THR B 1 179 ? -4.363 -4.539 2.662 1 98.56 179 THR B N 1
ATOM 2734 C CA . THR B 1 179 ? -5.004 -3.455 3.4 1 98.56 179 THR B CA 1
ATOM 2735 C C . THR B 1 179 ? -6.52 -3.641 3.432 1 98.56 179 THR B C 1
ATOM 2737 O O . THR B 1 179 ? -7.113 -4.098 2.451 1 98.56 179 THR B O 1
ATOM 2740 N N . LEU B 1 180 ? -7.102 -3.338 4.527 1 98.38 180 LEU B N 1
ATOM 2741 C CA . LEU B 1 180 ? -8.547 -3.395 4.699 1 98.38 180 LEU B CA 1
ATOM 2742 C C . LEU B 1 180 ? -9.125 -1.999 4.914 1 98.38 180 LEU B C 1
ATOM 2744 O O . LEU B 1 180 ? -8.695 -1.277 5.816 1 98.38 180 LEU B O 1
ATOM 2748 N N . HIS B 1 181 ? -10.094 -1.596 4.117 1 97.69 181 HIS B N 1
ATOM 2749 C CA . HIS B 1 181 ? -10.719 -0.275 4.117 1 97.69 181 HIS B CA 1
ATOM 2750 C C . HIS B 1 181 ? -12.211 -0.367 4.414 1 97.69 181 HIS B C 1
ATOM 2752 O O . HIS B 1 181 ? -12.984 -0.832 3.576 1 97.69 181 HIS B O 1
ATOM 2758 N N . VAL B 1 182 ? -12.633 0.097 5.555 1 97.19 182 VAL B N 1
ATOM 2759 C CA . VAL B 1 182 ? -14.039 -0.005 5.953 1 97.19 182 VAL B CA 1
ATOM 2760 C C . VAL B 1 182 ? -14.805 1.209 5.441 1 97.19 182 VAL B C 1
ATOM 2762 O O . VAL B 1 182 ? -14.305 2.334 5.48 1 97.19 182 VAL B O 1
ATOM 2765 N N . GLY B 1 183 ? -15.953 0.957 4.859 1 95.5 183 GLY B N 1
ATOM 2766 C CA . GLY B 1 183 ? -16.844 2.027 4.441 1 95.5 183 GLY B CA 1
ATOM 2767 C C . GLY B 1 183 ? -17.641 2.625 5.59 1 95.5 183 GLY B C 1
ATOM 2768 O O . GLY B 1 183 ? -18.219 1.894 6.387 1 95.5 183 GLY B O 1
ATOM 2769 N N . ARG B 1 184 ? -17.578 3.943 5.699 1 91.75 184 ARG B N 1
ATOM 2770 C CA . ARG B 1 184 ? -18.312 4.676 6.719 1 91.75 184 ARG B CA 1
ATOM 2771 C C . ARG B 1 184 ? -19.219 5.734 6.082 1 91.75 184 ARG B C 1
ATOM 2773 O O . ARG B 1 184 ? -18.953 6.188 4.969 1 91.75 184 ARG B O 1
ATOM 2780 N N . THR B 1 185 ? -20.234 6 6.934 1 82.69 185 THR B N 1
ATOM 2781 C CA . 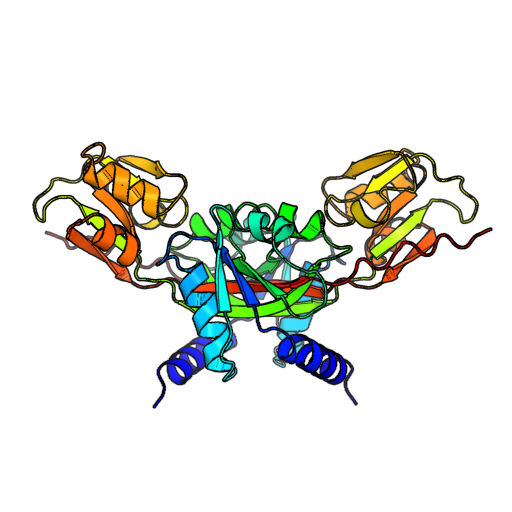THR B 1 185 ? -21.078 7.102 6.48 1 82.69 185 THR B CA 1
ATOM 2782 C C . THR B 1 185 ? -20.266 8.398 6.395 1 82.69 185 THR B C 1
ATOM 2784 O O . THR B 1 185 ? -19.484 8.703 7.285 1 82.69 185 THR B O 1
ATOM 2787 N N . ALA B 1 186 ? -20.391 8.945 5.207 1 72.81 186 ALA B N 1
ATOM 2788 C CA . ALA B 1 186 ? -19.609 10.164 4.965 1 72.81 186 ALA B CA 1
ATOM 2789 C C . ALA B 1 186 ? -19.875 11.203 6.051 1 72.81 186 ALA B C 1
ATOM 2791 O O . ALA B 1 186 ? -21 11.359 6.512 1 72.81 186 ALA B O 1
ATOM 2792 N N . THR B 1 187 ? -18.906 11.516 6.867 1 58.16 187 THR B N 1
ATOM 2793 C CA . THR B 1 187 ? -19.078 12.609 7.824 1 58.16 187 THR B CA 1
ATOM 2794 C C . THR B 1 187 ? -19.344 13.93 7.098 1 58.16 187 THR B C 1
ATOM 2796 O O . THR B 1 187 ? -18.719 14.211 6.066 1 58.16 187 THR B O 1
ATOM 2799 N N . GLY B 1 188 ? -20.578 14.25 6.773 1 48.06 188 GLY B N 1
ATOM 2800 C CA . GLY B 1 188 ? -20.969 15.531 6.215 1 48.06 188 GLY B CA 1
ATOM 2801 C C . GLY B 1 188 ? -20.062 16.672 6.629 1 48.06 188 GLY B C 1
ATOM 2802 O O . GLY B 1 188 ? -19.391 16.594 7.652 1 48.06 188 GLY B O 1
ATOM 2803 N N . SER B 1 189 ? -19.312 17.312 5.73 1 42.75 189 SER B N 1
ATOM 2804 C CA . SER B 1 189 ? -18.844 18.656 6.066 1 42.75 189 SER B CA 1
ATOM 2805 C C . SER B 1 189 ? -19.812 19.375 6.992 1 42.75 189 SER B C 1
ATOM 2807 O O . SER B 1 189 ? -21.016 19.422 6.723 1 42.75 189 SER B O 1
ATOM 2809 N N . ALA B 1 190 ? -19.719 19.375 8.297 1 35.06 190 ALA B N 1
ATOM 2810 C CA . ALA B 1 190 ? -20.5 20.328 9.078 1 35.06 190 ALA B CA 1
ATOM 2811 C C . ALA B 1 190 ? -20.562 21.688 8.375 1 35.06 190 ALA B C 1
ATOM 2813 O O . ALA B 1 190 ? -19.562 22.391 8.258 1 35.06 190 ALA B O 1
ATOM 2814 N N . ALA B 1 191 ? -21.234 21.938 7.281 1 32.94 191 ALA B N 1
ATOM 2815 C CA . ALA B 1 191 ? -21.703 23.297 6.992 1 32.94 191 ALA B CA 1
ATOM 2816 C C . ALA B 1 191 ? -22.219 23.969 8.258 1 32.94 191 ALA B C 1
ATOM 2818 O O . ALA B 1 191 ? -23.25 23.578 8.805 1 32.94 191 ALA B O 1
ATOM 2819 N N . GLY B 1 192 ? -21.391 24.297 9.18 1 25.22 192 GLY B N 1
ATOM 2820 C CA . GLY B 1 192 ? -21.891 25.328 10.062 1 25.22 192 GLY B CA 1
ATOM 2821 C C . GLY B 1 192 ? -22.688 26.406 9.344 1 25.22 192 GLY B C 1
ATOM 2822 O O . GLY B 1 192 ? -22.25 26.906 8.305 1 25.22 192 GLY B O 1
ATOM 2823 N N . THR B 1 193 ? -23.922 26.141 9.219 1 25 193 THR B N 1
ATOM 2824 C CA . THR B 1 193 ? -24.797 27.297 9.047 1 25 193 THR B CA 1
ATOM 2825 C C . THR B 1 193 ? -24.203 28.516 9.742 1 25 193 THR B C 1
ATOM 2827 O O . THR B 1 193 ? -24.047 28.531 10.961 1 25 193 THR B O 1
ATOM 2830 N N . VAL B 1 194 ? -23.234 29.172 9.094 1 21.08 194 VAL B N 1
ATOM 2831 C CA . VAL B 1 194 ? -23.359 30.578 9.492 1 21.08 194 VAL B CA 1
ATOM 2832 C C . VAL B 1 194 ? -24.75 31.094 9.109 1 21.08 194 VAL B C 1
ATOM 2834 O O . VAL B 1 194 ? -25.266 30.75 8.047 1 21.08 194 VAL B O 1
#

Nearest PDB structures (foldseek):
  7am0-assembly2_C  TM=6.750E-01  e=1.334E-07  Komagataeibacter europaeus
  4got-assembly1_A  TM=5.430E-01  e=1.983E-05  Bacillus subtilis subsp. subtilis str. 168
  8ovn-assembly1_A  TM=4.545E-01  e=1.870E-04  Shigella flexneri
  7en5-assembly1_A  TM=4.661E-01  e=6.035E-01  Escherichia coli K-12
  7am0-assembly2_C  TM=6.755E-01  e=1.618E-07  Komagataeibacter europaeus

pLDDT: mean 86.1, std 17.07, range [21.08, 98.75]

Sequence (388 aa):
MNDSTALKADRDGTLSGVTRIHTLGPSGTNLEKAAHHWFAERGVNGTVLLHSEVEDGLDAMGFDGSEAILACAVYPKLHDLVFGNLHRLEMVDSFILDTHDMVLAGRSEGVEVRTIVSHAAPSSLVADRGTVTTASSNSRAAALCAAGEFDACVTTSRAAQAEGLRVLENFGPVPMVFTLHVGRTATGSAAGTVMNDSTALKADRDGTLSGVTRIHTLGPSGTNLEKAAHHWFAERGVNGTVLLHSEVEDGLDAMGFDGSEAILACAVYPKLHDLVFGNLHRLEMVDSFILDTHDMVLAGRSEGVEVRTIVSHAAPSSLVADRGTVTTASSNSRAAALCAAGEFDACVTTSRAAQAEGLRVLENFGPVPMVFTLHVGRTATGSAAGTV

Organism: Streptomyces venezuelae (strain ATCC 10712 / CBS 650.69 / DSM 40230 / JCM 4526 / NBRC 13096 / PD 04745) (NCBI:txid953739)

Solvent-accessible surface area (backbone atoms only — not comparable to full-atom values): 20002 Å² total; per-residue (Å²): 133,62,69,67,55,56,56,46,53,57,40,51,58,53,56,70,48,48,44,35,35,24,17,29,34,64,93,77,33,57,48,42,54,48,51,53,48,57,27,57,76,67,72,44,93,52,48,80,45,67,28,90,40,53,70,54,30,69,80,70,54,78,31,71,39,36,28,27,38,41,48,43,37,53,41,82,57,40,32,58,56,47,20,67,29,57,61,31,42,41,60,70,48,68,49,76,45,67,37,60,35,31,22,38,27,18,71,49,92,82,58,75,57,53,33,31,24,12,17,63,46,57,40,64,79,44,62,88,58,41,53,73,41,76,30,95,32,38,57,53,10,22,48,43,19,60,72,61,78,26,44,18,15,35,23,32,47,55,34,27,52,75,49,66,37,36,75,73,40,77,74,42,55,51,57,40,49,32,37,33,30,34,20,33,64,58,68,67,78,78,71,68,78,122,134,60,70,67,55,54,56,47,53,57,38,50,58,53,57,71,49,47,44,36,36,23,18,30,35,63,93,77,32,55,49,42,53,48,53,53,48,56,29,57,78,67,73,45,93,52,47,79,43,70,28,91,40,53,69,54,31,69,79,70,53,80,30,71,39,35,28,28,37,39,50,44,37,52,39,81,57,38,32,58,56,48,20,67,30,55,60,31,43,40,62,70,48,70,49,75,46,68,37,59,34,31,23,36,28,18,71,48,90,81,59,76,58,53,33,31,24,13,16,65,47,58,41,66,80,43,60,88,58,41,51,74,41,77,30,96,32,36,57,52,9,23,47,40,19,59,70,60,79,25,44,17,14,35,25,32,47,57,33,28,52,75,49,66,36,36,76,73,42,78,74,42,54,49,58,39,49,33,36,33,30,35,20,33,62,59,68,67,76,79,71,68,79,121

Secondary structure (DSSP, 8-state):
--HHHHHHHHHHHHHHT--EEEEE-STT-HHHHHHHHHHHHHT---EEEEESSGGGHHHH---SSSEEEEEETT-TTHHHHHHTTTTTEEEEEEEEEEPSPEEEEESSTT----EEEEETGGGGGGTTTSEEEEESSHHHHHHHHHTTSSSEEEEEHHHHHHTTPEEEEEEE--EEEEEEEEE-----------/--HHHHHHHHHHHHHHT--EEEEE-STT-HHHHHHHHHHHHHT---EEEEESSGGGHHHH---SSSEEEEEETT-TTHHHHHHTTTTTEEEEEEEEEEPSPEEEEESSTT----EEEEETGGGGGGTTTSEEEEESSHHHHHHHHHTTSSSEEEEEHHHHHHTTPEEEEEEE--EEEEEEEEE-----------

Foldseek 3Di:
DDPVVVLLVVLVVLLVQAQEEEEADDPPFQQQVVVVVSCVVVVHNHYYHHDNHQLVVVVVDPLASHYKGKDFPVDPCVVVSCVVPVQWKDWRDKDKDWGAWKFKWAADLPFQFAEEEEAPPCCVVCVPRYHYHHDPAQLRRLQCRLVVVGGIYTHGPRSVVVSVIGTNGTPTIDITMMIIMGTHDRPPPPPPPD/DDPVVVLLVVLVVLLVLAQEEEEADDPPFQQQVVVVVSCVVVVHNHYYHHDNHQLVVVVVDPLASHYKGKDFPVPPCVVVSCVVPVQWKDWRDKDKDWGAWKFKWAADLPFQFAEEEEAPPCCVVCVPRYHYHHDPAQLRRLQCRLVVVGGIYTHGPRSVVVSVIGTNGTPTIDITMMIIMGTHDRPPPPPPPD

Radius of gyration: 22.23 Å; Cα contacts (8 Å, |Δi|>4): 878; chains: 2; bounding box: 50×65×58 Å